Protein AF-A0A955DTK6-F1 (afdb_monomer_lite)

pLDDT: mean 77.58, std 17.65, range [26.98, 97.81]

Structure (mmCIF, N/CA/C/O backbone):
data_AF-A0A955DTK6-F1
#
_entry.id   AF-A0A955DTK6-F1
#
loop_
_atom_site.group_PDB
_atom_site.id
_atom_site.type_symbol
_atom_site.label_atom_id
_atom_site.label_alt_id
_atom_site.label_comp_id
_atom_site.label_asym_id
_atom_site.label_entity_id
_atom_site.label_seq_id
_atom_site.pdbx_PDB_ins_code
_atom_site.Cartn_x
_atom_site.Cartn_y
_atom_site.Cartn_z
_atom_site.occupancy
_atom_site.B_iso_or_equiv
_atom_site.auth_seq_id
_atom_site.auth_comp_id
_atom_site.auth_asym_id
_atom_site.auth_atom_id
_atom_site.pdbx_PDB_model_num
ATOM 1 N N . PRO A 1 1 ? -16.095 -6.459 10.327 1.00 49.22 1 PRO A N 1
ATOM 2 C CA . PRO A 1 1 ? -15.092 -6.787 9.285 1.00 49.22 1 PRO A CA 1
ATOM 3 C C . PRO A 1 1 ? -14.038 -7.745 9.847 1.00 49.22 1 PRO A C 1
ATOM 5 O O . PRO A 1 1 ? -13.495 -7.462 10.913 1.00 49.22 1 PRO A O 1
ATOM 8 N N . ALA A 1 2 ? -13.793 -8.874 9.179 1.00 52.75 2 ALA A N 1
ATOM 9 C CA . ALA A 1 2 ? -12.607 -9.673 9.468 1.00 52.75 2 ALA A CA 1
ATOM 10 C C . ALA A 1 2 ? -11.512 -9.259 8.483 1.00 52.75 2 ALA A C 1
ATOM 12 O O . ALA A 1 2 ? -11.763 -9.354 7.280 1.00 52.75 2 ALA A O 1
ATOM 13 N N . PRO A 1 3 ? -10.326 -8.801 8.914 1.00 47.84 3 PRO A N 1
ATOM 14 C CA . PRO A 1 3 ? -9.184 -8.734 8.015 1.00 47.84 3 PRO A CA 1
ATOM 15 C C . PRO A 1 3 ? -8.970 -10.112 7.368 1.00 47.84 3 PRO A C 1
ATOM 17 O O . PRO A 1 3 ? -8.904 -11.125 8.062 1.00 47.84 3 PRO A O 1
ATOM 20 N N . GLY A 1 4 ? -8.973 -10.155 6.032 1.00 48.75 4 GLY A N 1
ATOM 21 C CA . GLY A 1 4 ? -8.906 -11.401 5.256 1.00 48.75 4 GLY A CA 1
ATOM 22 C C . GLY A 1 4 ? -10.247 -12.109 4.995 1.00 48.75 4 GLY A C 1
ATOM 23 O O . GLY A 1 4 ? -10.260 -13.090 4.251 1.00 48.75 4 GLY A O 1
ATOM 24 N N . ALA A 1 5 ? -11.373 -11.616 5.536 1.00 53.62 5 ALA A N 1
ATOM 25 C CA . ALA A 1 5 ? -12.719 -12.070 5.173 1.00 53.62 5 ALA A CA 1
ATOM 26 C C . ALA A 1 5 ? -13.545 -10.950 4.540 1.00 53.62 5 ALA A C 1
ATOM 28 O O . ALA A 1 5 ? -14.068 -10.070 5.231 1.00 53.62 5 ALA A O 1
ATOM 29 N N . GLY A 1 6 ? -13.728 -11.026 3.228 1.00 58.38 6 GLY A N 1
ATOM 30 C CA . GLY A 1 6 ? -14.677 -10.190 2.512 1.00 58.38 6 GLY A CA 1
ATOM 31 C C . GLY A 1 6 ? -15.440 -11.009 1.488 1.00 58.38 6 GLY A C 1
ATOM 32 O O . GLY A 1 6 ? -14.881 -11.880 0.823 1.00 58.38 6 GLY A O 1
ATOM 33 N N . LEU A 1 7 ? -16.737 -10.731 1.399 1.00 58.59 7 LEU A N 1
ATOM 34 C CA . LEU A 1 7 ? -17.600 -11.203 0.331 1.00 58.59 7 LEU A CA 1
ATOM 35 C C . LEU A 1 7 ? -18.132 -9.983 -0.395 1.00 58.59 7 LEU A C 1
ATOM 37 O O . LEU A 1 7 ? -18.974 -9.250 0.123 1.00 58.59 7 LEU A O 1
ATOM 41 N N . SER A 1 8 ? -17.631 -9.779 -1.598 1.00 56.09 8 SER A N 1
ATOM 42 C CA . SER A 1 8 ? -18.225 -8.861 -2.549 1.00 56.09 8 SER A CA 1
ATOM 43 C C . SER A 1 8 ? -19.374 -9.591 -3.227 1.00 56.09 8 SER A C 1
ATOM 45 O O . SER A 1 8 ? -19.203 -10.699 -3.739 1.00 56.09 8 SER A O 1
ATOM 47 N N . VAL A 1 9 ? -20.556 -8.986 -3.215 1.00 61.03 9 VAL A N 1
ATOM 48 C CA . VAL A 1 9 ? -21.718 -9.475 -3.954 1.00 61.03 9 VAL A CA 1
ATOM 49 C C . VAL A 1 9 ? -21.894 -8.558 -5.153 1.00 61.03 9 VAL A C 1
ATOM 51 O O . VAL A 1 9 ? -22.211 -7.382 -5.005 1.00 61.03 9 VAL A O 1
ATOM 54 N N . HIS A 1 10 ? -21.665 -9.100 -6.342 1.00 53.91 10 HIS A N 1
ATOM 55 C CA . HIS A 1 10 ? -21.818 -8.381 -7.599 1.00 53.91 10 HIS A CA 1
ATOM 56 C C . HIS A 1 10 ? -23.292 -8.415 -7.989 1.00 53.91 10 HIS A C 1
ATOM 58 O O . HIS A 1 10 ? -23.860 -9.498 -8.168 1.00 53.91 10 HIS A O 1
ATOM 64 N N . LEU A 1 11 ? -23.917 -7.243 -8.096 1.00 67.06 11 LEU A N 1
ATOM 65 C CA . LEU A 1 11 ? -25.335 -7.095 -8.425 1.00 67.06 11 LEU A CA 1
ATOM 66 C C . LEU A 1 11 ? -25.515 -6.584 -9.861 1.00 67.06 11 LEU A C 1
ATOM 68 O O . LEU A 1 11 ? -24.785 -5.707 -10.313 1.00 67.06 11 LEU A O 1
ATOM 72 N N . ALA A 1 12 ? -26.529 -7.091 -10.560 1.00 54.00 12 ALA A N 1
ATOM 73 C CA . ALA A 1 12 ? -27.073 -6.494 -11.777 1.00 54.00 12 ALA A CA 1
ATOM 74 C C . ALA A 1 12 ? -28.563 -6.216 -11.545 1.00 54.00 12 ALA A C 1
ATOM 76 O O . ALA A 1 12 ? -29.390 -7.123 -11.649 1.00 54.00 12 ALA A O 1
ATOM 77 N N . GLY A 1 13 ? -28.891 -4.975 -11.175 1.00 76.56 13 GLY A N 1
ATOM 78 C CA . GLY A 1 13 ? -30.223 -4.628 -10.674 1.00 76.56 13 GLY A CA 1
ATOM 79 C C . GLY A 1 13 ? -30.478 -5.263 -9.305 1.00 76.56 13 GLY A C 1
ATOM 80 O O . GLY A 1 13 ? -29.689 -5.086 -8.381 1.00 76.56 13 GLY A O 1
ATOM 81 N N . ASP A 1 14 ? -31.563 -6.021 -9.188 1.00 81.88 14 ASP A N 1
ATOM 82 C CA . ASP A 1 14 ? -31.952 -6.776 -7.989 1.00 81.88 14 ASP A CA 1
ATOM 83 C C . ASP A 1 14 ? -31.364 -8.201 -7.944 1.00 81.88 14 ASP A C 1
ATOM 85 O O . ASP A 1 14 ? -31.614 -8.958 -7.004 1.00 81.88 14 ASP A O 1
ATOM 89 N N . ARG A 1 15 ? -30.560 -8.583 -8.945 1.00 59.06 15 ARG A N 1
ATOM 90 C CA . ARG A 1 15 ? -30.010 -9.934 -9.074 1.00 59.06 15 ARG A CA 1
ATOM 91 C C . ARG A 1 15 ? -28.544 -10.004 -8.665 1.00 59.06 15 ARG A C 1
ATOM 93 O O . ARG A 1 15 ? -27.710 -9.294 -9.217 1.00 59.06 15 ARG A O 1
ATOM 100 N N . VAL A 1 16 ? -28.205 -10.965 -7.806 1.00 69.25 16 VAL A N 1
ATOM 101 C CA . VAL A 1 16 ? -26.813 -11.385 -7.575 1.00 69.25 16 VAL A CA 1
ATOM 102 C C . VAL A 1 16 ? -26.292 -12.109 -8.817 1.00 69.25 16 VAL A C 1
ATOM 104 O O . VAL A 1 16 ? -26.807 -13.165 -9.185 1.00 69.25 16 VAL A O 1
ATOM 107 N N . VAL A 1 17 ? -25.285 -11.545 -9.479 1.00 61.44 17 VAL A N 1
ATOM 108 C CA . VAL A 1 17 ? -24.642 -12.131 -10.671 1.00 61.44 17 VAL A CA 1
ATOM 109 C C . VAL A 1 17 ? -23.301 -12.782 -10.370 1.00 61.44 17 VAL A C 1
ATOM 111 O O . VAL A 1 17 ? -22.798 -13.556 -11.179 1.00 61.44 17 VAL A O 1
ATOM 114 N N . GLY A 1 18 ? -22.744 -12.515 -9.195 1.00 53.75 18 GLY A N 1
ATOM 115 C CA . GLY A 1 18 ? -21.523 -13.147 -8.742 1.00 53.75 18 GLY A CA 1
ATOM 116 C C . GLY A 1 18 ? -21.263 -12.847 -7.281 1.00 53.75 18 GLY A C 1
ATOM 117 O O . GLY A 1 18 ? -21.789 -11.894 -6.710 1.00 53.75 18 GLY A O 1
ATOM 118 N N . THR A 1 19 ? -20.413 -13.662 -6.683 1.00 61.72 19 THR A N 1
ATOM 119 C CA . THR A 1 19 ? -19.810 -13.367 -5.392 1.00 61.72 19 THR A CA 1
ATOM 120 C C . THR A 1 19 ? -18.313 -13.543 -5.527 1.00 61.72 19 THR A C 1
ATOM 122 O O . THR A 1 19 ? -17.876 -14.509 -6.154 1.00 61.72 19 THR A O 1
ATOM 125 N N . SER A 1 20 ? -17.530 -12.647 -4.949 1.00 53.50 20 SER A N 1
ATOM 126 C CA . SER A 1 20 ? -16.078 -12.754 -4.953 1.00 53.50 20 SER A CA 1
ATOM 127 C C . SER A 1 20 ? -15.509 -12.485 -3.561 1.00 53.50 20 SER A C 1
ATOM 129 O O . SER A 1 20 ? -16.174 -11.904 -2.707 1.00 53.50 20 SER A O 1
ATOM 131 N N . GLY A 1 21 ? -14.305 -12.994 -3.312 1.00 56.28 21 GLY A N 1
ATOM 132 C CA . GLY A 1 21 ? -13.651 -12.949 -2.005 1.00 56.28 21 GLY A CA 1
ATOM 133 C C . GLY A 1 21 ? -13.629 -14.305 -1.297 1.00 56.28 21 GLY A C 1
ATOM 134 O O . GLY A 1 21 ? -13.953 -15.343 -1.881 1.00 56.28 21 GLY A O 1
ATOM 135 N N . ARG A 1 22 ? -13.159 -14.317 -0.050 1.00 62.97 22 ARG A N 1
ATOM 136 C CA . ARG A 1 22 ? -12.935 -15.537 0.735 1.00 62.97 22 ARG A CA 1
ATOM 137 C C . ARG A 1 22 ? -13.512 -15.335 2.126 1.00 62.97 22 ARG A C 1
ATOM 139 O O . ARG A 1 22 ? -13.243 -14.324 2.760 1.00 62.97 22 ARG A O 1
ATOM 146 N N . TYR A 1 23 ? -14.272 -16.313 2.610 1.00 63.97 23 TYR A N 1
ATOM 147 C CA . TYR A 1 23 ? -14.608 -16.403 4.026 1.00 63.97 23 TYR A CA 1
ATOM 148 C C . TYR A 1 23 ? -13.686 -17.414 4.714 1.00 63.97 23 TYR A C 1
ATOM 150 O O . TYR A 1 23 ? -13.409 -18.472 4.135 1.00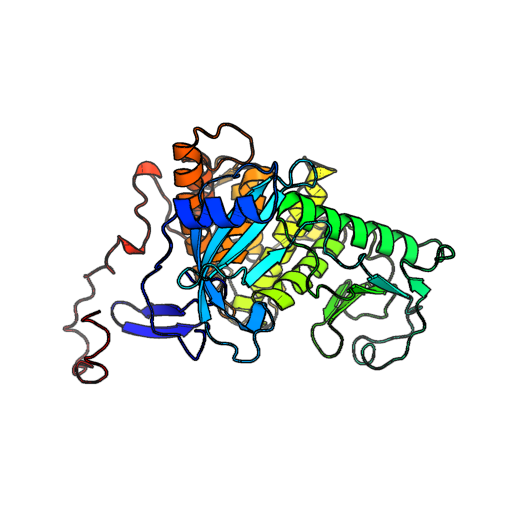 63.97 23 TYR A O 1
ATOM 158 N N . PRO A 1 24 ? -13.235 -17.133 5.946 1.00 62.69 24 PRO A N 1
ATOM 159 C CA . PRO A 1 24 ? -12.672 -18.140 6.817 1.00 62.69 24 PRO A CA 1
ATOM 160 C C . PRO A 1 24 ? -13.670 -19.284 6.962 1.00 62.69 24 PRO A C 1
ATOM 162 O O . PRO A 1 24 ? -14.872 -19.078 7.159 1.00 62.69 24 PRO A O 1
ATOM 165 N N . THR A 1 25 ? -13.174 -20.503 6.821 1.00 63.81 25 THR A N 1
ATOM 166 C CA . THR A 1 25 ? -13.931 -21.721 7.098 1.00 63.81 25 THR A CA 1
ATOM 167 C C . THR A 1 25 ? -13.709 -22.098 8.559 1.00 63.81 25 THR A C 1
ATOM 169 O O . THR A 1 25 ? -12.569 -22.065 9.001 1.00 63.81 25 THR A O 1
ATOM 172 N N . GLY A 1 26 ? -14.758 -22.487 9.291 1.00 66.38 26 GLY A N 1
ATOM 173 C CA . GLY A 1 26 ? -14.627 -22.893 10.701 1.00 66.38 26 GLY A CA 1
ATOM 174 C C . GLY A 1 26 ? -14.717 -21.717 11.674 1.00 66.38 26 GLY A C 1
ATOM 175 O O . GLY A 1 26 ? -13.730 -21.290 12.258 1.00 66.38 26 GLY A O 1
ATOM 176 N N . TRP A 1 27 ? -15.922 -21.172 11.835 1.00 68.25 27 TRP A N 1
ATOM 177 C CA . TRP A 1 27 ? -16.180 -20.106 12.799 1.00 68.25 27 TRP A CA 1
ATOM 178 C C . TRP A 1 27 ? -16.379 -20.727 14.177 1.00 68.25 27 TRP A C 1
ATOM 180 O O . TRP A 1 27 ? -17.294 -21.538 14.360 1.00 68.25 27 TRP A O 1
ATOM 190 N N . ARG A 1 28 ? -15.592 -20.314 15.177 1.00 66.56 28 ARG A N 1
ATOM 191 C CA . ARG A 1 28 ? -16.005 -20.544 16.565 1.00 66.56 28 ARG A CA 1
ATOM 192 C C . ARG A 1 28 ? -17.221 -19.663 16.837 1.00 66.56 28 ARG A C 1
ATOM 194 O O . ARG A 1 28 ? -17.094 -18.461 17.017 1.00 66.56 28 ARG A O 1
ATOM 201 N N . HIS A 1 29 ? -18.398 -20.288 16.856 1.00 57.72 29 HIS A N 1
ATOM 202 C CA . HIS A 1 29 ? -19.743 -19.693 16.958 1.00 57.72 29 HIS A CA 1
ATOM 203 C C . HIS A 1 29 ? -20.046 -18.843 18.210 1.00 57.72 29 HIS A C 1
ATOM 205 O O . HIS A 1 29 ? -21.212 -18.604 18.527 1.00 57.72 29 HIS A O 1
ATOM 211 N N . THR A 1 30 ? -19.054 -18.408 18.981 1.00 64.06 30 THR A N 1
ATOM 212 C CA . THR A 1 30 ? -19.306 -17.391 20.002 1.00 64.06 30 THR A CA 1
ATOM 213 C C . THR A 1 30 ? -19.186 -16.025 19.347 1.00 64.06 30 THR A C 1
ATOM 215 O O . THR A 1 30 ? -18.114 -15.430 19.335 1.00 64.06 30 THR A O 1
ATOM 218 N N . ASP A 1 31 ? -20.307 -15.546 18.811 1.00 67.62 31 ASP A N 1
ATOM 219 C CA . ASP A 1 31 ? -20.405 -14.256 18.115 1.00 67.62 31 ASP A CA 1
ATOM 220 C C . ASP A 1 31 ? -20.310 -13.048 19.073 1.00 67.62 31 ASP A C 1
ATOM 222 O O . ASP A 1 31 ? -20.284 -11.896 18.641 1.00 67.62 31 ASP A O 1
ATOM 226 N N . GLU A 1 32 ? -20.252 -13.294 20.386 1.00 86.50 32 GLU A N 1
ATOM 227 C CA . GLU A 1 32 ? -20.226 -12.260 21.417 1.00 86.50 32 GLU A CA 1
ATOM 228 C C . GLU A 1 32 ? -18.870 -12.201 22.127 1.00 86.50 32 GLU A C 1
ATOM 230 O O . GLU A 1 32 ? -18.413 -13.172 22.740 1.00 86.50 32 GLU A O 1
ATOM 235 N N . ALA A 1 33 ? -18.257 -11.017 22.101 1.00 91.81 33 ALA A N 1
ATOM 236 C CA . ALA A 1 33 ? -17.120 -10.696 22.951 1.00 91.81 33 ALA A CA 1
ATOM 237 C C . ALA A 1 33 ? -17.533 -10.798 24.428 1.00 91.81 33 ALA A C 1
ATOM 239 O O . ALA A 1 33 ? -18.502 -10.168 24.854 1.00 91.81 33 ALA A O 1
ATOM 240 N N . ARG A 1 34 ? -16.783 -11.565 25.225 1.00 95.19 34 ARG A N 1
ATOM 241 C CA . ARG A 1 34 ? -16.948 -11.595 26.689 1.00 95.19 34 ARG A CA 1
ATOM 242 C C . ARG A 1 34 ? -16.175 -10.479 27.368 1.00 95.19 34 ARG A C 1
ATOM 244 O O . ARG A 1 34 ? -16.591 -10.017 28.425 1.00 95.19 34 ARG A O 1
ATOM 251 N N . LEU A 1 35 ? -15.067 -10.063 26.762 1.00 96.00 35 LEU A N 1
ATOM 252 C CA . LEU A 1 35 ? -14.316 -8.899 27.191 1.00 96.00 35 LEU A CA 1
ATOM 253 C C . LEU A 1 35 ? -14.964 -7.622 26.674 1.00 96.00 35 LEU A C 1
ATOM 255 O O . LEU A 1 35 ? -15.242 -7.477 25.482 1.00 96.00 35 LEU A O 1
ATOM 259 N N . THR A 1 36 ? -15.122 -6.659 27.568 1.00 96.31 36 THR A N 1
ATOM 260 C CA . THR A 1 36 ? -15.411 -5.272 27.213 1.00 96.31 36 THR A CA 1
ATOM 261 C C . THR A 1 36 ? -14.177 -4.580 26.626 1.00 96.31 36 THR A C 1
ATOM 263 O O . THR A 1 36 ? -13.038 -4.986 26.863 1.00 96.31 36 THR A O 1
ATOM 266 N N . GLU A 1 37 ? -14.397 -3.463 25.923 1.00 95.38 37 GLU A N 1
ATOM 267 C CA . GLU A 1 37 ? -13.328 -2.603 25.386 1.00 95.38 37 GLU A CA 1
ATOM 268 C C . GLU A 1 37 ? -12.293 -2.228 26.473 1.00 95.38 37 GLU A C 1
ATOM 270 O O . GLU A 1 37 ? -11.085 -2.296 26.252 1.00 95.38 37 GLU A O 1
ATOM 275 N N . ASN A 1 38 ? -12.753 -1.886 27.683 1.00 96.69 38 ASN A N 1
ATOM 276 C CA . ASN A 1 38 ? -11.879 -1.477 28.789 1.00 96.69 38 ASN A CA 1
ATOM 277 C C . ASN A 1 38 ? -11.090 -2.643 29.398 1.00 96.69 38 ASN A C 1
ATOM 279 O O . ASN A 1 38 ? -9.951 -2.449 29.831 1.00 96.69 38 ASN A O 1
ATOM 283 N N . GLU A 1 39 ? -11.676 -3.841 29.452 1.00 97.81 39 GLU A N 1
ATOM 284 C CA . GLU A 1 39 ? -10.973 -5.042 29.912 1.00 97.81 39 GLU A CA 1
ATOM 285 C C . GLU A 1 39 ? -9.876 -5.428 28.924 1.00 97.81 39 GLU A C 1
ATOM 287 O O . GLU A 1 39 ? -8.746 -5.655 29.350 1.00 97.81 39 GLU A O 1
ATOM 292 N N . ALA A 1 40 ? -10.161 -5.389 27.619 1.00 96.94 40 ALA A N 1
ATOM 293 C CA . ALA A 1 40 ? -9.159 -5.633 26.586 1.00 96.94 40 ALA A CA 1
ATOM 294 C C . ALA A 1 40 ? -7.998 -4.628 26.659 1.00 96.94 40 ALA A C 1
ATOM 296 O O . ALA A 1 40 ? -6.837 -5.026 26.666 1.00 96.94 40 ALA A O 1
ATOM 297 N N . VAL A 1 41 ? -8.284 -3.329 26.812 1.00 96.12 41 VAL A N 1
ATOM 298 C CA . VAL A 1 41 ? -7.233 -2.310 27.015 1.00 96.12 41 VAL A CA 1
ATOM 299 C C . VAL A 1 41 ? -6.409 -2.603 28.261 1.00 96.12 41 VAL A C 1
ATOM 301 O O . VAL A 1 41 ? -5.184 -2.524 28.220 1.00 96.12 41 VAL A O 1
ATOM 304 N N . SER A 1 42 ? -7.063 -2.947 29.370 1.00 96.38 42 SER A N 1
ATOM 305 C CA . SER A 1 42 ? -6.367 -3.241 30.626 1.00 96.38 42 SER A CA 1
ATOM 306 C C . SER A 1 42 ? -5.456 -4.462 30.490 1.00 96.38 42 SER A C 1
ATOM 308 O O . SER A 1 42 ? -4.332 -4.437 30.988 1.00 96.38 42 SER A O 1
ATOM 310 N N . LEU A 1 43 ? -5.910 -5.503 29.786 1.00 96.75 43 LEU A N 1
ATOM 311 C CA . LEU A 1 43 ? -5.123 -6.702 29.501 1.00 96.75 43 LEU A CA 1
ATOM 312 C C . LEU A 1 43 ? -3.939 -6.399 28.578 1.00 96.75 43 LEU A C 1
ATOM 314 O O . LEU A 1 43 ? -2.828 -6.819 28.889 1.00 96.75 43 LEU A O 1
ATOM 318 N N . ALA A 1 44 ? -4.138 -5.623 27.510 1.00 94.56 44 ALA A N 1
ATOM 319 C CA . ALA A 1 44 ? -3.063 -5.221 26.602 1.00 94.56 44 ALA A CA 1
ATOM 320 C C . ALA A 1 44 ? -1.986 -4.394 27.325 1.00 94.56 44 ALA A C 1
ATOM 322 O O . ALA A 1 44 ? -0.796 -4.675 27.208 1.00 94.56 44 ALA A O 1
ATOM 323 N N . LEU A 1 45 ? -2.390 -3.417 28.145 1.00 94.25 45 LEU A N 1
ATOM 324 C CA . LEU A 1 45 ? -1.458 -2.605 28.936 1.00 94.25 45 LEU A CA 1
ATOM 325 C C . LEU A 1 45 ? -0.740 -3.422 30.020 1.00 94.25 45 LEU A C 1
ATOM 327 O O . LEU A 1 45 ? 0.399 -3.114 30.364 1.00 94.25 45 LEU A O 1
ATOM 331 N N . ALA A 1 46 ? -1.367 -4.479 30.545 1.00 94.25 46 ALA A N 1
ATOM 332 C CA . ALA A 1 46 ? -0.715 -5.384 31.488 1.00 94.25 46 ALA A CA 1
ATOM 333 C C . ALA A 1 46 ? 0.428 -6.194 30.843 1.00 94.25 46 ALA A C 1
ATOM 335 O O . ALA A 1 46 ? 1.370 -6.547 31.554 1.00 94.25 46 ALA A O 1
ATOM 336 N N . GLN A 1 47 ? 0.390 -6.433 29.523 1.00 90.25 47 GLN A N 1
ATOM 337 C CA . GLN A 1 47 ? 1.493 -7.070 28.782 1.00 90.25 47 GLN A CA 1
ATOM 338 C C . GLN A 1 47 ? 2.700 -6.141 28.592 1.00 90.25 47 GLN A C 1
ATOM 340 O O . GLN A 1 47 ? 3.818 -6.603 28.373 1.00 90.25 47 GLN A O 1
ATOM 345 N N . SER A 1 48 ? 2.500 -4.825 28.703 1.00 88.19 48 SER A N 1
ATOM 346 C CA . SER A 1 48 ? 3.547 -3.824 28.495 1.00 88.19 48 SER A CA 1
ATOM 347 C C . SER A 1 48 ? 3.486 -2.740 29.581 1.00 88.19 48 SER A C 1
ATOM 349 O O . SER A 1 48 ? 2.966 -1.645 29.360 1.00 88.19 48 SER A O 1
ATOM 351 N N . PRO A 1 49 ? 3.985 -3.019 30.801 1.00 89.94 49 PRO A N 1
ATOM 352 C CA . PRO A 1 49 ? 3.940 -2.056 31.896 1.00 89.94 49 PRO A CA 1
ATOM 353 C C . PRO A 1 49 ? 4.618 -0.726 31.542 1.00 89.94 49 PRO A C 1
ATOM 355 O O . PRO A 1 49 ? 5.771 -0.698 31.117 1.00 89.94 49 PRO A O 1
ATOM 358 N N . GLY A 1 50 ? 3.914 0.383 31.778 1.00 89.50 50 GLY A N 1
ATOM 359 C CA . GLY A 1 50 ? 4.380 1.734 31.439 1.00 89.50 50 GLY A CA 1
ATOM 360 C C . GLY A 1 50 ? 3.899 2.238 30.080 1.00 89.50 50 GLY A C 1
ATOM 361 O O . GLY A 1 50 ? 4.093 3.414 29.783 1.00 89.50 50 GLY A O 1
ATOM 362 N N . SER A 1 51 ? 3.245 1.379 29.301 1.00 92.06 51 SER A N 1
ATOM 363 C CA . SER A 1 51 ? 2.569 1.759 28.070 1.00 92.0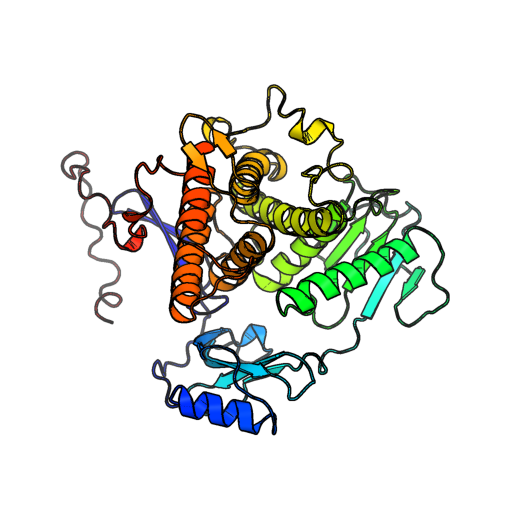6 51 SER A CA 1
ATOM 364 C C . SER A 1 51 ? 1.310 2.590 28.324 1.00 92.06 51 SER A C 1
ATOM 366 O O . SER A 1 51 ? 0.665 2.467 29.371 1.00 92.06 51 SER A O 1
ATOM 368 N N . ALA A 1 52 ? 0.907 3.383 27.337 1.00 91.88 52 ALA A N 1
ATOM 369 C CA . ALA A 1 52 ? -0.412 3.995 27.245 1.00 91.88 52 ALA A CA 1
ATOM 370 C C . ALA A 1 52 ? -1.140 3.547 25.975 1.00 91.88 52 ALA A C 1
ATOM 372 O O . ALA A 1 52 ? -0.539 3.150 24.983 1.00 91.88 52 ALA A O 1
ATOM 373 N N . ARG A 1 53 ? -2.472 3.598 25.999 1.00 91.69 53 ARG A N 1
ATOM 374 C CA . ARG A 1 53 ? -3.289 3.275 24.826 1.00 91.69 53 ARG A CA 1
ATOM 375 C C . ARG A 1 53 ? -3.130 4.354 23.755 1.00 91.69 53 ARG A C 1
ATOM 377 O O . ARG A 1 53 ? -3.265 5.540 24.057 1.00 91.69 53 ARG A O 1
ATOM 384 N N . VAL A 1 54 ? -2.985 3.927 22.506 1.00 84.19 54 VAL A N 1
ATOM 385 C CA . VAL A 1 54 ? -3.035 4.778 21.313 1.00 84.19 54 VAL A CA 1
ATOM 386 C C . VAL A 1 54 ? -4.360 4.510 20.596 1.00 84.19 54 VAL A C 1
ATOM 388 O O . VAL A 1 54 ? -4.702 3.373 20.310 1.00 84.19 54 VAL A O 1
ATOM 391 N N . GLY A 1 55 ? -5.163 5.541 20.339 1.00 82.25 55 GLY A N 1
ATOM 392 C CA . GLY A 1 55 ? -6.438 5.377 19.627 1.00 82.25 55 GLY A CA 1
ATOM 393 C C . GLY A 1 55 ? -7.512 4.566 20.375 1.00 82.25 55 GLY A C 1
ATOM 394 O O . GLY A 1 55 ? -7.485 4.418 21.603 1.00 82.25 55 GLY A O 1
ATOM 395 N N . ARG A 1 56 ? -8.520 4.104 19.624 1.00 87.81 56 ARG A N 1
ATOM 396 C CA . ARG A 1 56 ? -9.656 3.324 20.134 1.00 87.81 56 ARG A CA 1
ATOM 397 C C . ARG A 1 56 ? -9.474 1.839 19.788 1.00 87.81 56 ARG A C 1
ATOM 399 O O . ARG A 1 56 ? -9.199 1.550 18.625 1.00 87.81 56 ARG A O 1
ATOM 406 N N . PRO A 1 57 ? -9.673 0.906 20.737 1.00 91.69 57 PRO A N 1
ATOM 407 C CA . PRO A 1 57 ? -9.651 -0.522 20.444 1.00 91.69 57 PRO A CA 1
ATOM 408 C C . PRO A 1 57 ? -10.734 -0.911 19.445 1.00 91.69 57 PRO A C 1
ATOM 410 O O . PRO A 1 57 ? -11.830 -0.341 19.440 1.00 91.69 57 PRO A O 1
ATOM 413 N N . ARG A 1 58 ? -10.442 -1.919 18.629 1.00 91.06 58 ARG A N 1
ATOM 414 C CA . ARG A 1 58 ? -11.359 -2.425 17.606 1.00 91.06 58 ARG A CA 1
ATOM 415 C C . ARG A 1 58 ? -11.702 -3.873 17.903 1.00 91.06 58 ARG A C 1
ATOM 417 O O . ARG A 1 58 ? -10.821 -4.664 18.211 1.00 91.06 58 ARG A O 1
ATOM 424 N N . LEU A 1 59 ? -12.978 -4.216 17.774 1.00 91.25 59 LEU A N 1
ATOM 425 C CA . LEU A 1 59 ? -13.421 -5.602 17.785 1.00 91.25 59 LEU A CA 1
ATOM 426 C C . LEU A 1 59 ? -13.429 -6.108 16.341 1.00 91.25 59 LEU A C 1
ATOM 428 O O . LEU A 1 59 ? -14.163 -5.580 15.500 1.00 91.25 59 LEU A O 1
ATOM 432 N N . ILE A 1 60 ? -12.577 -7.083 16.045 1.00 87.06 60 ILE A N 1
ATOM 433 C CA . ILE A 1 60 ? -12.351 -7.610 14.698 1.00 87.06 60 ILE A CA 1
ATOM 434 C C . ILE A 1 60 ? -12.431 -9.131 14.708 1.00 87.06 60 ILE A C 1
ATOM 436 O O . ILE A 1 60 ? -12.130 -9.774 15.704 1.00 87.06 60 ILE A O 1
ATOM 440 N N . TRP A 1 61 ? -12.836 -9.716 13.591 1.00 85.19 61 TRP A N 1
ATOM 441 C CA . TRP A 1 61 ? -12.651 -11.148 13.366 1.00 85.19 61 TRP A CA 1
ATOM 442 C C . TRP A 1 61 ? -11.271 -11.357 12.761 1.00 85.19 61 TRP A C 1
ATOM 444 O O . TRP A 1 61 ? -10.895 -10.597 11.886 1.00 85.19 61 TRP A O 1
ATOM 454 N N . VAL A 1 62 ? -10.511 -12.348 13.189 1.00 79.81 62 VAL A N 1
ATOM 455 C CA . VAL A 1 62 ? -9.151 -12.586 12.701 1.00 79.81 62 VAL A CA 1
ATOM 456 C C . VAL A 1 62 ? -9.074 -14.011 12.185 1.00 79.81 62 VAL A C 1
ATOM 458 O O . VAL A 1 62 ? -9.543 -14.933 12.846 1.00 79.81 62 VAL A O 1
ATOM 461 N N . ASP A 1 63 ? -8.517 -14.185 10.989 1.00 76.12 63 ASP A N 1
ATOM 462 C CA . ASP A 1 63 ? -8.253 -15.500 10.410 1.00 76.12 63 ASP A CA 1
ATOM 463 C C . ASP A 1 63 ? -7.063 -16.149 11.132 1.00 76.12 63 ASP A C 1
ATOM 465 O O . ASP A 1 63 ? -5.939 -15.650 11.045 1.00 76.12 63 ASP A O 1
ATOM 469 N N . GLY A 1 64 ? -7.288 -17.262 11.837 1.00 74.25 64 GLY A N 1
ATOM 470 C CA . GLY A 1 64 ? -6.238 -17.938 12.601 1.00 74.25 64 GLY A CA 1
ATOM 471 C C . GLY A 1 64 ? -5.062 -18.425 11.755 1.00 74.25 64 GLY A C 1
ATOM 472 O O . GLY A 1 64 ? -3.958 -18.579 12.280 1.00 74.25 64 GLY A O 1
ATOM 473 N N . ARG A 1 65 ? -5.242 -18.585 10.437 1.00 68.56 65 ARG A N 1
ATOM 474 C CA . ARG A 1 65 ? -4.156 -18.968 9.519 1.00 68.56 65 ARG A CA 1
ATOM 475 C C . ARG A 1 65 ? -3.095 -17.884 9.374 1.00 68.56 65 ARG A C 1
ATOM 477 O O . ARG A 1 65 ? -1.937 -18.224 9.177 1.00 68.56 65 ARG A O 1
ATOM 484 N N . LEU A 1 66 ? -3.470 -16.609 9.512 1.00 63.97 66 LEU A N 1
ATOM 485 C CA . LEU A 1 66 ? -2.526 -15.481 9.482 1.00 63.97 66 LEU A CA 1
ATOM 486 C C . LEU A 1 66 ? -1.626 -15.431 10.727 1.00 63.97 66 LEU A C 1
ATOM 488 O O . LEU A 1 66 ? -0.675 -14.660 10.774 1.00 63.97 66 LEU A O 1
ATOM 492 N N . HIS A 1 67 ? -1.934 -16.232 11.747 1.00 66.94 67 HIS A N 1
ATOM 493 C CA . HIS A 1 67 ? -1.215 -16.264 13.018 1.00 66.94 67 HIS A CA 1
ATOM 494 C C . HIS A 1 67 ? -0.741 -17.675 13.386 1.00 66.94 67 HIS A C 1
ATOM 496 O O . HIS A 1 67 ? -0.522 -17.969 14.557 1.00 66.94 67 HIS A O 1
ATOM 502 N N . HIS A 1 68 ? -0.591 -18.556 12.390 1.00 63.88 68 HIS A N 1
ATOM 503 C CA . HIS A 1 68 ? -0.121 -19.936 12.562 1.00 63.88 68 HIS A CA 1
ATOM 504 C C . HIS A 1 68 ? -0.917 -20.764 13.588 1.00 63.88 68 HIS A C 1
ATOM 506 O O . HIS A 1 68 ? -0.385 -21.710 14.171 1.00 63.88 68 HIS A O 1
ATOM 512 N N . HIS A 1 69 ? -2.200 -20.458 13.803 1.00 65.94 69 HIS A N 1
ATOM 513 C CA . HIS A 1 69 ? -3.062 -21.349 14.573 1.00 65.94 69 HIS A CA 1
ATOM 514 C C . HIS A 1 69 ? -3.316 -22.624 13.761 1.00 65.94 69 HIS A C 1
ATOM 516 O O . HIS A 1 69 ? -3.799 -22.563 12.629 1.00 65.94 69 HIS A O 1
ATOM 522 N N . GLU A 1 70 ? -2.965 -23.778 14.338 1.00 65.25 70 GLU A N 1
ATOM 523 C CA . GLU A 1 70 ? -2.979 -25.089 13.666 1.00 65.25 70 GLU A CA 1
ATOM 524 C C . GLU A 1 70 ? -4.348 -25.469 13.076 1.00 65.25 70 GLU A C 1
ATOM 526 O O . GLU A 1 70 ? -4.428 -26.231 12.114 1.00 65.25 70 GLU A O 1
ATOM 531 N N . ASP A 1 71 ? -5.428 -24.945 13.650 1.00 68.25 71 ASP A N 1
ATOM 532 C CA . ASP A 1 71 ? -6.811 -25.204 13.260 1.00 68.25 71 ASP A CA 1
ATOM 533 C C . ASP A 1 71 ? -7.330 -24.246 12.173 1.00 68.25 71 ASP A C 1
ATOM 535 O O . ASP A 1 71 ? -8.310 -24.567 11.498 1.00 68.25 71 ASP A O 1
ATOM 539 N N . GLY A 1 72 ? -6.661 -23.109 11.944 1.00 70.69 72 GLY A N 1
ATOM 540 C CA . GLY A 1 72 ? -7.030 -22.128 10.918 1.00 70.69 72 GLY A CA 1
ATOM 541 C C . GLY A 1 72 ? -8.419 -21.503 11.099 1.00 70.69 72 GLY A C 1
ATOM 542 O O . GLY A 1 72 ? -8.957 -20.925 10.154 1.00 70.69 72 GLY A O 1
ATOM 543 N N . GLU A 1 73 ? -9.012 -21.646 12.287 1.00 81.56 73 GLU A N 1
ATOM 544 C CA . GLU A 1 73 ? -10.329 -21.106 12.618 1.00 81.56 73 GLU A CA 1
ATOM 545 C C . GLU A 1 73 ? -10.267 -19.581 12.755 1.00 81.56 73 GLU A C 1
ATOM 547 O O . GLU A 1 73 ? -9.276 -19.016 13.222 1.00 81.56 73 GLU A O 1
ATOM 552 N N . ALA A 1 74 ? -11.348 -18.901 12.368 1.00 82.06 74 ALA A N 1
ATOM 553 C CA . ALA A 1 74 ? -11.484 -17.481 12.662 1.00 82.06 74 ALA A CA 1
ATOM 554 C C . ALA A 1 74 ? -11.977 -17.271 14.095 1.00 82.06 74 ALA A C 1
ATOM 556 O O . ALA A 1 74 ? -12.888 -17.963 14.562 1.00 82.06 74 ALA A O 1
ATOM 557 N N . PHE A 1 75 ? -11.425 -16.265 14.765 1.00 84.69 75 PHE A N 1
ATOM 558 C CA . PHE A 1 75 ? -11.803 -15.884 16.124 1.00 84.69 75 PHE A CA 1
ATOM 559 C C . PHE A 1 75 ? -12.084 -14.389 16.226 1.00 84.69 75 PHE A C 1
ATOM 561 O O . PHE A 1 75 ? -11.554 -13.571 15.474 1.00 84.69 75 PHE A O 1
ATOM 568 N N . LEU A 1 76 ? -12.946 -14.028 17.170 1.00 90.38 76 LEU A N 1
ATOM 569 C CA . LEU A 1 76 ? -13.235 -12.644 17.500 1.00 90.38 76 LEU A CA 1
ATOM 570 C C . LEU A 1 76 ? -12.134 -12.130 18.434 1.00 90.38 76 LEU A C 1
ATOM 572 O O . LEU A 1 76 ? -11.895 -12.724 19.482 1.00 90.38 76 LEU A O 1
ATOM 576 N N . ALA A 1 77 ? -11.473 -11.035 18.073 1.00 91.75 77 ALA A N 1
ATOM 577 C CA . ALA A 1 77 ? -10.366 -10.457 18.820 1.00 91.75 77 ALA A CA 1
ATOM 578 C C . ALA A 1 77 ? -10.533 -8.949 19.032 1.00 91.75 77 ALA A C 1
ATOM 580 O O . ALA A 1 77 ? -11.047 -8.221 18.179 1.00 91.75 77 ALA A O 1
ATOM 581 N N . TRP A 1 78 ? -10.051 -8.471 20.173 1.00 94.75 78 TRP A N 1
ATOM 582 C CA . TRP A 1 78 ? -9.807 -7.056 20.409 1.00 94.75 78 TRP A CA 1
ATOM 583 C C . TRP A 1 78 ? -8.422 -6.687 19.906 1.00 94.75 78 TRP A C 1
ATOM 585 O O . TRP A 1 78 ? -7.433 -7.173 20.441 1.00 94.75 78 TRP A O 1
ATOM 595 N N . GLU A 1 79 ? -8.347 -5.791 18.931 1.00 92.25 79 GLU A N 1
ATOM 596 C CA . GLU A 1 79 ? -7.110 -5.140 18.519 1.00 92.25 79 GLU A CA 1
ATOM 597 C C . GLU A 1 79 ? -6.920 -3.851 19.324 1.00 92.25 79 GLU A C 1
ATOM 599 O O . GLU A 1 79 ? -7.751 -2.936 19.278 1.00 92.25 79 GLU A O 1
ATOM 604 N N . VAL A 1 80 ? -5.832 -3.791 20.088 1.00 93.25 80 VAL A N 1
ATOM 605 C CA . VAL A 1 80 ? -5.471 -2.668 20.950 1.00 93.25 80 VAL A CA 1
ATOM 606 C C . VAL A 1 80 ? -4.114 -2.132 20.519 1.00 93.25 80 VAL A C 1
ATOM 608 O O . VAL A 1 80 ? -3.105 -2.827 20.603 1.00 93.25 80 VAL A O 1
ATOM 611 N N . GLN A 1 81 ? -4.086 -0.869 20.106 1.00 88.88 81 GLN A N 1
ATOM 612 C CA . GLN A 1 81 ? -2.847 -0.140 19.863 1.00 88.88 81 GLN A CA 1
ATOM 613 C C . GLN A 1 81 ? -2.353 0.465 21.186 1.00 88.88 81 GLN A C 1
ATOM 615 O O . GLN A 1 81 ? -3.108 1.137 21.901 1.00 88.88 81 GLN A O 1
ATOM 620 N N . ILE A 1 82 ? -1.094 0.223 21.538 1.00 91.25 82 ILE A N 1
ATOM 621 C CA . ILE A 1 82 ? -0.444 0.762 22.740 1.00 91.25 82 ILE A CA 1
ATOM 622 C C . ILE A 1 82 ? 0.895 1.401 22.364 1.00 91.25 82 ILE A C 1
ATOM 624 O O . ILE A 1 82 ? 1.561 0.954 21.438 1.00 91.25 82 ILE A O 1
ATOM 628 N N . ASP A 1 83 ? 1.320 2.447 23.068 1.00 86.25 83 ASP A N 1
ATOM 629 C CA . ASP A 1 83 ? 2.702 2.910 22.989 1.00 86.25 83 ASP A CA 1
ATOM 630 C C . ASP A 1 83 ? 3.597 1.904 23.725 1.00 86.25 83 ASP A C 1
ATOM 632 O O . ASP A 1 83 ? 3.182 1.259 24.676 1.00 86.25 83 ASP A O 1
ATOM 636 N N . GLY A 1 84 ? 4.821 1.678 23.283 1.00 75.38 84 GLY A N 1
ATOM 637 C CA . GLY A 1 84 ? 5.707 0.656 23.842 1.00 75.38 84 GLY A CA 1
ATOM 638 C C . GLY A 1 84 ? 6.519 1.146 25.035 1.00 75.38 84 GLY A C 1
ATOM 639 O O . GLY A 1 84 ? 7.652 0.701 25.188 1.00 75.38 84 GLY A O 1
ATOM 640 N N . ALA A 1 85 ? 6.033 2.117 25.821 1.00 80.75 85 ALA A N 1
ATOM 641 C CA . ALA A 1 85 ? 6.803 2.734 26.912 1.00 80.75 85 ALA A CA 1
ATOM 642 C C . ALA A 1 85 ? 8.203 3.233 26.468 1.00 80.75 85 ALA A C 1
ATOM 644 O O . ALA A 1 85 ? 9.196 3.074 27.179 1.00 80.75 85 ALA A O 1
ATOM 645 N N . GLY A 1 86 ? 8.290 3.806 25.261 1.00 71.69 86 GLY A N 1
ATOM 646 C CA . GLY A 1 86 ? 9.548 4.230 24.628 1.00 71.69 86 GLY A CA 1
ATOM 647 C C . GLY A 1 86 ? 10.111 3.267 23.574 1.00 71.69 86 GLY A C 1
ATOM 648 O O . GLY A 1 86 ? 11.121 3.595 22.964 1.00 71.69 86 GLY A O 1
ATOM 649 N N . ARG A 1 87 ? 9.450 2.128 23.325 1.00 67.31 87 ARG A N 1
ATOM 650 C CA . ARG A 1 87 ? 9.826 1.112 22.317 1.00 67.31 87 ARG A CA 1
ATOM 651 C C . ARG A 1 87 ? 9.003 1.167 21.017 1.00 67.31 87 ARG A C 1
ATOM 653 O O . ARG A 1 87 ? 8.872 0.165 20.328 1.00 67.31 87 ARG A O 1
ATOM 660 N N . GLY A 1 88 ? 8.394 2.315 20.708 1.00 73.75 88 GLY A N 1
ATOM 661 C CA . GLY A 1 88 ? 7.502 2.469 19.545 1.00 73.75 88 GLY A CA 1
ATOM 662 C C . GLY A 1 88 ? 6.085 1.928 19.773 1.00 73.75 88 GLY A C 1
ATOM 663 O O . GLY A 1 88 ? 5.802 1.353 20.818 1.00 73.75 88 GLY A O 1
ATOM 664 N N . ALA A 1 89 ? 5.159 2.179 18.846 1.00 77.62 89 ALA A N 1
ATOM 665 C CA . ALA A 1 89 ? 3.787 1.670 18.945 1.00 77.62 89 ALA A CA 1
ATOM 666 C C . ALA A 1 89 ? 3.748 0.135 18.793 1.00 77.62 89 ALA A C 1
ATOM 668 O O . ALA A 1 89 ? 4.584 -0.450 18.111 1.00 77.62 89 ALA A O 1
ATOM 669 N N . ARG A 1 90 ? 2.785 -0.521 19.445 1.00 82.94 90 ARG A N 1
ATOM 670 C CA . ARG A 1 90 ? 2.575 -1.975 19.419 1.00 82.94 90 ARG A CA 1
ATOM 671 C C . ARG A 1 90 ? 1.100 -2.279 19.195 1.00 82.94 90 ARG A C 1
ATOM 673 O O . ARG A 1 90 ? 0.240 -1.632 19.794 1.00 82.94 90 ARG A O 1
ATOM 680 N N . THR A 1 91 ? 0.828 -3.314 18.407 1.00 86.81 91 THR A N 1
ATOM 681 C CA . THR A 1 91 ? -0.520 -3.869 18.245 1.00 86.81 91 THR A CA 1
ATOM 682 C C . THR A 1 91 ? -0.637 -5.147 19.062 1.00 86.81 91 THR A C 1
ATOM 684 O O . THR A 1 91 ? 0.080 -6.113 18.807 1.00 86.81 91 THR A O 1
ATOM 687 N N . VAL A 1 92 ? -1.574 -5.176 20.007 1.00 90.69 92 VAL A N 1
ATOM 688 C CA . VAL A 1 92 ? -1.921 -6.383 20.765 1.00 90.69 92 VAL A CA 1
ATOM 689 C C . VAL A 1 92 ? -3.306 -6.846 20.329 1.00 90.69 92 VAL A C 1
ATOM 691 O O . VAL A 1 92 ? -4.272 -6.092 20.459 1.00 90.69 92 VAL A O 1
ATOM 694 N N . ARG A 1 93 ? -3.427 -8.077 19.825 1.00 91.81 93 ARG A N 1
ATOM 695 C CA . ARG A 1 93 ? -4.715 -8.740 19.596 1.00 91.81 93 ARG A CA 1
ATOM 696 C C . ARG A 1 93 ? -4.975 -9.747 20.704 1.00 91.81 93 ARG A C 1
ATOM 698 O O . ARG A 1 93 ? -4.186 -10.662 20.936 1.00 91.81 93 ARG A O 1
ATOM 705 N N . LEU A 1 94 ? -6.094 -9.555 21.384 1.00 93.38 94 LEU A N 1
ATOM 706 C CA . LEU A 1 94 ? -6.557 -10.390 22.485 1.00 93.38 94 LEU A CA 1
ATOM 707 C C . LEU A 1 94 ? -7.792 -11.152 22.040 1.00 93.38 94 LEU A C 1
ATOM 709 O O . LEU A 1 94 ? -8.681 -10.551 21.439 1.00 93.38 94 LEU A O 1
ATOM 713 N N . ASP A 1 95 ? -7.890 -12.432 22.372 1.00 92.75 95 ASP A N 1
ATOM 714 C CA . ASP A 1 95 ? -9.105 -13.208 22.145 1.00 92.75 95 ASP A CA 1
ATOM 715 C C . ASP A 1 95 ? -10.250 -12.525 22.897 1.00 92.75 95 ASP A C 1
ATOM 717 O O . ASP A 1 95 ? -10.175 -12.289 24.106 1.00 92.75 95 ASP A O 1
ATOM 721 N N . ALA A 1 96 ? -11.312 -12.151 22.185 1.00 94.62 96 ALA A N 1
ATOM 722 C CA . ALA A 1 96 ? -12.396 -11.369 22.762 1.00 94.62 96 ALA A CA 1
ATOM 723 C C . ALA A 1 96 ? -13.239 -12.170 23.770 1.00 94.62 96 ALA A C 1
ATOM 725 O O . ALA A 1 96 ? -14.065 -11.589 24.479 1.00 94.62 96 ALA A O 1
ATOM 726 N N . VAL A 1 97 ? -13.052 -13.489 23.844 1.00 93.12 97 VAL A N 1
ATOM 727 C CA . VAL A 1 97 ? -13.761 -14.425 24.720 1.00 93.12 97 VAL A CA 1
ATOM 728 C C . VAL A 1 97 ? -12.906 -14.819 25.923 1.00 93.12 97 VAL A C 1
ATOM 730 O O . VAL A 1 97 ? -13.424 -14.823 27.044 1.00 93.12 97 VAL A O 1
ATOM 733 N N . THR A 1 98 ? -11.636 -15.177 25.719 1.00 93.12 98 THR A N 1
ATOM 734 C CA . THR A 1 98 ? -10.748 -15.678 26.786 1.00 93.12 98 THR A CA 1
ATOM 735 C C . THR A 1 98 ? -9.824 -14.608 27.355 1.00 93.12 98 THR A C 1
ATOM 737 O O . THR A 1 98 ? -9.428 -14.707 28.516 1.00 93.12 98 THR A O 1
ATOM 740 N N . GLY A 1 99 ? -9.517 -13.570 26.575 1.00 93.75 99 GLY A N 1
ATOM 741 C CA . GLY A 1 99 ? -8.488 -12.585 26.898 1.00 93.75 99 GLY A CA 1
ATOM 742 C C . GLY A 1 99 ? -7.062 -13.073 26.708 1.00 93.75 99 GLY A C 1
ATOM 743 O O . GLY A 1 99 ? -6.135 -12.369 27.112 1.00 93.75 99 GLY A O 1
ATOM 744 N N . ASP A 1 100 ? -6.882 -14.245 26.099 1.00 91.94 100 ASP A N 1
ATOM 745 C CA . ASP A 1 100 ? -5.563 -14.731 25.721 1.00 91.94 100 ASP A CA 1
ATOM 746 C C . ASP A 1 100 ? -4.945 -13.787 24.688 1.00 91.94 100 ASP A C 1
ATOM 748 O O . ASP A 1 100 ? -5.621 -13.262 23.803 1.00 91.94 100 ASP A O 1
ATOM 752 N N . VAL A 1 101 ? -3.642 -13.560 24.804 1.00 90.50 101 VAL A N 1
ATOM 753 C CA . VAL A 1 101 ? -2.885 -12.805 23.808 1.00 90.50 101 VAL A CA 1
ATOM 754 C C . VAL A 1 101 ? -2.694 -13.705 22.596 1.00 90.50 101 VAL A C 1
ATOM 756 O O . VAL A 1 101 ? -1.956 -14.684 22.654 1.00 90.50 101 VAL A O 1
ATOM 759 N N . LEU A 1 102 ? -3.380 -13.372 21.512 1.00 84.62 102 LEU A N 1
ATOM 760 C CA . LEU A 1 102 ? -3.302 -14.092 20.242 1.00 84.62 102 LEU A CA 1
ATOM 761 C C . LEU A 1 102 ? -2.147 -13.574 19.396 1.00 84.62 102 LEU A C 1
ATOM 763 O O . LEU A 1 102 ? -1.491 -14.311 18.672 1.00 84.62 102 LEU A O 1
ATOM 767 N N . TYR A 1 103 ? -1.915 -12.273 19.504 1.00 82.88 103 TYR A N 1
ATOM 768 C CA . TYR A 1 103 ? -0.881 -11.569 18.784 1.00 82.88 103 TYR A CA 1
ATOM 769 C C . TYR A 1 103 ? -0.384 -10.449 19.683 1.00 82.88 103 TYR A C 1
ATOM 771 O O . TYR A 1 103 ? -1.147 -9.573 20.078 1.00 82.88 103 TYR A O 1
ATOM 779 N N . ASP A 1 104 ? 0.891 -10.474 20.025 1.00 81.06 104 ASP A N 1
ATOM 780 C CA . ASP A 1 104 ? 1.561 -9.348 20.660 1.00 81.06 104 ASP A CA 1
ATOM 781 C C . ASP A 1 104 ? 2.881 -9.159 19.941 1.00 81.06 104 ASP A C 1
ATOM 783 O O . ASP A 1 104 ? 3.902 -9.744 20.302 1.00 81.06 104 ASP A O 1
ATOM 787 N N . ARG A 1 105 ? 2.821 -8.391 18.856 1.00 69.00 105 ARG A N 1
ATOM 788 C CA . ARG A 1 105 ? 3.999 -8.091 18.059 1.00 69.00 105 ARG A CA 1
ATOM 789 C C . ARG A 1 105 ? 4.535 -6.742 18.519 1.00 69.00 105 ARG A C 1
ATOM 791 O O . ARG A 1 105 ? 3.893 -5.703 18.343 1.00 69.00 105 AR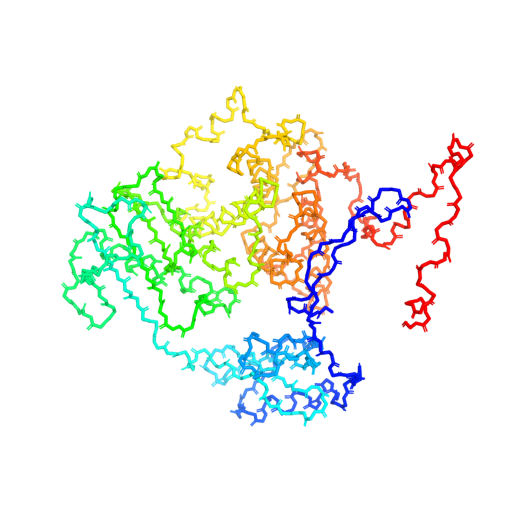G A O 1
ATOM 798 N N . SER A 1 106 ? 5.686 -6.763 19.189 1.00 63.56 106 SER A N 1
ATOM 799 C CA . SER A 1 106 ? 6.468 -5.546 19.391 1.00 63.56 106 SER A CA 1
ATOM 800 C C . SER A 1 106 ? 7.286 -5.274 18.132 1.00 63.56 106 SER A C 1
ATOM 802 O O . SER A 1 106 ? 7.767 -6.219 17.510 1.00 63.56 106 SER A O 1
ATOM 804 N N . ALA A 1 107 ? 7.526 -4.000 17.817 1.00 53.84 107 ALA A N 1
ATOM 805 C CA . ALA A 1 107 ? 8.497 -3.610 16.790 1.00 53.84 107 ALA A CA 1
ATOM 806 C C . ALA A 1 107 ? 9.918 -4.171 17.061 1.00 53.84 107 ALA A C 1
ATOM 808 O O . ALA A 1 107 ? 10.757 -4.208 16.177 1.00 53.84 107 ALA A O 1
ATOM 809 N N . GLU A 1 108 ? 10.203 -4.641 18.284 1.00 48.97 108 GLU A N 1
ATOM 810 C CA . GLU A 1 108 ? 11.482 -5.261 18.664 1.00 48.97 108 GLU A CA 1
ATOM 811 C C . GLU A 1 108 ? 11.497 -6.800 18.542 1.00 48.97 108 GLU A C 1
ATOM 813 O O . GLU A 1 108 ? 12.544 -7.408 18.742 1.00 48.97 108 GLU A O 1
ATOM 818 N N . SER A 1 109 ? 10.349 -7.451 18.305 1.00 49.88 109 SER A N 1
ATOM 819 C CA . SER A 1 109 ? 10.237 -8.925 18.255 1.00 49.88 109 SER A CA 1
ATOM 820 C C . SER A 1 109 ? 10.491 -9.521 16.878 1.00 49.88 109 SER A C 1
ATOM 822 O O . SER A 1 109 ? 10.480 -10.741 16.725 1.00 49.88 109 SER A O 1
ATOM 824 N N . HIS A 1 110 ? 10.723 -8.667 15.892 1.00 54.94 110 HIS A N 1
ATOM 825 C CA . HIS A 1 110 ? 11.111 -9.109 14.576 1.00 54.94 110 HIS A CA 1
ATOM 826 C C . HIS A 1 110 ? 12.488 -9.757 14.644 1.00 54.94 110 HIS A C 1
ATOM 828 O O . HIS A 1 110 ? 13.407 -9.223 15.278 1.00 54.94 110 HIS A O 1
ATOM 834 N N . ALA A 1 111 ? 12.628 -10.921 14.005 1.00 57.66 111 ALA A N 1
ATOM 835 C CA . ALA A 1 111 ? 13.957 -11.343 13.607 1.00 57.66 111 ALA A CA 1
ATOM 836 C C . ALA A 1 111 ? 14.589 -10.163 12.843 1.00 57.66 111 ALA A C 1
ATOM 838 O O . ALA A 1 111 ? 13.864 -9.442 12.150 1.00 57.66 111 ALA A O 1
ATOM 839 N N . PRO A 1 112 ? 15.892 -9.885 13.024 1.00 63.94 112 PRO A N 1
ATOM 840 C CA . PRO A 1 112 ? 16.553 -8.927 12.149 1.00 63.94 112 PRO A CA 1
ATOM 841 C C . PRO A 1 112 ? 16.222 -9.304 10.703 1.00 63.94 112 PRO A C 1
ATOM 843 O O . PRO A 1 112 ? 16.189 -10.493 10.383 1.00 63.94 112 PRO A O 1
ATOM 846 N N . LEU A 1 113 ? 15.897 -8.301 9.886 1.00 71.12 113 LEU A N 1
ATOM 847 C CA . LEU A 1 113 ? 15.624 -8.519 8.472 1.00 71.12 113 LEU A CA 1
ATOM 848 C C . LEU A 1 113 ? 16.800 -9.264 7.872 1.00 71.12 113 LEU A C 1
ATOM 850 O O . LEU A 1 113 ? 17.913 -8.749 7.901 1.00 71.12 113 LEU A O 1
ATOM 854 N N . ASN A 1 114 ? 16.522 -10.449 7.353 1.00 76.69 114 ASN A N 1
ATOM 855 C CA . ASN A 1 114 ? 17.481 -11.215 6.592 1.00 76.69 114 ASN A CA 1
ATOM 856 C C . ASN A 1 114 ? 17.250 -10.872 5.121 1.00 76.69 114 ASN A C 1
ATOM 858 O O . ASN A 1 114 ? 16.195 -11.192 4.563 1.00 76.69 114 ASN A O 1
ATOM 862 N N . PHE A 1 115 ? 18.192 -10.142 4.536 1.00 82.62 115 PHE A N 1
ATOM 863 C CA . PHE A 1 115 ? 18.144 -9.765 3.129 1.00 82.62 115 PHE A CA 1
ATOM 864 C C . PHE A 1 115 ? 19.187 -10.572 2.376 1.00 82.62 115 PHE A C 1
ATOM 866 O O . PHE A 1 115 ? 20.378 -10.472 2.662 1.00 82.62 115 PHE A O 1
ATOM 873 N N . GLU A 1 116 ? 18.740 -11.326 1.378 1.00 82.62 116 GLU A N 1
ATOM 874 C CA . GLU A 1 116 ? 19.616 -12.073 0.478 1.00 82.62 116 GLU A CA 1
ATOM 875 C C . GLU A 1 116 ? 19.593 -11.394 -0.889 1.00 82.62 116 GLU A C 1
ATOM 877 O O . GLU A 1 116 ? 18.531 -11.226 -1.490 1.00 82.62 116 GLU A O 1
ATOM 882 N N . ILE A 1 117 ? 20.762 -10.937 -1.347 1.00 82.94 117 ILE A N 1
ATOM 883 C CA . ILE A 1 117 ? 20.910 -10.299 -2.653 1.00 82.94 117 ILE A CA 1
ATOM 884 C C . ILE A 1 117 ? 21.800 -11.163 -3.530 1.00 82.94 117 ILE A C 1
ATOM 886 O O . ILE A 1 117 ? 23.008 -11.304 -3.300 1.00 82.94 117 ILE A O 1
ATOM 890 N N . ASP A 1 118 ? 21.200 -11.670 -4.594 1.00 82.81 118 ASP A N 1
ATOM 891 C CA . ASP A 1 118 ? 21.887 -12.372 -5.661 1.00 82.81 118 ASP A CA 1
ATOM 892 C C . ASP A 1 118 ? 22.180 -11.427 -6.822 1.00 82.81 118 ASP A C 1
ATOM 894 O O . ASP A 1 118 ? 21.305 -10.715 -7.312 1.00 82.81 118 ASP A O 1
ATOM 898 N N . ASP A 1 119 ? 23.416 -11.455 -7.310 1.00 81.25 119 ASP A N 1
ATOM 899 C CA . ASP A 1 119 ? 23.782 -10.846 -8.587 1.00 81.25 119 ASP A CA 1
ATOM 900 C C . ASP A 1 119 ? 23.757 -11.936 -9.659 1.00 81.25 119 ASP A C 1
ATOM 902 O O . ASP A 1 119 ? 24.531 -12.899 -9.614 1.00 81.25 119 ASP A O 1
ATOM 906 N N . ALA A 1 120 ? 22.835 -11.808 -10.612 1.00 79.06 120 ALA A N 1
ATOM 907 C CA . ALA A 1 120 ? 22.681 -12.785 -11.677 1.00 79.06 120 ALA A CA 1
ATOM 908 C C . ALA A 1 120 ? 23.743 -12.654 -12.785 1.00 79.06 120 ALA A C 1
ATOM 910 O O . ALA A 1 120 ? 23.796 -13.547 -13.635 1.00 79.06 120 ALA A O 1
ATOM 911 N N . ASP A 1 121 ? 24.553 -11.582 -12.819 1.00 76.69 121 ASP A N 1
ATOM 912 C CA . ASP A 1 121 ? 25.548 -11.262 -13.866 1.00 76.69 121 ASP A CA 1
ATOM 913 C C . ASP A 1 121 ? 24.996 -11.479 -15.293 1.00 76.69 121 ASP A C 1
ATOM 915 O O . ASP A 1 121 ? 25.653 -12.030 -16.182 1.00 76.69 121 ASP A O 1
ATOM 919 N N . ALA A 1 122 ? 23.719 -11.134 -15.496 1.00 69.19 122 ALA A N 1
ATOM 920 C CA . ALA A 1 122 ? 22.935 -11.365 -16.712 1.00 69.19 122 ALA A CA 1
ATOM 921 C C . ALA A 1 122 ? 22.912 -12.824 -17.221 1.00 69.19 122 ALA A C 1
ATOM 923 O O . ALA A 1 122 ? 22.629 -13.077 -18.393 1.00 69.19 122 ALA A O 1
ATOM 924 N N . PHE A 1 123 ? 23.218 -13.808 -16.374 1.00 69.94 123 PHE A N 1
ATOM 925 C CA . PHE A 1 123 ? 23.293 -15.218 -16.763 1.00 69.94 123 PHE A CA 1
ATOM 926 C C . PHE A 1 123 ? 21.959 -15.956 -16.615 1.00 69.94 123 PHE A C 1
ATOM 928 O O . PHE A 1 123 ? 21.777 -17.028 -17.199 1.00 69.94 123 PHE A O 1
ATOM 935 N N . ILE A 1 124 ? 21.032 -15.409 -15.829 1.00 68.94 124 ILE A N 1
ATOM 936 C CA . ILE A 1 124 ? 19.790 -16.094 -15.484 1.00 68.94 124 ILE A CA 1
ATOM 937 C C . ILE A 1 124 ? 18.607 -15.469 -16.211 1.00 68.94 124 ILE A C 1
ATOM 939 O O . ILE A 1 124 ? 18.327 -14.280 -16.065 1.00 68.94 124 ILE A O 1
ATOM 943 N N . ASP A 1 125 ? 17.905 -16.313 -16.970 1.00 72.19 125 ASP A N 1
ATOM 944 C CA . ASP A 1 125 ? 16.651 -15.957 -17.622 1.00 72.19 125 ASP A CA 1
ATOM 945 C C . ASP A 1 125 ? 15.458 -16.006 -16.650 1.00 72.19 125 ASP A C 1
ATOM 947 O O . ASP A 1 125 ? 15.478 -16.669 -15.606 1.00 72.19 125 ASP A O 1
ATOM 951 N N . ASP A 1 126 ? 14.364 -15.333 -17.017 1.00 70.69 126 ASP A N 1
ATOM 952 C CA . ASP A 1 126 ? 13.165 -15.235 -16.172 1.00 70.69 126 ASP A CA 1
ATOM 953 C C . ASP A 1 126 ? 12.545 -16.606 -15.812 1.00 70.69 126 ASP A C 1
ATOM 955 O O . ASP A 1 126 ? 11.833 -16.730 -14.813 1.00 70.69 126 ASP A O 1
ATOM 959 N N . SER A 1 127 ? 12.824 -17.650 -16.601 1.00 71.88 127 SER A N 1
ATOM 960 C CA . SER A 1 127 ? 12.173 -18.960 -16.495 1.00 71.88 127 SER A CA 1
ATOM 961 C C . SER A 1 127 ? 12.822 -19.921 -15.500 1.00 71.88 127 SER A C 1
ATOM 963 O O . SER A 1 127 ? 12.189 -20.898 -15.092 1.00 71.88 127 SER A O 1
ATOM 965 N N . SER A 1 128 ? 14.070 -19.670 -15.109 1.00 69.19 128 SER A N 1
ATOM 966 C CA . SER A 1 128 ? 14.896 -20.660 -14.411 1.00 69.19 128 SER A CA 1
ATOM 967 C C . SER A 1 128 ? 15.388 -20.228 -13.030 1.00 69.19 128 SER A C 1
ATOM 969 O O . SER A 1 128 ? 15.893 -21.053 -12.269 1.00 69.19 128 SER A O 1
ATOM 971 N N . ILE A 1 129 ? 15.172 -18.964 -12.676 1.00 67.62 129 ILE A N 1
ATOM 972 C CA . ILE A 1 129 ? 15.806 -18.323 -11.524 1.00 67.62 129 ILE A CA 1
ATOM 973 C C . ILE A 1 129 ? 15.507 -18.988 -10.179 1.00 67.62 129 ILE A C 1
ATOM 975 O O . ILE A 1 129 ? 16.419 -19.216 -9.400 1.00 67.62 129 ILE A O 1
ATOM 979 N N . CYS A 1 130 ? 14.267 -19.432 -9.959 1.00 71.25 130 CYS A N 1
ATOM 980 C CA . CYS A 1 130 ? 13.854 -19.999 -8.677 1.00 71.25 130 CYS A CA 1
ATOM 981 C C . CYS A 1 130 ? 14.468 -21.384 -8.392 1.00 71.25 130 CYS A C 1
ATOM 983 O O . CYS A 1 130 ? 14.177 -22.001 -7.370 1.00 71.25 130 CYS A O 1
ATOM 985 N N . PHE A 1 131 ? 15.218 -21.942 -9.343 1.00 67.12 131 PHE A N 1
ATOM 986 C CA . PHE A 1 131 ? 15.812 -23.272 -9.249 1.00 67.12 131 PHE A CA 1
ATOM 987 C C . PHE A 1 131 ? 17.334 -23.249 -9.354 1.00 67.12 131 PHE A C 1
ATOM 989 O O . PHE A 1 131 ? 17.959 -24.312 -9.268 1.00 67.12 131 PHE A O 1
ATOM 996 N N . TYR A 1 132 ? 17.930 -22.075 -9.557 1.00 66.38 132 TYR A N 1
ATOM 997 C CA . TYR A 1 132 ? 19.373 -21.946 -9.572 1.00 66.38 132 TYR A CA 1
ATOM 998 C C . TYR A 1 132 ? 19.864 -21.694 -8.149 1.00 66.38 132 TYR A C 1
ATOM 1000 O O . TYR A 1 132 ? 19.448 -20.720 -7.538 1.00 66.38 132 TYR A O 1
ATOM 1008 N N . PRO A 1 133 ? 20.739 -22.557 -7.599 1.00 58.78 133 PRO A N 1
ATOM 1009 C CA . PRO A 1 133 ? 21.451 -22.231 -6.377 1.00 58.78 133 PRO A CA 1
ATOM 1010 C C . PRO A 1 133 ? 22.463 -21.142 -6.726 1.00 58.78 133 PRO A C 1
ATOM 1012 O O . PRO A 1 133 ? 23.585 -21.438 -7.153 1.00 58.78 133 PRO A O 1
ATOM 1015 N N . ILE A 1 134 ? 22.032 -19.892 -6.630 1.00 64.94 134 ILE A N 1
ATOM 1016 C CA . ILE A 1 134 ? 22.927 -18.749 -6.693 1.00 64.94 134 ILE A CA 1
ATOM 1017 C C . ILE A 1 134 ? 23.593 -18.667 -5.321 1.00 64.94 134 ILE A C 1
ATOM 1019 O O . ILE A 1 134 ? 23.029 -19.051 -4.299 1.00 64.94 134 ILE A O 1
ATOM 1023 N N . THR A 1 135 ? 24.884 -18.355 -5.316 1.00 66.50 135 THR A N 1
ATOM 1024 C CA . THR A 1 135 ? 25.541 -17.992 -4.063 1.00 66.50 135 THR A CA 1
ATOM 1025 C C . THR A 1 135 ? 25.313 -16.500 -3.902 1.00 66.50 135 THR A C 1
ATOM 1027 O O . THR A 1 135 ? 25.734 -15.789 -4.821 1.00 66.50 135 THR A O 1
ATOM 1030 N N . PRO A 1 136 ? 24.739 -16.045 -2.776 1.00 66.19 136 PRO A N 1
ATOM 1031 C CA . PRO A 1 136 ? 24.501 -14.631 -2.533 1.00 66.19 136 PRO A CA 1
ATOM 1032 C C . PRO A 1 136 ? 25.728 -13.811 -2.844 1.00 66.19 136 PRO A C 1
ATOM 1034 O O . PRO A 1 136 ? 26.832 -14.102 -2.367 1.00 66.19 136 PRO A O 1
ATOM 1037 N N . ALA A 1 137 ? 25.529 -12.785 -3.662 1.00 66.62 137 ALA A N 1
ATOM 1038 C CA . ALA A 1 137 ? 26.548 -11.773 -3.862 1.00 66.62 137 ALA A CA 1
ATOM 1039 C C . ALA A 1 137 ? 26.726 -10.946 -2.580 1.00 66.62 137 ALA A C 1
ATOM 1041 O O . ALA A 1 137 ? 27.815 -10.428 -2.330 1.00 66.62 137 ALA A O 1
ATOM 1042 N N . CYS A 1 138 ? 25.667 -10.835 -1.774 1.00 69.31 138 CYS A N 1
ATOM 1043 C CA . CYS A 1 138 ? 25.628 -10.114 -0.511 1.00 69.31 138 CYS A CA 1
ATOM 1044 C C . CYS A 1 138 ? 24.485 -10.642 0.368 1.00 69.31 138 CYS A C 1
ATOM 1046 O O . CYS A 1 138 ? 23.415 -10.976 -0.138 1.00 69.31 138 CYS A O 1
ATOM 1048 N N . SER A 1 139 ? 24.705 -10.669 1.680 1.00 72.31 139 SER A N 1
ATOM 1049 C CA . SER A 1 139 ? 23.642 -10.786 2.680 1.00 72.31 139 SER A CA 1
ATOM 1050 C C . SER A 1 139 ? 23.856 -9.748 3.780 1.00 72.31 139 SER A C 1
ATOM 1052 O O . SER A 1 139 ? 24.956 -9.195 3.901 1.00 72.31 139 SER A O 1
ATOM 1054 N N . ASP A 1 140 ? 22.838 -9.464 4.591 1.00 60.47 140 ASP A N 1
ATOM 1055 C CA . ASP A 1 140 ? 22.950 -8.519 5.711 1.00 60.47 140 ASP A CA 1
ATOM 1056 C C . ASP A 1 140 ? 24.001 -8.943 6.754 1.00 60.47 140 ASP A C 1
ATOM 1058 O O . ASP A 1 140 ? 24.531 -8.099 7.487 1.00 60.47 140 ASP A O 1
ATOM 1062 N N . GLU A 1 141 ? 24.385 -10.222 6.783 1.00 57.75 141 GLU A N 1
ATOM 1063 C CA . GLU A 1 141 ? 25.455 -10.727 7.643 1.00 57.75 141 GLU A CA 1
ATOM 1064 C C . GLU A 1 141 ? 26.867 -10.635 7.036 1.00 57.75 141 GLU A C 1
ATOM 1066 O O . GLU A 1 141 ? 27.847 -10.863 7.761 1.00 57.75 141 GLU A O 1
ATOM 1071 N N . ASP A 1 142 ? 27.011 -10.274 5.754 1.00 70.12 142 ASP A N 1
ATOM 1072 C CA . ASP A 1 142 ? 28.309 -10.118 5.088 1.00 70.12 142 ASP A CA 1
ATOM 1073 C C . ASP A 1 142 ? 28.677 -8.635 4.863 1.00 70.12 142 ASP A C 1
ATOM 1075 O O . ASP A 1 142 ? 28.234 -8.001 3.910 1.00 70.12 142 ASP A O 1
ATOM 1079 N N . PRO A 1 143 ? 29.587 -8.046 5.661 1.00 62.03 143 PRO A N 1
ATOM 1080 C CA . PRO A 1 143 ? 30.013 -6.657 5.475 1.00 62.03 143 PRO A CA 1
ATOM 1081 C C . PRO A 1 143 ? 30.874 -6.429 4.217 1.00 62.03 143 PRO A C 1
ATOM 1083 O O . PRO A 1 143 ? 31.353 -5.311 4.007 1.00 62.03 143 PRO A O 1
ATOM 1086 N N . SER A 1 144 ? 31.157 -7.468 3.423 1.00 73.44 144 SER A N 1
ATOM 1087 C CA . SER A 1 144 ? 31.999 -7.406 2.225 1.00 73.44 144 SER A CA 1
ATOM 1088 C C . SER A 1 144 ? 31.229 -7.311 0.905 1.00 73.44 144 SER A C 1
ATOM 1090 O O . SER A 1 144 ? 31.832 -7.505 -0.153 1.00 73.44 144 SER A O 1
ATOM 1092 N N . CYS A 1 145 ? 29.945 -6.940 0.966 1.00 70.69 145 CYS A N 1
ATOM 1093 C CA . CYS A 1 145 ? 29.087 -6.767 -0.202 1.00 70.69 145 CYS A CA 1
ATOM 1094 C C . CYS A 1 145 ? 29.770 -5.972 -1.333 1.00 70.69 145 CYS A C 1
ATOM 1096 O O . CYS A 1 145 ? 30.365 -4.912 -1.086 1.00 70.69 145 CYS A O 1
ATOM 1098 N N . PRO A 1 146 ? 29.703 -6.464 -2.584 1.00 73.00 146 PRO A N 1
ATOM 1099 C CA . PRO A 1 146 ? 30.223 -5.756 -3.741 1.00 73.00 146 PRO A CA 1
ATOM 1100 C C . PRO A 1 146 ? 29.608 -4.358 -3.871 1.00 73.00 146 PRO A C 1
ATOM 1102 O O . PRO A 1 146 ? 28.408 -4.160 -3.679 1.00 73.00 146 PRO A O 1
ATOM 1105 N N . ALA A 1 147 ? 30.437 -3.380 -4.238 1.00 71.38 147 ALA A N 1
ATOM 1106 C CA . ALA A 1 147 ? 29.951 -2.062 -4.631 1.00 71.38 147 ALA A CA 1
ATOM 1107 C C . ALA A 1 147 ? 29.158 -2.154 -5.948 1.00 71.38 147 ALA A C 1
ATOM 1109 O O . ALA A 1 147 ? 29.494 -2.967 -6.805 1.00 71.38 147 ALA A O 1
ATOM 1110 N N . GLY A 1 148 ? 28.180 -1.268 -6.145 1.00 78.81 148 GLY A N 1
ATOM 1111 C CA . GLY A 1 148 ? 27.352 -1.225 -7.356 1.00 78.81 148 GLY A CA 1
ATOM 1112 C C . GLY A 1 148 ? 25.889 -1.553 -7.063 1.00 78.81 148 GLY A C 1
ATOM 1113 O O . GLY A 1 148 ? 25.393 -1.191 -5.996 1.00 78.81 148 GLY A O 1
ATOM 1114 N N . SER A 1 149 ? 25.231 -2.242 -8.000 1.00 75.81 149 SER A N 1
ATOM 1115 C CA . SER A 1 149 ? 23.810 -2.629 -7.952 1.00 75.81 149 SER A CA 1
ATOM 1116 C C . SER A 1 149 ? 23.437 -3.388 -6.679 1.00 75.81 149 SER A C 1
ATOM 1118 O O . SER A 1 149 ? 22.372 -3.159 -6.124 1.00 75.81 149 SER A O 1
ATOM 1120 N N . VAL A 1 150 ? 24.335 -4.229 -6.163 1.00 78.75 150 VAL A N 1
ATOM 1121 C CA . VAL A 1 150 ? 24.127 -4.987 -4.919 1.00 78.75 150 VAL A CA 1
ATOM 1122 C C . VAL A 1 150 ? 24.039 -4.080 -3.684 1.00 78.75 150 VAL A C 1
ATOM 1124 O O . VAL A 1 150 ? 23.153 -4.253 -2.853 1.00 78.75 150 VAL A O 1
ATOM 1127 N N . THR A 1 151 ? 24.921 -3.081 -3.560 1.00 82.25 151 THR A N 1
ATOM 1128 C CA . THR A 1 151 ? 24.842 -2.106 -2.452 1.00 82.25 151 THR A CA 1
ATOM 1129 C C . THR A 1 151 ? 23.581 -1.252 -2.572 1.00 82.25 151 THR A C 1
ATOM 1131 O O . THR A 1 151 ? 22.889 -1.029 -1.585 1.00 82.25 151 THR A O 1
ATOM 1134 N N . GLU A 1 152 ? 23.266 -0.804 -3.787 1.00 84.94 152 GLU A N 1
ATOM 1135 C CA . GLU A 1 152 ? 22.061 -0.018 -4.054 1.00 84.94 152 GLU A CA 1
ATOM 1136 C C . GLU A 1 152 ? 20.781 -0.809 -3.744 1.00 84.94 152 GLU A C 1
ATOM 1138 O O . GLU A 1 152 ? 19.859 -0.274 -3.134 1.00 84.94 152 GLU A O 1
ATOM 1143 N N . ALA A 1 153 ? 20.739 -2.098 -4.088 1.00 85.69 153 ALA A N 1
ATOM 1144 C CA . ALA A 1 153 ? 19.645 -2.992 -3.727 1.00 85.69 153 ALA A CA 1
ATOM 1145 C C . ALA A 1 153 ? 19.463 -3.078 -2.221 1.00 85.69 153 ALA A C 1
ATOM 1147 O O . ALA A 1 153 ? 18.344 -2.942 -1.734 1.00 85.69 153 ALA A O 1
ATOM 1148 N N . PHE A 1 154 ? 20.559 -3.248 -1.486 1.00 85.19 154 PHE A N 1
ATOM 1149 C CA . PHE A 1 154 ? 20.519 -3.319 -0.034 1.00 85.19 154 PHE A CA 1
ATOM 1150 C C . PHE A 1 154 ? 19.976 -2.024 0.583 1.00 85.19 154 PHE A C 1
ATOM 1152 O O . PHE A 1 154 ? 19.124 -2.066 1.474 1.00 85.19 154 PHE A O 1
ATOM 1159 N N . ASP A 1 155 ? 20.420 -0.867 0.086 1.00 87.44 155 ASP A N 1
ATOM 1160 C CA . ASP A 1 155 ? 19.918 0.436 0.526 1.00 87.44 155 ASP A CA 1
ATOM 1161 C C . ASP A 1 155 ? 18.413 0.578 0.240 1.00 87.44 155 ASP A C 1
ATOM 1163 O O . ASP A 1 155 ? 17.656 0.992 1.124 1.00 87.44 155 ASP A O 1
ATOM 1167 N N . TRP A 1 156 ? 17.947 0.165 -0.944 1.00 90.56 156 TRP A N 1
ATOM 1168 C CA . TRP A 1 156 ? 16.526 0.222 -1.293 1.00 90.56 156 TRP A CA 1
ATOM 1169 C C . TRP A 1 156 ? 15.655 -0.773 -0.522 1.00 90.56 156 TRP A C 1
ATOM 1171 O O . TRP A 1 156 ? 14.540 -0.415 -0.149 1.00 90.56 156 TRP A O 1
ATOM 1181 N N . MET A 1 157 ? 16.141 -1.981 -0.220 1.00 89.56 157 MET A N 1
ATOM 1182 C CA . MET A 1 157 ? 15.421 -2.943 0.629 1.00 89.56 157 MET A CA 1
ATOM 1183 C C . MET A 1 157 ? 15.207 -2.379 2.034 1.00 89.56 157 MET A C 1
ATOM 1185 O O . MET A 1 157 ? 14.092 -2.420 2.558 1.00 89.56 157 MET A O 1
ATOM 1189 N N . ASN A 1 158 ? 16.256 -1.796 2.624 1.00 87.06 158 ASN A N 1
ATOM 1190 C CA . ASN A 1 158 ? 16.159 -1.141 3.928 1.00 87.06 158 ASN A CA 1
ATOM 1191 C C . ASN A 1 158 ? 15.204 0.052 3.894 1.00 87.06 158 ASN A C 1
ATOM 1193 O O . ASN A 1 158 ? 14.401 0.219 4.808 1.00 87.06 158 ASN A O 1
ATOM 1197 N N . ASP A 1 159 ? 15.274 0.879 2.853 1.00 91.88 159 ASP A N 1
ATOM 1198 C CA . ASP A 1 159 ? 14.400 2.040 2.705 1.00 91.88 159 ASP A CA 1
ATOM 1199 C C . ASP A 1 159 ? 12.930 1.637 2.508 1.00 91.88 159 ASP A C 1
ATOM 1201 O O . ASP A 1 159 ? 12.043 2.198 3.151 1.00 91.88 159 ASP A O 1
ATOM 1205 N N . ALA A 1 160 ? 12.653 0.624 1.682 1.00 92.06 160 ALA A N 1
ATOM 1206 C CA . ALA A 1 160 ? 11.305 0.100 1.486 1.00 92.06 160 ALA A CA 1
ATOM 1207 C C . ALA A 1 160 ? 10.736 -0.497 2.768 1.00 92.06 160 ALA A C 1
ATOM 1209 O O . ALA A 1 160 ? 9.615 -0.157 3.161 1.00 92.06 160 ALA A O 1
ATOM 1210 N N . HIS A 1 161 ? 11.518 -1.318 3.467 1.00 89.62 161 HIS A N 1
ATOM 1211 C CA . HIS A 1 161 ? 11.118 -1.834 4.769 1.00 89.62 161 HIS A CA 1
ATOM 1212 C C . HIS A 1 161 ? 10.837 -0.703 5.761 1.00 89.62 161 HIS A C 1
ATOM 1214 O O . HIS A 1 161 ? 9.728 -0.631 6.292 1.00 89.62 161 HIS A O 1
ATOM 1220 N N . ALA A 1 162 ? 11.779 0.224 5.948 1.00 87.69 162 ALA A N 1
ATOM 1221 C CA . ALA A 1 162 ? 11.635 1.328 6.891 1.00 87.69 162 ALA A CA 1
ATOM 1222 C C . ALA A 1 162 ? 10.423 2.207 6.561 1.00 87.69 162 ALA A C 1
ATOM 1224 O O . ALA A 1 162 ? 9.721 2.662 7.470 1.00 87.69 162 ALA A O 1
ATOM 1225 N N . TYR A 1 163 ? 10.153 2.426 5.273 1.00 92.19 163 TYR A N 1
ATOM 1226 C CA . TYR A 1 163 ? 8.975 3.138 4.801 1.00 92.19 163 TYR A CA 1
ATOM 1227 C C . TYR A 1 163 ? 7.685 2.437 5.237 1.00 92.19 163 TYR A C 1
ATOM 1229 O O . TYR A 1 163 ? 6.854 3.067 5.894 1.00 92.19 163 TYR A O 1
ATOM 1237 N N . PHE A 1 164 ? 7.506 1.150 4.924 1.00 91.12 164 PHE A N 1
ATOM 1238 C CA . PHE A 1 164 ? 6.283 0.423 5.281 1.00 91.12 164 PHE A CA 1
ATOM 1239 C C . PHE A 1 164 ? 6.163 0.199 6.796 1.00 91.12 164 PHE A C 1
ATOM 1241 O O . PHE A 1 164 ? 5.080 0.363 7.361 1.00 91.12 164 PHE A O 1
ATOM 1248 N N . GLU A 1 165 ? 7.262 -0.065 7.495 1.00 85.62 165 GLU A N 1
ATOM 1249 C CA . GLU A 1 165 ? 7.247 -0.265 8.942 1.00 85.62 165 GLU A CA 1
ATOM 1250 C C . GLU A 1 165 ? 6.901 1.033 9.675 1.00 85.62 165 GLU A C 1
ATOM 1252 O O . GLU A 1 165 ? 5.940 1.085 10.445 1.00 85.62 165 GLU A O 1
ATOM 1257 N N . THR A 1 166 ? 7.633 2.115 9.401 1.00 83.25 166 THR A N 1
ATOM 1258 C CA . THR A 1 166 ? 7.446 3.393 10.105 1.00 83.25 166 THR A CA 1
ATOM 1259 C C . THR A 1 166 ? 6.077 3.993 9.817 1.00 83.25 166 THR A C 1
ATOM 1261 O O . THR A 1 166 ? 5.453 4.595 10.694 1.00 83.25 166 THR A O 1
ATOM 1264 N N . ARG A 1 167 ? 5.612 3.870 8.573 1.00 87.38 167 ARG A N 1
ATOM 1265 C CA . ARG A 1 167 ? 4.415 4.567 8.106 1.00 87.38 167 ARG A CA 1
ATOM 1266 C C . ARG A 1 167 ? 3.139 3.773 8.298 1.00 87.38 167 ARG A C 1
ATOM 1268 O O . ARG A 1 167 ? 2.088 4.350 8.573 1.00 87.38 167 ARG A O 1
ATOM 1275 N N . HIS A 1 168 ? 3.236 2.468 8.115 1.00 85.75 168 HIS A N 1
ATOM 1276 C CA . HIS A 1 168 ? 2.088 1.589 8.006 1.00 85.75 168 HIS A CA 1
ATOM 1277 C C . HIS A 1 168 ? 2.078 0.498 9.082 1.00 85.75 168 HIS A C 1
ATOM 1279 O O . HIS A 1 168 ? 1.095 -0.231 9.198 1.00 85.75 168 HIS A O 1
ATOM 1285 N N . GLY A 1 169 ? 3.131 0.411 9.904 1.00 80.62 169 GLY A N 1
ATOM 1286 C CA . GLY A 1 169 ? 3.279 -0.641 10.908 1.00 80.62 169 GLY A CA 1
ATOM 1287 C C . GLY A 1 169 ? 3.431 -2.027 10.283 1.00 80.62 169 GLY A C 1
ATOM 1288 O O . GLY A 1 169 ? 3.154 -3.022 10.951 1.00 80.62 169 GLY A O 1
ATOM 1289 N N . PHE A 1 170 ? 3.809 -2.089 9.003 1.00 83.38 170 PHE A N 1
ATOM 1290 C CA . PHE A 1 170 ? 3.951 -3.328 8.255 1.00 83.38 170 PHE A CA 1
ATOM 1291 C C . PHE A 1 170 ? 5.415 -3.736 8.213 1.00 83.38 170 PHE A C 1
ATOM 1293 O O . PHE A 1 170 ? 6.250 -3.020 7.665 1.00 83.38 170 PHE A O 1
ATOM 1300 N N . HIS A 1 171 ? 5.720 -4.885 8.797 1.00 76.38 171 HIS A N 1
ATOM 1301 C CA . HIS A 1 171 ? 7.081 -5.372 8.908 1.00 76.38 171 HIS A CA 1
ATOM 1302 C C . HIS A 1 171 ? 7.290 -6.559 7.976 1.00 76.38 171 HIS A C 1
ATOM 1304 O O . HIS A 1 171 ? 6.938 -7.670 8.357 1.00 76.38 171 HIS A O 1
ATOM 1310 N N . ALA A 1 172 ? 7.871 -6.291 6.800 1.00 76.00 172 ALA A N 1
ATOM 1311 C CA . ALA A 1 172 ? 8.146 -7.262 5.731 1.00 76.00 172 ALA A CA 1
ATOM 1312 C C . ALA A 1 172 ? 6.941 -8.156 5.354 1.00 76.00 172 ALA A C 1
ATOM 1314 O O . ALA A 1 172 ? 5.896 -8.151 5.999 1.00 76.00 172 ALA A O 1
ATOM 1315 N N . TRP A 1 173 ? 7.022 -8.877 4.238 1.00 74.75 173 TRP A N 1
ATOM 1316 C CA . TRP A 1 173 ? 5.887 -9.687 3.779 1.00 74.75 173 TRP A CA 1
ATOM 1317 C C . TRP A 1 173 ? 5.957 -11.158 4.209 1.00 74.75 173 TRP A C 1
ATOM 1319 O O . TRP A 1 173 ? 4.923 -11.820 4.194 1.00 74.75 173 TRP A O 1
ATOM 1329 N N . ASP A 1 174 ? 7.107 -11.664 4.660 1.00 67.44 174 ASP A N 1
ATOM 1330 C CA . ASP A 1 174 ? 7.276 -13.073 5.054 1.00 67.44 174 ASP A CA 1
ATOM 1331 C C . ASP A 1 174 ? 7.860 -13.302 6.459 1.00 67.44 174 ASP A C 1
ATOM 1333 O O . ASP A 1 174 ? 8.030 -14.453 6.844 1.00 67.44 174 ASP A O 1
ATOM 1337 N N . ASP A 1 175 ? 8.103 -12.246 7.252 1.00 61.56 175 ASP A N 1
ATOM 1338 C CA . ASP A 1 175 ? 8.655 -12.300 8.624 1.00 61.56 175 ASP A CA 1
ATOM 1339 C C . ASP A 1 175 ? 9.982 -13.100 8.783 1.00 61.56 175 ASP A C 1
ATOM 1341 O O . ASP A 1 175 ? 10.460 -13.258 9.911 1.00 61.56 175 ASP A O 1
ATOM 1345 N N . GLU A 1 176 ? 10.595 -13.592 7.697 1.00 63.84 176 GLU A N 1
ATOM 1346 C CA . GLU A 1 176 ? 11.685 -14.576 7.747 1.00 63.84 176 GLU A CA 1
ATOM 1347 C C . GLU A 1 176 ? 12.877 -14.202 6.852 1.00 63.84 176 GLU A C 1
ATOM 1349 O O . GLU A 1 176 ? 14.007 -14.256 7.347 1.00 63.84 176 GLU A O 1
ATOM 1354 N N . GLN A 1 177 ? 12.671 -13.809 5.585 1.00 71.75 177 GLN A N 1
ATOM 1355 C CA . GLN A 1 177 ? 13.765 -13.497 4.653 1.00 71.75 177 GLN A CA 1
ATOM 1356 C C . GLN A 1 177 ? 13.255 -12.892 3.338 1.00 71.75 177 GLN A C 1
ATOM 1358 O O . GLN A 1 177 ? 12.583 -13.578 2.578 1.00 71.75 177 GLN A O 1
ATOM 1363 N N . VAL A 1 178 ? 13.677 -11.668 3.005 1.00 79.31 178 VAL A N 1
ATOM 1364 C CA . VAL A 1 178 ? 13.394 -11.088 1.682 1.00 79.31 178 VAL A CA 1
ATOM 1365 C C . VAL A 1 178 ? 14.569 -11.354 0.746 1.00 79.31 178 VAL A C 1
ATOM 1367 O O . VAL A 1 178 ? 15.687 -10.909 1.009 1.00 79.31 178 VAL A O 1
ATOM 1370 N N . GLU A 1 179 ? 14.307 -12.030 -0.370 1.00 82.19 179 GLU A N 1
ATOM 1371 C CA . GLU A 1 179 ? 15.304 -12.328 -1.400 1.00 82.19 179 GLU A CA 1
ATOM 1372 C C . GLU A 1 179 ? 15.117 -11.434 -2.636 1.00 82.19 179 GLU A C 1
ATOM 1374 O O . GLU A 1 179 ? 14.005 -11.224 -3.145 1.00 82.19 179 GLU A O 1
ATOM 1379 N N . LEU A 1 180 ? 16.225 -10.890 -3.131 1.00 83.44 180 LEU A N 1
ATOM 1380 C CA . LEU A 1 180 ? 16.257 -9.985 -4.267 1.00 83.44 180 LEU A CA 1
ATOM 1381 C C . LEU A 1 180 ? 17.357 -10.375 -5.248 1.00 83.44 180 LEU A C 1
ATOM 1383 O O . LEU A 1 180 ? 18.486 -10.657 -4.866 1.00 83.44 180 LEU A O 1
ATOM 1387 N N . ILE A 1 181 ? 17.038 -10.309 -6.539 1.00 80.06 181 ILE A N 1
ATOM 1388 C CA . ILE A 1 181 ? 17.980 -10.619 -7.611 1.00 80.06 181 ILE A CA 1
ATOM 1389 C C . ILE A 1 181 ? 18.217 -9.387 -8.478 1.00 80.06 181 ILE A C 1
ATOM 1391 O O . ILE A 1 181 ? 17.290 -8.847 -9.091 1.00 80.06 181 ILE A O 1
ATOM 1395 N N . VAL A 1 182 ? 19.470 -8.946 -8.552 1.00 81.81 182 VAL A N 1
ATOM 1396 C CA . VAL A 1 182 ? 19.912 -7.846 -9.416 1.00 81.81 182 VAL A CA 1
ATOM 1397 C C . VAL A 1 182 ? 20.555 -8.359 -10.701 1.00 81.81 182 VAL A C 1
ATOM 1399 O O . VAL A 1 182 ? 20.979 -9.510 -10.792 1.00 81.81 182 VAL A O 1
ATOM 1402 N N . ASP A 1 183 ? 20.611 -7.480 -11.704 1.00 77.62 183 ASP A N 1
ATOM 1403 C CA . ASP A 1 183 ? 21.285 -7.707 -12.987 1.00 77.62 183 ASP A CA 1
ATOM 1404 C C . ASP A 1 183 ? 20.835 -8.987 -13.720 1.00 77.62 183 ASP A C 1
ATOM 1406 O O . ASP A 1 183 ? 21.607 -9.634 -14.424 1.00 77.62 183 ASP A O 1
ATOM 1410 N N . ALA A 1 184 ? 19.557 -9.350 -13.600 1.00 68.38 184 ALA A N 1
ATOM 1411 C CA . ALA A 1 184 ? 18.975 -10.505 -14.283 1.00 68.38 184 ALA A CA 1
ATOM 1412 C C . ALA A 1 184 ? 18.681 -10.221 -15.773 1.00 68.38 184 ALA A C 1
ATOM 1414 O O . ALA A 1 184 ? 18.278 -9.115 -16.141 1.00 68.38 184 ALA A O 1
ATOM 1415 N N . ASP A 1 185 ? 18.824 -11.223 -16.652 1.00 76.38 185 ASP A N 1
ATOM 1416 C CA . ASP A 1 185 ? 18.459 -11.096 -18.076 1.00 76.38 185 ASP A CA 1
ATOM 1417 C C . ASP A 1 185 ? 16.943 -11.280 -18.244 1.00 76.38 185 ASP A C 1
ATOM 1419 O O . ASP A 1 185 ? 16.422 -12.357 -18.556 1.00 76.38 185 ASP A O 1
ATOM 1423 N N . LEU A 1 186 ? 16.209 -10.213 -17.930 1.00 72.62 186 LEU A N 1
ATOM 1424 C CA . LEU A 1 186 ? 14.753 -10.204 -17.901 1.00 72.62 186 LEU A CA 1
ATOM 1425 C C . LEU A 1 186 ? 14.160 -9.648 -19.199 1.00 72.62 186 LEU A C 1
ATOM 1427 O O . LEU A 1 186 ? 14.626 -8.660 -19.765 1.00 72.62 186 LEU A O 1
ATOM 1431 N N . SER A 1 187 ? 13.024 -10.213 -19.618 1.00 71.81 187 SER A N 1
ATOM 1432 C CA . SER A 1 187 ? 12.193 -9.629 -20.681 1.00 71.81 187 SER A CA 1
ATOM 1433 C C . SER A 1 187 ? 11.434 -8.366 -20.239 1.00 71.81 187 SER A C 1
ATOM 1435 O O . SER A 1 187 ? 10.895 -7.659 -21.086 1.00 71.81 187 SER A O 1
ATOM 1437 N N . SER A 1 188 ? 11.370 -8.107 -18.928 1.00 72.75 188 SER A N 1
ATOM 1438 C CA . SER A 1 188 ? 10.784 -6.926 -18.275 1.00 72.75 188 SER A CA 1
ATOM 1439 C C . SER A 1 188 ? 11.876 -6.189 -17.490 1.00 72.75 188 SER A C 1
ATOM 1441 O O . SER A 1 188 ? 12.760 -6.855 -16.964 1.00 72.75 188 SER A O 1
ATOM 1443 N N . PRO A 1 189 ? 11.854 -4.849 -17.360 1.00 78.38 189 PRO A N 1
ATOM 1444 C CA . PRO A 1 189 ? 12.856 -4.120 -16.574 1.00 78.38 189 PRO A CA 1
ATOM 1445 C C . PRO A 1 189 ? 12.938 -4.567 -15.106 1.00 78.38 189 PRO A C 1
ATOM 1447 O O . PRO A 1 189 ? 14.023 -4.586 -14.531 1.00 78.38 189 PRO A O 1
ATOM 1450 N N . ALA A 1 190 ? 11.805 -4.924 -14.514 1.00 84.88 190 ALA A N 1
ATOM 1451 C CA . ALA A 1 190 ? 11.713 -5.468 -13.172 1.00 84.88 190 ALA A CA 1
ATOM 1452 C C . ALA A 1 190 ? 10.510 -6.414 -13.095 1.00 84.88 190 ALA A C 1
ATOM 1454 O O . ALA A 1 190 ? 9.634 -6.382 -13.970 1.00 84.88 190 ALA A O 1
ATOM 1455 N N . ALA A 1 191 ? 10.520 -7.317 -12.120 1.00 86.19 191 ALA A N 1
ATOM 1456 C CA . ALA A 1 191 ? 9.385 -8.185 -11.849 1.00 86.19 191 ALA A CA 1
ATOM 1457 C C . ALA A 1 191 ? 9.458 -8.786 -10.448 1.00 86.19 191 ALA A C 1
ATOM 1459 O O . ALA A 1 191 ? 10.455 -9.408 -10.078 1.00 86.19 191 ALA A O 1
ATOM 1460 N N . TYR A 1 192 ? 8.342 -8.739 -9.740 1.00 87.12 192 TYR A N 1
ATOM 1461 C CA . TYR A 1 192 ? 8.060 -9.622 -8.623 1.00 87.12 192 TYR A CA 1
ATOM 1462 C C . TYR A 1 192 ? 7.535 -10.984 -9.113 1.00 87.12 192 TYR A C 1
ATOM 1464 O O . TYR A 1 192 ? 6.621 -11.074 -9.944 1.00 87.12 192 TYR A O 1
ATOM 1472 N N . LYS A 1 193 ? 8.090 -12.082 -8.589 1.00 83.50 193 LYS A N 1
ATOM 1473 C CA . LYS A 1 193 ? 7.656 -13.453 -8.900 1.00 83.50 193 LYS A CA 1
ATOM 1474 C C . LYS A 1 193 ? 7.310 -14.222 -7.633 1.00 83.50 193 LYS A C 1
ATOM 1476 O O . LYS A 1 193 ? 8.179 -14.768 -6.968 1.00 83.50 193 LYS A O 1
ATOM 1481 N N . LYS A 1 194 ? 6.007 -14.406 -7.412 1.00 79.56 194 LYS A N 1
ATOM 1482 C CA . LYS A 1 194 ? 5.462 -15.234 -6.325 1.00 79.56 194 LYS A CA 1
ATOM 1483 C C . LYS A 1 194 ? 5.998 -16.667 -6.308 1.00 79.56 194 LYS A C 1
ATOM 1485 O O . LYS A 1 194 ? 6.381 -17.177 -5.268 1.00 79.56 194 LYS A O 1
ATOM 1490 N N . TRP A 1 195 ? 5.885 -17.383 -7.429 1.00 71.12 195 TRP A N 1
ATOM 1491 C CA . TRP A 1 195 ? 6.106 -18.830 -7.454 1.00 71.12 195 TRP A CA 1
ATOM 1492 C C . TRP A 1 195 ? 7.172 -19.204 -8.481 1.00 71.12 195 TRP A C 1
ATOM 1494 O O . TRP A 1 195 ? 7.075 -18.737 -9.621 1.00 71.12 195 TRP A O 1
ATOM 1504 N N . PRO A 1 196 ? 8.105 -20.113 -8.145 1.00 71.88 196 PRO A N 1
ATOM 1505 C CA . PRO A 1 196 ? 8.240 -20.808 -6.852 1.00 71.88 196 PRO A CA 1
ATOM 1506 C C . PRO A 1 196 ? 9.003 -20.105 -5.717 1.00 71.88 196 PRO A C 1
ATOM 1508 O O . PRO A 1 196 ? 9.095 -20.717 -4.659 1.00 71.88 196 PRO A O 1
ATOM 1511 N N . CYS A 1 197 ? 9.537 -18.897 -5.903 1.00 74.00 197 CYS A N 1
ATOM 1512 C CA . CYS A 1 197 ? 10.586 -18.388 -5.013 1.00 74.00 197 CYS A CA 1
ATOM 1513 C C . CYS A 1 197 ? 10.306 -17.081 -4.254 1.00 74.00 197 CYS A C 1
ATOM 1515 O O . CYS A 1 197 ? 11.119 -16.742 -3.415 1.00 74.00 197 CYS A O 1
ATOM 1517 N N . ASP A 1 198 ? 9.187 -16.385 -4.483 1.00 85.12 198 ASP A N 1
ATOM 1518 C CA . ASP A 1 198 ? 8.867 -15.126 -3.781 1.00 85.12 198 ASP A CA 1
ATOM 1519 C C . ASP A 1 198 ? 9.995 -14.069 -3.842 1.00 85.12 198 ASP A C 1
ATOM 1521 O O . ASP A 1 198 ? 10.493 -13.585 -2.834 1.00 85.12 198 ASP A O 1
ATOM 1525 N N . GLN A 1 199 ? 10.430 -13.738 -5.062 1.00 87.25 199 GLN A N 1
ATOM 1526 C CA . GLN A 1 199 ? 11.603 -12.886 -5.299 1.00 87.25 199 GLN A CA 1
ATOM 1527 C C . GLN A 1 199 ? 11.252 -11.622 -6.077 1.00 87.25 199 GLN A C 1
ATOM 1529 O O . GLN A 1 199 ? 10.439 -11.654 -7.013 1.00 87.25 199 GLN A O 1
ATOM 1534 N N . ILE A 1 200 ? 11.950 -10.530 -5.763 1.00 89.44 200 ILE A N 1
ATOM 1535 C CA . ILE A 1 200 ? 12.006 -9.342 -6.621 1.00 89.44 200 ILE A CA 1
ATOM 1536 C C . ILE A 1 200 ? 13.214 -9.450 -7.549 1.00 89.44 200 ILE A C 1
ATOM 1538 O O . ILE A 1 200 ? 14.312 -9.784 -7.112 1.00 89.44 200 ILE A O 1
ATOM 1542 N N . LYS A 1 201 ? 13.029 -9.124 -8.830 1.00 88.38 201 LYS A N 1
ATOM 1543 C CA . LYS A 1 201 ? 14.098 -9.135 -9.829 1.00 88.38 201 LYS A CA 1
ATOM 1544 C C . LYS A 1 201 ? 14.221 -7.802 -10.538 1.00 88.38 201 LYS A C 1
ATOM 1546 O O . LYS A 1 201 ? 13.208 -7.207 -10.910 1.00 88.38 201 LYS A O 1
ATOM 1551 N N . PHE A 1 202 ? 15.451 -7.423 -10.852 1.00 88.75 202 PHE A N 1
ATOM 1552 C CA . PHE A 1 202 ? 15.745 -6.254 -11.671 1.00 88.75 202 PHE A CA 1
ATOM 1553 C C . PHE A 1 202 ? 16.700 -6.595 -12.804 1.00 88.75 202 PHE A C 1
ATOM 1555 O O . PHE A 1 202 ? 17.700 -7.285 -12.611 1.00 88.75 202 PHE A O 1
ATOM 1562 N N . GLY A 1 203 ? 16.400 -6.069 -13.989 1.00 85.38 203 GLY A N 1
ATOM 1563 C CA . GLY A 1 203 ? 17.342 -6.057 -15.096 1.00 85.38 203 GLY A CA 1
ATOM 1564 C C . GLY A 1 203 ? 18.434 -4.994 -14.914 1.00 85.38 203 GLY A C 1
ATOM 1565 O O . GLY A 1 203 ? 18.299 -4.097 -14.072 1.00 85.38 203 GLY A O 1
ATOM 1566 N N . PRO A 1 204 ? 19.498 -5.037 -15.734 1.00 81.38 204 PRO A N 1
ATOM 1567 C CA . PRO A 1 204 ? 20.611 -4.101 -15.625 1.00 81.38 204 PRO A CA 1
ATOM 1568 C C . PRO A 1 204 ? 20.180 -2.628 -15.683 1.00 81.38 204 PRO A C 1
ATOM 1570 O O . PRO A 1 204 ? 19.470 -2.205 -16.601 1.00 81.38 204 PRO A O 1
ATOM 1573 N N . GLY A 1 205 ? 20.631 -1.839 -14.701 1.00 79.12 205 GLY A N 1
ATOM 1574 C CA . GLY A 1 205 ? 20.369 -0.395 -14.601 1.00 79.12 205 GLY A CA 1
ATOM 1575 C C . GLY A 1 205 ? 18.939 -0.013 -14.199 1.00 79.12 205 GLY A C 1
ATOM 1576 O O . GLY A 1 205 ? 18.545 1.138 -14.371 1.00 79.12 205 GLY A O 1
ATOM 1577 N N . LYS A 1 206 ? 18.126 -0.959 -13.710 1.00 81.62 206 LYS A N 1
ATOM 1578 C CA . LYS A 1 206 ? 16.724 -0.699 -13.326 1.00 81.62 206 LYS A CA 1
ATOM 1579 C C . LYS A 1 206 ? 16.513 -0.391 -11.850 1.00 81.62 206 LYS A C 1
ATOM 1581 O O . LYS A 1 206 ? 15.461 0.142 -11.509 1.00 81.62 206 LYS A O 1
ATOM 1586 N N . LEU A 1 207 ? 17.522 -0.629 -11.013 1.00 81.31 207 LEU A N 1
ATOM 1587 C CA . LEU A 1 207 ? 17.515 -0.198 -9.615 1.00 81.31 207 LEU A CA 1
ATOM 1588 C C . LEU A 1 207 ? 17.602 1.320 -9.426 1.00 81.31 207 LEU A C 1
ATOM 1590 O O . LEU A 1 207 ? 17.151 1.813 -8.398 1.00 81.31 207 LEU A O 1
ATOM 1594 N N . GLU A 1 208 ? 18.094 2.059 -10.426 1.00 77.50 208 GLU A N 1
ATOM 1595 C CA . GLU A 1 208 ? 18.347 3.506 -10.323 1.00 77.50 208 GLU A CA 1
ATOM 1596 C C . GLU A 1 208 ? 17.074 4.346 -10.091 1.00 77.50 208 GLU A C 1
ATOM 1598 O O . GLU A 1 208 ? 17.146 5.541 -9.794 1.00 77.50 208 GLU A O 1
ATOM 1603 N N . ALA A 1 209 ? 15.888 3.746 -10.240 1.00 83.00 209 ALA A N 1
ATOM 1604 C CA . ALA A 1 209 ? 14.610 4.408 -10.042 1.00 83.00 209 ALA A CA 1
ATOM 1605 C C . ALA A 1 209 ? 13.872 3.846 -8.810 1.00 83.00 209 ALA A C 1
ATOM 1607 O O . ALA A 1 209 ? 13.205 2.812 -8.920 1.00 83.00 209 ALA A O 1
ATOM 1608 N N . PRO A 1 210 ? 13.879 4.556 -7.661 1.00 85.69 210 PRO A N 1
ATOM 1609 C CA . PRO A 1 210 ? 13.266 4.070 -6.419 1.00 85.69 210 PRO A CA 1
ATOM 1610 C C . PRO A 1 210 ? 11.771 3.759 -6.555 1.00 85.69 210 PRO A C 1
ATOM 1612 O O . PRO A 1 210 ? 11.260 2.853 -5.904 1.00 85.69 210 PRO A O 1
ATOM 1615 N N . GLY A 1 211 ? 11.058 4.453 -7.448 1.00 86.88 211 GLY A N 1
ATOM 1616 C CA . GLY A 1 211 ? 9.655 4.153 -7.740 1.00 86.88 211 GLY A CA 1
ATOM 1617 C C . GLY A 1 211 ? 9.432 2.731 -8.273 1.00 86.88 211 GLY A C 1
ATOM 1618 O O . GLY A 1 211 ? 8.451 2.105 -7.884 1.00 86.88 211 GLY A O 1
ATOM 1619 N N . VAL A 1 212 ? 10.353 2.203 -9.099 1.00 87.81 212 VAL A N 1
ATOM 1620 C CA . VAL A 1 212 ? 10.318 0.805 -9.585 1.00 87.81 212 VAL A CA 1
ATOM 1621 C C . VAL A 1 212 ? 10.475 -0.142 -8.405 1.00 87.81 212 VAL A C 1
ATOM 1623 O O . VAL A 1 212 ? 9.724 -1.101 -8.270 1.00 87.81 212 VAL A O 1
ATOM 1626 N N . PHE A 1 213 ? 11.433 0.143 -7.525 1.00 90.75 213 PHE A N 1
ATOM 1627 C CA . PHE A 1 213 ? 11.723 -0.735 -6.405 1.00 90.75 213 PHE A CA 1
ATOM 1628 C C . PHE A 1 213 ? 10.518 -0.890 -5.478 1.00 90.75 213 PHE A C 1
ATOM 1630 O O . PHE A 1 213 ? 10.088 -1.998 -5.169 1.00 90.75 213 PHE A O 1
ATOM 1637 N N . PHE A 1 214 ? 9.919 0.233 -5.092 1.00 92.81 214 PHE A N 1
ATOM 1638 C CA . PHE A 1 214 ? 8.738 0.251 -4.235 1.00 92.81 214 PHE A CA 1
ATOM 1639 C C . PHE A 1 214 ? 7.494 -0.319 -4.927 1.00 92.81 214 PHE A C 1
ATOM 1641 O O . PHE A 1 214 ? 6.630 -0.883 -4.252 1.00 92.81 214 PHE A O 1
ATOM 1648 N N . HIS A 1 215 ? 7.404 -0.206 -6.256 1.00 93.75 215 HIS A N 1
ATOM 1649 C CA . HIS A 1 215 ? 6.380 -0.880 -7.049 1.00 93.75 215 HIS A CA 1
ATOM 1650 C C . HIS A 1 215 ? 6.500 -2.405 -6.897 1.00 93.75 215 HIS A C 1
ATOM 1652 O O . HIS A 1 215 ? 5.552 -3.049 -6.448 1.00 93.75 215 HIS A O 1
ATOM 1658 N N . GLU A 1 216 ? 7.675 -2.983 -7.163 1.00 92.44 216 GLU A N 1
ATOM 1659 C CA . GLU A 1 216 ? 7.869 -4.434 -7.035 1.00 92.44 216 GLU A CA 1
ATOM 1660 C C . GLU A 1 216 ? 7.752 -4.924 -5.586 1.00 92.44 216 GLU A C 1
ATOM 1662 O O . GLU A 1 216 ? 7.150 -5.965 -5.326 1.00 92.44 216 GLU A O 1
ATOM 1667 N N . TRP A 1 217 ? 8.240 -4.141 -4.620 1.00 93.62 217 TRP A N 1
ATOM 1668 C CA . TRP A 1 217 ? 8.066 -4.426 -3.193 1.00 93.62 217 TRP A CA 1
ATOM 1669 C C . TRP A 1 217 ? 6.588 -4.509 -2.804 1.00 93.62 217 TRP A C 1
ATOM 1671 O O . TRP A 1 217 ? 6.172 -5.396 -2.058 1.00 93.62 217 TRP A O 1
ATOM 1681 N N . THR A 1 218 ? 5.760 -3.614 -3.346 1.00 94.75 218 THR A N 1
ATOM 1682 C CA . THR A 1 218 ? 4.315 -3.628 -3.093 1.00 94.75 218 THR A CA 1
ATOM 1683 C C . THR A 1 218 ? 3.654 -4.890 -3.641 1.00 94.75 218 THR A C 1
ATOM 1685 O O . THR A 1 218 ? 2.719 -5.391 -3.017 1.00 94.75 218 THR A O 1
ATOM 1688 N N . HIS A 1 219 ? 4.130 -5.449 -4.759 1.00 94.06 219 HIS A N 1
ATOM 1689 C CA . HIS A 1 219 ? 3.623 -6.736 -5.250 1.00 94.06 219 HIS A CA 1
ATOM 1690 C C . HIS A 1 219 ? 3.888 -7.879 -4.262 1.00 94.06 219 HIS A C 1
ATOM 1692 O O . HIS A 1 219 ? 3.011 -8.731 -4.101 1.00 94.06 219 HIS A O 1
ATOM 1698 N N . GLY A 1 220 ? 5.029 -7.864 -3.563 1.00 91.81 220 GLY A N 1
ATOM 1699 C CA . GLY A 1 220 ? 5.328 -8.782 -2.455 1.00 91.81 220 GLY A CA 1
ATOM 1700 C C . GLY A 1 220 ? 4.364 -8.619 -1.281 1.00 91.81 220 GLY A C 1
ATOM 1701 O O . GLY A 1 220 ? 3.748 -9.588 -0.830 1.00 91.81 220 GLY A O 1
ATOM 1702 N N . ILE A 1 221 ? 4.115 -7.374 -0.861 1.00 91.75 221 ILE A N 1
ATOM 1703 C CA . ILE A 1 221 ? 3.126 -7.062 0.187 1.00 91.75 221 ILE A CA 1
ATOM 1704 C C . ILE A 1 221 ? 1.725 -7.541 -0.207 1.00 91.75 221 ILE A C 1
ATOM 1706 O O . ILE A 1 221 ? 1.058 -8.210 0.587 1.00 91.75 221 ILE A O 1
ATOM 1710 N N . ASP A 1 222 ? 1.261 -7.220 -1.419 1.00 92.81 222 ASP A N 1
ATOM 1711 C CA . ASP A 1 222 ? -0.005 -7.730 -1.955 1.00 92.81 222 ASP A CA 1
ATOM 1712 C C . ASP A 1 222 ? -0.036 -9.248 -1.861 1.00 92.81 222 ASP A C 1
ATOM 1714 O O . ASP A 1 222 ? -0.973 -9.816 -1.301 1.00 92.81 222 ASP A O 1
ATOM 1718 N N . GLN A 1 223 ? 1.008 -9.912 -2.339 1.00 89.25 223 GLN A N 1
ATOM 1719 C CA . GLN A 1 223 ? 1.035 -11.356 -2.391 1.00 89.25 223 GLN A CA 1
ATOM 1720 C C . GLN A 1 223 ? 0.945 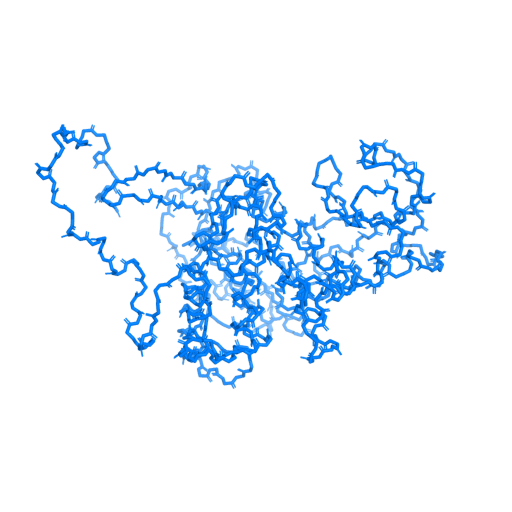-12.013 -1.006 1.00 89.25 223 GLN A C 1
ATOM 1722 O O . GLN A 1 223 ? 0.201 -12.988 -0.851 1.00 89.25 223 GLN A O 1
ATOM 1727 N N . ALA A 1 224 ? 1.632 -11.490 0.001 1.00 83.88 224 ALA A N 1
ATOM 1728 C CA . ALA A 1 224 ? 1.543 -12.031 1.354 1.00 83.88 224 ALA A CA 1
ATOM 1729 C C . ALA A 1 224 ? 0.197 -11.754 2.038 1.00 83.88 224 ALA A C 1
ATOM 1731 O O . ALA A 1 224 ? -0.234 -12.525 2.897 1.00 83.88 224 ALA A O 1
ATOM 1732 N N . THR A 1 225 ? -0.490 -10.671 1.663 1.00 82.88 225 THR A N 1
ATOM 1733 C CA . THR A 1 225 ? -1.646 -10.175 2.425 1.00 82.88 225 THR A CA 1
ATOM 1734 C C . THR A 1 225 ? -2.989 -10.376 1.721 1.00 82.88 225 THR A C 1
ATOM 1736 O O . THR A 1 225 ? -3.891 -10.993 2.295 1.00 82.88 225 THR A O 1
ATOM 1739 N N . LYS A 1 226 ? -3.173 -9.852 0.501 1.00 85.38 226 LYS A N 1
ATOM 1740 C CA . LYS A 1 226 ? -4.461 -9.864 -0.228 1.00 85.38 226 LYS A CA 1
ATOM 1741 C C . LYS A 1 226 ? -4.469 -10.833 -1.396 1.00 85.38 226 LYS A C 1
ATOM 1743 O O . LYS A 1 226 ? -5.531 -11.364 -1.712 1.00 85.38 226 LYS A O 1
ATOM 1748 N N . ALA A 1 227 ? -3.310 -11.089 -1.992 1.00 87.94 227 ALA A N 1
ATOM 1749 C CA . ALA A 1 227 ? -3.119 -11.912 -3.174 1.00 87.94 227 ALA A CA 1
ATOM 1750 C C . ALA A 1 227 ? -4.121 -11.549 -4.279 1.00 87.94 227 ALA A C 1
ATOM 1752 O O . ALA A 1 227 ? -4.889 -12.409 -4.723 1.00 87.94 227 ALA A O 1
ATOM 1753 N N . LEU A 1 228 ? -4.132 -10.272 -4.682 1.00 89.88 228 LEU A N 1
ATOM 1754 C CA . LEU A 1 228 ? -4.943 -9.798 -5.800 1.00 89.88 228 LEU A CA 1
ATOM 1755 C C . LEU A 1 228 ? -4.685 -10.652 -7.054 1.00 89.88 228 LEU A C 1
ATOM 1757 O O . LEU A 1 228 ? -3.544 -10.950 -7.415 1.00 89.88 228 LEU A O 1
ATOM 1761 N N . ASP A 1 229 ? -5.773 -11.073 -7.695 1.00 89.12 229 ASP A N 1
ATOM 1762 C CA . ASP A 1 229 ? -5.775 -11.917 -8.885 1.00 89.12 229 ASP A CA 1
ATOM 1763 C C . ASP A 1 229 ? -5.085 -11.203 -10.056 1.00 89.12 229 ASP A C 1
ATOM 1765 O O . ASP A 1 229 ? -5.207 -9.993 -10.246 1.00 89.12 229 ASP A O 1
ATOM 1769 N N . THR A 1 230 ? -4.369 -11.976 -10.864 1.00 87.25 230 THR A N 1
ATOM 1770 C CA . THR A 1 230 ? -3.625 -11.495 -12.030 1.00 87.25 230 THR A CA 1
ATOM 1771 C C . THR A 1 230 ? -4.481 -11.445 -13.292 1.00 87.25 230 THR A C 1
ATOM 1773 O O . THR A 1 230 ? -3.954 -11.168 -14.367 1.00 87.25 230 THR A O 1
ATOM 1776 N N . ASN A 1 231 ? -5.788 -11.731 -13.210 1.00 91.31 231 ASN A N 1
ATOM 1777 C CA . ASN A 1 231 ? -6.704 -11.442 -14.316 1.00 91.31 231 ASN A CA 1
ATOM 1778 C C . ASN A 1 231 ? -6.597 -9.952 -14.710 1.00 91.31 231 ASN A C 1
ATOM 1780 O O . ASN A 1 231 ? -6.340 -9.130 -13.836 1.00 91.31 231 ASN A O 1
ATOM 1784 N N . PRO A 1 232 ? -6.832 -9.551 -15.968 1.00 89.69 232 PRO A N 1
ATOM 1785 C CA . PRO A 1 232 ? -6.524 -8.182 -16.390 1.00 89.69 232 PRO A CA 1
ATOM 1786 C C . PRO A 1 232 ? -7.214 -7.061 -15.598 1.00 89.69 232 PRO A C 1
ATOM 1788 O O . PRO A 1 232 ? -6.653 -5.980 -15.423 1.00 89.69 232 PRO A O 1
ATOM 1791 N N . LYS A 1 233 ? -8.422 -7.305 -15.073 1.00 89.44 233 LYS A N 1
ATOM 1792 C CA . LYS A 1 233 ? -9.214 -6.297 -14.350 1.00 89.44 233 LYS A CA 1
ATOM 1793 C C . LYS A 1 233 ? -8.719 -6.101 -12.921 1.00 89.44 233 LYS A C 1
ATOM 1795 O O . LYS A 1 233 ? -8.595 -4.964 -12.475 1.00 89.44 233 LYS A O 1
ATOM 1800 N N . THR A 1 234 ? -8.466 -7.194 -12.208 1.00 93.19 234 THR A N 1
ATOM 1801 C CA . THR A 1 234 ? -7.907 -7.165 -10.850 1.00 93.19 234 THR A CA 1
ATOM 1802 C C . THR A 1 234 ? -6.409 -6.862 -10.882 1.00 93.19 234 THR A C 1
ATOM 1804 O O . THR A 1 234 ? -5.920 -6.088 -10.065 1.00 93.19 234 THR A O 1
ATOM 1807 N N . GLY A 1 235 ? -5.705 -7.355 -11.897 1.00 93.00 235 GLY A N 1
ATOM 1808 C CA . GLY A 1 235 ? -4.309 -7.056 -12.181 1.00 93.00 235 GLY A CA 1
ATOM 1809 C C . GLY A 1 235 ? -4.080 -5.563 -12.392 1.00 93.00 235 GLY A C 1
ATOM 1810 O O . GLY A 1 235 ? -3.158 -5.016 -11.808 1.00 93.00 235 GLY A O 1
ATOM 1811 N N . ALA A 1 236 ? -4.959 -4.854 -13.110 1.00 92.94 236 ALA A N 1
ATOM 1812 C CA . ALA A 1 236 ? -4.852 -3.397 -13.228 1.00 92.94 236 ALA A CA 1
ATOM 1813 C C . ALA A 1 236 ? -4.943 -2.679 -11.866 1.00 92.94 236 ALA A C 1
ATOM 1815 O O . ALA A 1 236 ? -4.249 -1.689 -11.651 1.00 92.94 236 ALA A O 1
ATOM 1816 N N . VAL A 1 237 ? -5.759 -3.183 -10.928 1.00 95.31 237 VAL A N 1
ATOM 1817 C CA . VAL A 1 237 ? -5.822 -2.664 -9.548 1.00 95.31 237 VAL A CA 1
ATOM 1818 C C . VAL A 1 237 ? -4.538 -2.977 -8.782 1.00 95.31 237 VAL A C 1
ATOM 1820 O O . VAL A 1 237 ? -4.033 -2.112 -8.070 1.00 95.31 237 VAL A O 1
ATOM 1823 N N . LYS A 1 238 ? -4.009 -4.194 -8.931 1.00 94.88 238 LYS A N 1
ATOM 1824 C CA . LYS A 1 238 ? -2.742 -4.621 -8.328 1.00 94.88 238 LYS A CA 1
ATOM 1825 C C . LYS A 1 238 ? -1.580 -3.732 -8.785 1.00 94.88 238 LYS A C 1
ATOM 1827 O O . LYS A 1 238 ? -0.872 -3.170 -7.958 1.00 94.88 238 LYS A O 1
ATOM 1832 N N . GLU A 1 239 ? -1.454 -3.528 -10.092 1.00 93.62 239 GLU A N 1
ATOM 1833 C CA . GLU A 1 239 ? -0.462 -2.637 -10.697 1.00 93.62 239 GLU A CA 1
ATOM 1834 C C . GLU A 1 239 ? -0.628 -1.179 -10.249 1.00 93.62 239 GLU A C 1
ATOM 1836 O O . GLU A 1 239 ? 0.342 -0.495 -9.928 1.00 93.62 239 GLU A O 1
ATOM 1841 N N . HIS A 1 240 ? -1.872 -0.700 -10.194 1.00 94.25 240 HIS A N 1
ATOM 1842 C CA . HIS A 1 240 ? -2.191 0.632 -9.693 1.00 94.25 240 HIS A CA 1
ATOM 1843 C C . HIS A 1 240 ? -1.766 0.820 -8.228 1.00 94.25 240 HIS A C 1
ATOM 1845 O O . HIS A 1 240 ? -1.184 1.843 -7.871 1.00 94.25 240 HIS A O 1
ATOM 1851 N N . LEU A 1 241 ? -2.020 -0.170 -7.368 1.00 95.56 241 LEU A N 1
ATOM 1852 C CA . LEU A 1 241 ? -1.612 -0.130 -5.965 1.00 95.56 241 LEU A CA 1
ATOM 1853 C C . LEU A 1 241 ? -0.085 -0.038 -5.826 1.00 95.56 241 LEU A C 1
ATOM 1855 O O . LEU A 1 241 ? 0.412 0.774 -5.044 1.00 95.56 241 LEU A O 1
ATOM 1859 N N . ALA A 1 242 ? 0.648 -0.824 -6.616 1.00 94.81 242 ALA A N 1
ATOM 1860 C CA . ALA A 1 242 ? 2.105 -0.778 -6.676 1.00 94.81 242 ALA A CA 1
ATOM 1861 C C . ALA A 1 242 ? 2.624 0.599 -7.125 1.00 94.81 242 ALA A C 1
ATOM 1863 O O . ALA A 1 242 ? 3.502 1.177 -6.476 1.00 94.81 242 ALA A O 1
ATOM 1864 N N . ASN A 1 243 ? 2.007 1.197 -8.150 1.00 92.44 243 ASN A N 1
ATOM 1865 C CA . ASN A 1 243 ? 2.307 2.570 -8.567 1.00 92.44 243 ASN A CA 1
ATOM 1866 C C . ASN A 1 243 ? 2.029 3.591 -7.456 1.00 92.44 243 ASN A C 1
ATOM 1868 O O . ASN A 1 243 ? 2.812 4.522 -7.273 1.00 92.44 243 ASN A O 1
ATOM 1872 N N . MET A 1 244 ? 0.954 3.423 -6.681 1.00 93.50 244 MET A N 1
ATOM 1873 C CA . MET A 1 244 ? 0.588 4.346 -5.601 1.00 93.50 244 MET A CA 1
ATOM 1874 C C . MET A 1 244 ? 1.645 4.460 -4.508 1.00 93.50 244 MET A C 1
ATOM 1876 O O . MET A 1 244 ? 1.995 5.579 -4.116 1.00 93.50 244 MET A O 1
ATOM 1880 N N . PHE A 1 245 ? 2.190 3.342 -4.035 1.00 94.25 245 PHE A N 1
ATOM 1881 C CA . PHE A 1 245 ? 3.236 3.388 -3.014 1.00 94.25 245 PHE A CA 1
ATOM 1882 C C . PHE A 1 245 ? 4.599 3.772 -3.594 1.00 94.25 245 PHE A C 1
ATOM 1884 O O . PHE A 1 245 ? 5.301 4.576 -2.974 1.00 94.25 245 PHE A O 1
ATOM 1891 N N . GLY A 1 246 ? 4.925 3.318 -4.811 1.00 92.00 246 GLY A N 1
ATOM 1892 C CA . GLY A 1 246 ? 6.122 3.764 -5.529 1.00 92.00 246 GLY A CA 1
ATOM 1893 C C . GLY A 1 246 ? 6.160 5.279 -5.733 1.00 92.00 246 GLY A C 1
ATOM 1894 O O . GLY A 1 246 ? 7.149 5.933 -5.394 1.00 92.00 246 GLY A O 1
ATOM 1895 N N . MET A 1 247 ? 5.050 5.873 -6.183 1.00 87.81 247 MET A N 1
ATOM 1896 C CA . MET A 1 247 ? 4.900 7.329 -6.283 1.00 87.81 247 MET A CA 1
ATOM 1897 C C . MET A 1 247 ? 5.127 8.022 -4.953 1.00 87.81 247 MET A C 1
ATOM 1899 O O . MET A 1 247 ? 5.795 9.053 -4.897 1.00 87.81 247 MET A O 1
ATOM 1903 N N . HIS A 1 248 ? 4.512 7.500 -3.893 1.00 91.81 248 HIS A N 1
ATOM 1904 C CA . HIS A 1 248 ? 4.495 8.192 -2.613 1.00 91.81 248 HIS A CA 1
ATOM 1905 C C . HIS A 1 248 ? 5.901 8.324 -2.071 1.00 91.81 248 HIS A C 1
ATOM 1907 O O . HIS A 1 248 ? 6.295 9.414 -1.657 1.00 91.81 248 HIS A O 1
ATOM 1913 N N . ARG A 1 249 ? 6.682 7.250 -2.174 1.00 91.00 249 ARG A N 1
ATOM 1914 C CA . ARG A 1 249 ? 8.082 7.284 -1.788 1.00 91.00 249 ARG A CA 1
ATOM 1915 C C . ARG A 1 249 ? 8.889 8.290 -2.608 1.00 91.00 249 ARG A C 1
ATOM 1917 O O . ARG A 1 249 ? 9.586 9.105 -2.011 1.00 91.00 249 ARG A O 1
ATOM 1924 N N . VAL A 1 250 ? 8.792 8.274 -3.941 1.00 87.69 250 VAL A N 1
ATOM 1925 C CA . VAL A 1 250 ? 9.557 9.196 -4.813 1.00 87.69 250 VAL A CA 1
ATOM 1926 C C . VAL A 1 250 ? 9.256 10.659 -4.477 1.00 87.69 250 VAL A C 1
ATOM 1928 O O . VAL A 1 250 ? 10.154 11.500 -4.414 1.00 87.69 250 VAL A O 1
ATOM 1931 N N . ARG A 1 251 ? 7.988 10.968 -4.199 1.00 87.00 251 ARG A N 1
ATOM 1932 C CA . ARG A 1 251 ? 7.538 12.324 -3.866 1.00 87.00 251 ARG A CA 1
ATOM 1933 C C . ARG A 1 251 ? 8.071 12.846 -2.537 1.00 87.00 251 ARG A C 1
ATOM 1935 O O . ARG A 1 251 ? 8.141 14.059 -2.365 1.00 87.00 251 ARG A O 1
ATOM 1942 N N . GLN A 1 252 ? 8.465 11.974 -1.612 1.00 86.50 252 GLN A N 1
ATOM 1943 C CA . GLN A 1 252 ? 9.098 12.415 -0.367 1.00 86.50 252 GLN A CA 1
ATOM 1944 C C . GLN A 1 252 ? 10.466 13.061 -0.622 1.00 86.50 252 GLN A C 1
ATOM 1946 O O . GLN A 1 252 ? 10.815 14.019 0.068 1.00 86.50 252 GLN A O 1
ATOM 1951 N N . ASP A 1 253 ? 11.188 12.608 -1.650 1.00 85.38 253 ASP A N 1
ATOM 1952 C CA . ASP A 1 253 ? 12.479 13.188 -2.038 1.00 85.38 253 ASP A CA 1
ATOM 1953 C C . ASP A 1 253 ? 12.313 14.335 -3.034 1.00 85.38 253 ASP A C 1
ATOM 1955 O O . ASP A 1 253 ? 13.066 15.314 -3.005 1.00 85.38 253 ASP A O 1
ATOM 1959 N N . VAL A 1 254 ? 11.307 14.236 -3.908 1.00 82.75 254 VAL A N 1
ATOM 1960 C CA . VAL A 1 254 ? 11.051 15.231 -4.950 1.00 82.75 254 VAL A CA 1
ATOM 1961 C C . VAL A 1 254 ? 9.560 15.621 -4.979 1.00 82.75 254 VAL A C 1
ATOM 1963 O O . VAL A 1 254 ? 8.797 15.154 -5.824 1.00 82.75 254 VAL A O 1
ATOM 1966 N N . PRO A 1 255 ? 9.113 16.525 -4.082 1.00 79.62 255 PRO A N 1
ATOM 1967 C CA . PRO A 1 255 ? 7.688 16.825 -3.871 1.00 79.62 255 PRO A CA 1
ATOM 1968 C C . PRO A 1 255 ? 6.931 17.368 -5.085 1.00 79.62 255 PRO A C 1
ATOM 1970 O O . PRO A 1 255 ? 5.704 17.268 -5.145 1.00 79.62 255 PRO A O 1
ATOM 1973 N N . ASP A 1 256 ? 7.641 17.931 -6.061 1.00 72.88 256 ASP A N 1
ATOM 1974 C CA . ASP A 1 256 ? 7.044 18.504 -7.269 1.00 72.88 256 ASP A CA 1
ATOM 19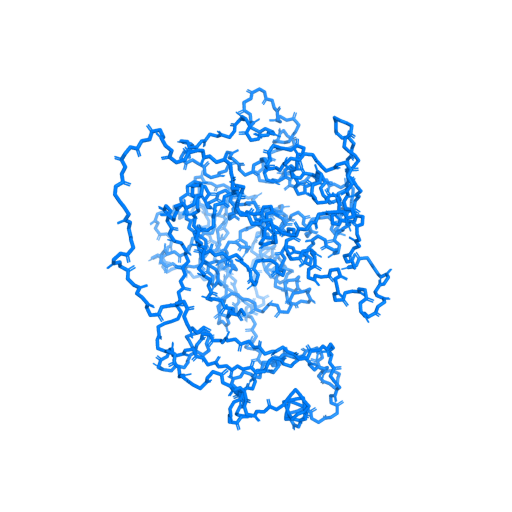75 C C . ASP A 1 256 ? 7.043 17.533 -8.458 1.00 72.88 256 ASP A C 1
ATOM 1977 O O . ASP A 1 256 ? 6.424 17.828 -9.485 1.00 72.88 256 ASP A O 1
ATOM 1981 N N . THR A 1 257 ? 7.682 16.363 -8.347 1.00 66.94 257 THR A N 1
ATOM 1982 C CA . THR A 1 257 ? 7.643 15.378 -9.428 1.00 66.94 257 THR A CA 1
ATOM 1983 C C . THR A 1 257 ? 6.442 14.456 -9.258 1.00 66.94 257 THR A C 1
ATOM 1985 O O . THR A 1 257 ? 6.194 13.836 -8.227 1.00 66.94 257 THR A O 1
ATOM 1988 N N . PHE A 1 258 ? 5.654 14.382 -10.327 1.00 63.53 258 PHE A N 1
ATOM 1989 C CA . PHE A 1 258 ? 4.865 13.192 -10.656 1.00 63.53 258 PHE A CA 1
ATOM 1990 C C . PHE A 1 258 ? 5.577 12.367 -11.712 1.00 63.53 258 PHE A C 1
ATOM 1992 O O . PHE A 1 258 ? 4.949 11.580 -12.417 1.00 63.53 258 PHE A O 1
ATOM 1999 N N . ASP A 1 259 ? 6.888 12.570 -11.815 1.00 61.25 259 ASP A N 1
ATOM 2000 C CA . ASP A 1 259 ? 7.775 11.781 -12.642 1.00 61.25 259 ASP A CA 1
ATOM 2001 C C . ASP A 1 259 ? 8.032 10.446 -11.938 1.00 61.25 259 ASP A C 1
ATOM 2003 O O . ASP A 1 259 ? 9.114 10.088 -11.492 1.00 61.25 259 ASP A O 1
ATOM 2007 N N . MET A 1 260 ? 6.915 9.753 -11.769 1.00 50.56 260 MET A N 1
ATOM 2008 C CA . MET A 1 260 ? 6.724 8.415 -11.246 1.00 50.56 260 MET A CA 1
ATOM 2009 C C . MET A 1 260 ? 7.472 7.384 -12.097 1.00 50.56 260 MET A C 1
ATOM 2011 O O . MET A 1 260 ? 7.625 6.235 -11.699 1.00 50.56 260 MET A O 1
ATOM 2015 N N . PHE A 1 261 ? 7.921 7.797 -13.281 1.00 54.47 261 PHE A N 1
ATOM 2016 C CA . PHE A 1 261 ? 8.127 6.894 -14.383 1.00 54.47 261 PHE A CA 1
ATOM 2017 C C . PHE A 1 261 ? 9.534 6.910 -14.959 1.00 54.47 261 PHE A C 1
ATOM 2019 O O . PHE A 1 261 ? 9.862 5.894 -15.551 1.00 54.47 261 PHE A O 1
ATOM 2026 N N . ALA A 1 262 ? 10.408 7.887 -14.680 1.00 46.06 262 ALA A N 1
ATOM 2027 C CA . ALA A 1 262 ? 11.774 7.957 -15.229 1.00 46.06 262 ALA A CA 1
ATOM 2028 C C . ALA A 1 262 ? 12.598 6.632 -15.251 1.00 46.06 262 ALA A C 1
ATOM 2030 O O . ALA A 1 262 ? 13.529 6.538 -16.049 1.00 46.06 262 ALA A O 1
ATOM 2031 N N . GLY A 1 263 ? 12.242 5.588 -14.477 1.00 42.38 263 GLY A N 1
ATOM 2032 C CA . GLY A 1 263 ? 12.721 4.203 -14.671 1.00 42.38 263 GLY A CA 1
ATOM 2033 C C . GLY A 1 263 ? 11.725 3.089 -15.080 1.00 42.38 263 GLY A C 1
ATOM 2034 O O . GLY A 1 263 ? 12.195 2.086 -15.621 1.00 42.38 263 GLY A O 1
ATOM 2035 N N . ILE A 1 264 ? 10.399 3.215 -14.882 1.00 46.44 264 ILE A N 1
ATOM 2036 C CA . ILE A 1 264 ? 9.393 2.184 -15.272 1.00 46.44 264 ILE A CA 1
ATOM 2037 C C . ILE A 1 264 ? 8.892 2.408 -16.716 1.00 46.44 264 ILE A C 1
ATOM 2039 O O . ILE A 1 264 ? 8.699 1.452 -17.464 1.00 46.44 264 ILE A O 1
ATOM 2043 N N . THR A 1 265 ? 8.753 3.663 -17.149 1.00 42.00 265 THR A N 1
ATOM 2044 C CA . THR A 1 265 ? 8.492 4.089 -18.540 1.00 42.00 265 THR A CA 1
ATOM 2045 C C . THR A 1 265 ? 9.153 5.455 -18.703 1.00 42.00 265 THR A C 1
ATOM 2047 O O . THR A 1 265 ? 8.905 6.288 -17.858 1.00 42.00 265 THR A O 1
ATOM 2050 N N . SER A 1 266 ? 9.977 5.744 -19.714 1.00 37.41 266 SER A N 1
ATOM 2051 C CA . SER A 1 266 ? 10.615 7.076 -19.882 1.00 37.41 266 SER A CA 1
ATOM 2052 C C . SER A 1 266 ? 9.649 8.251 -19.608 1.00 37.41 266 SER A C 1
ATOM 2054 O O . SER A 1 266 ? 8.444 8.062 -19.689 1.00 37.41 266 SER A O 1
ATOM 2056 N N . GLU A 1 267 ? 10.120 9.478 -19.334 1.00 36.09 267 GLU A N 1
ATOM 2057 C CA . GLU A 1 267 ? 9.292 10.715 -19.215 1.00 36.09 267 GLU A CA 1
ATOM 2058 C C . GLU A 1 267 ? 8.179 10.861 -20.298 1.00 36.09 267 GLU A C 1
ATOM 2060 O O . GLU A 1 267 ? 7.214 11.618 -20.152 1.00 36.09 267 GLU A O 1
ATOM 2065 N N . GLU A 1 268 ? 8.283 10.099 -21.383 1.00 41.28 268 GLU A N 1
ATOM 2066 C CA . GLU A 1 268 ? 7.271 9.794 -22.388 1.00 41.28 268 GLU A CA 1
ATOM 2067 C C . GLU A 1 268 ? 6.028 9.013 -21.878 1.00 41.28 268 GLU A C 1
ATOM 2069 O O . GLU A 1 268 ? 4.977 9.197 -22.439 1.00 41.28 268 GLU A O 1
ATOM 2074 N N . GLY A 1 269 ? 5.987 8.237 -20.795 1.00 42.84 269 GLY A N 1
ATOM 2075 C CA . GLY A 1 269 ? 4.807 7.410 -20.443 1.00 42.84 269 GLY A CA 1
ATOM 2076 C C . GLY A 1 269 ? 3.536 8.177 -20.032 1.00 42.84 269 GLY A C 1
ATOM 2077 O O . GLY A 1 269 ? 2.421 7.727 -20.288 1.00 42.84 269 GLY A O 1
ATOM 2078 N N . ILE A 1 270 ? 3.678 9.365 -19.429 1.00 43.97 270 ILE A N 1
ATOM 2079 C CA . ILE A 1 270 ? 2.539 10.247 -19.090 1.00 43.97 270 ILE A CA 1
ATOM 2080 C C . ILE A 1 270 ? 2.441 11.439 -20.055 1.00 43.97 270 ILE A C 1
ATOM 2082 O O . ILE A 1 270 ? 1.336 11.909 -20.342 1.00 43.97 270 ILE A O 1
ATOM 2086 N N . SER A 1 271 ? 3.569 11.931 -20.587 1.00 37.19 271 SER A N 1
ATOM 2087 C CA . SER A 1 271 ? 3.566 12.974 -21.629 1.00 37.19 271 SER A CA 1
ATOM 2088 C C . SER A 1 271 ? 3.197 12.424 -23.024 1.00 37.19 271 SER A C 1
ATOM 2090 O O . SER A 1 271 ? 2.613 13.148 -23.830 1.00 37.19 271 SER A O 1
ATOM 2092 N N . GLU A 1 272 ? 3.396 11.122 -23.242 1.00 38.62 272 GLU A N 1
ATOM 2093 C CA . GLU A 1 272 ? 2.759 10.220 -24.213 1.00 38.62 272 GLU A CA 1
ATOM 2094 C C . GLU A 1 272 ? 1.660 9.358 -23.552 1.00 38.62 272 GLU A C 1
ATOM 2096 O O . GLU A 1 272 ? 1.441 8.203 -23.917 1.00 38.62 272 GLU A O 1
ATOM 2101 N N . LEU A 1 273 ? 0.745 9.996 -22.816 1.00 44.69 273 LEU A N 1
ATOM 2102 C CA . LEU A 1 273 ? -0.683 9.726 -23.071 1.00 44.69 273 LEU A CA 1
ATOM 2103 C C . LEU A 1 273 ? -1.055 10.169 -24.511 1.00 44.69 273 LEU A C 1
ATOM 2105 O O . LEU A 1 273 ? -2.030 10.884 -24.751 1.00 44.69 273 LEU A O 1
ATOM 2109 N N . GLY A 1 274 ? -0.215 9.808 -25.484 1.00 41.69 274 GLY A N 1
ATOM 2110 C CA . GLY A 1 274 ? -0.433 9.934 -26.904 1.00 41.69 274 GLY A CA 1
ATOM 2111 C C . GLY A 1 274 ? -1.567 9.007 -27.313 1.00 41.69 274 GLY A C 1
ATOM 2112 O O . GLY A 1 274 ? -2.049 8.184 -26.536 1.00 41.69 274 GLY A O 1
ATOM 2113 N N . SER A 1 275 ? -2.036 9.180 -28.545 1.00 47.25 275 SER A N 1
ATOM 2114 C CA . SER A 1 275 ? -3.224 8.527 -29.097 1.00 47.25 275 SER A CA 1
ATOM 2115 C C . SER A 1 275 ? -3.212 7.000 -28.913 1.00 47.25 275 SER A C 1
ATOM 2117 O O . SER A 1 275 ? -2.679 6.292 -29.764 1.00 47.25 275 SER A O 1
ATOM 2119 N N . GLY A 1 276 ? -3.793 6.486 -27.828 1.00 62.34 276 GLY A N 1
ATOM 2120 C CA . GLY A 1 276 ? -3.908 5.045 -27.594 1.00 62.34 276 GLY A CA 1
ATOM 2121 C C . GLY A 1 276 ? -4.012 4.618 -26.132 1.00 62.34 276 GLY A C 1
ATOM 2122 O O . GLY A 1 276 ? -4.635 3.594 -25.878 1.00 62.34 276 GLY A O 1
ATOM 2123 N N . VAL A 1 277 ? -3.465 5.381 -25.178 1.00 70.62 277 VAL A N 1
ATOM 2124 C CA . VAL A 1 277 ? -3.580 5.025 -23.753 1.00 70.62 277 VAL A CA 1
ATOM 2125 C C . VAL A 1 277 ? -4.919 5.516 -23.190 1.00 70.62 277 VAL A C 1
ATOM 2127 O O . VAL A 1 277 ? -5.244 6.698 -23.349 1.00 70.62 277 VAL A O 1
ATOM 2130 N N . PRO A 1 278 ? -5.704 4.655 -22.521 1.00 74.12 278 PRO A N 1
ATOM 2131 C CA . PRO A 1 278 ? -6.949 5.065 -21.886 1.00 74.12 278 PRO A CA 1
ATOM 2132 C C . PRO A 1 278 ? -6.694 6.098 -20.782 1.00 74.12 278 PRO A C 1
ATOM 2134 O O . PRO A 1 278 ? -5.947 5.850 -19.838 1.00 74.12 278 PRO A O 1
ATOM 2137 N N . VAL A 1 279 ? -7.329 7.267 -20.891 1.00 81.44 279 VAL A N 1
ATOM 2138 C CA . VAL A 1 279 ? -7.303 8.338 -19.868 1.00 81.44 279 VAL A CA 1
ATOM 2139 C C . VAL A 1 279 ? -8.637 8.489 -19.139 1.00 81.44 279 VAL A C 1
ATOM 2141 O O . VAL A 1 279 ? -8.801 9.352 -18.277 1.00 81.44 279 VAL A O 1
ATOM 2144 N N . ASP A 1 280 ? -9.605 7.663 -19.509 1.00 86.69 280 ASP A N 1
ATOM 2145 C CA . ASP A 1 280 ? -10.903 7.520 -18.877 1.00 86.69 280 ASP A CA 1
ATOM 2146 C C . ASP A 1 280 ? -11.436 6.105 -19.145 1.00 86.69 280 ASP A C 1
ATOM 2148 O O . ASP A 1 280 ? -10.882 5.342 -19.943 1.00 86.69 280 ASP A O 1
ATOM 2152 N N . LEU A 1 281 ? -12.532 5.763 -18.476 1.00 88.00 281 LEU A N 1
ATOM 2153 C CA . LEU A 1 281 ? -13.190 4.468 -18.581 1.00 88.00 281 LEU A CA 1
ATOM 2154 C C . LEU A 1 281 ? -13.711 4.173 -19.999 1.00 88.00 281 LEU A C 1
ATOM 2156 O O . LEU A 1 281 ? -13.926 3.015 -20.329 1.00 88.00 281 LEU A O 1
ATOM 2160 N N . SER A 1 282 ? -13.899 5.179 -20.863 1.00 86.75 282 SER A N 1
ATOM 2161 C CA . SER A 1 282 ? -14.342 4.944 -22.246 1.00 86.75 282 SER A CA 1
ATOM 2162 C C . SER A 1 282 ? -13.244 4.354 -23.130 1.00 86.75 282 SER A C 1
ATOM 2164 O O . SER A 1 282 ? -13.550 3.708 -24.131 1.00 86.75 282 SER A O 1
ATOM 2166 N N . GLY A 1 283 ? -11.979 4.555 -22.750 1.00 85.75 283 GLY A N 1
ATOM 2167 C CA . GLY A 1 283 ? -10.839 3.877 -23.356 1.00 85.75 283 GLY A CA 1
ATOM 2168 C C . GLY A 1 283 ? -10.522 2.522 -22.725 1.00 85.75 283 GLY A C 1
ATOM 2169 O O . GLY A 1 283 ? -9.659 1.832 -23.251 1.00 85.75 283 GLY A O 1
ATOM 2170 N N . TRP A 1 284 ? -11.165 2.148 -21.612 1.00 86.94 284 TRP A N 1
ATOM 2171 C CA . TRP A 1 284 ? -10.870 0.902 -20.906 1.00 86.94 284 TRP A CA 1
ATOM 2172 C C . TRP A 1 284 ? -11.096 -0.306 -21.818 1.00 86.94 284 TRP A C 1
ATOM 2174 O O . TRP A 1 284 ? -12.203 -0.518 -22.320 1.00 86.94 284 TRP A O 1
ATOM 2184 N N . ASP A 1 285 ? -10.051 -1.105 -22.013 1.00 87.62 285 ASP A N 1
ATOM 2185 C CA . ASP A 1 285 ? -10.108 -2.304 -22.839 1.00 87.62 285 ASP A CA 1
ATOM 2186 C C . ASP A 1 285 ? -10.324 -3.526 -21.945 1.00 87.62 285 ASP A C 1
ATOM 2188 O O . ASP A 1 285 ? -9.401 -4.044 -21.321 1.00 87.62 285 ASP A O 1
ATOM 2192 N N . ASP A 1 286 ? -11.575 -3.973 -21.857 1.00 83.75 286 ASP A N 1
ATOM 2193 C CA . ASP A 1 286 ? -11.956 -5.148 -21.070 1.00 83.75 286 ASP A CA 1
ATOM 2194 C C . ASP A 1 286 ? -11.324 -6.456 -21.579 1.00 83.75 286 ASP A C 1
ATOM 2196 O O . ASP A 1 286 ? -11.260 -7.423 -20.813 1.00 83.75 286 ASP A O 1
ATOM 2200 N N . ASP A 1 287 ? -10.858 -6.464 -22.832 1.00 82.25 287 ASP A N 1
ATOM 2201 C CA . ASP A 1 287 ? -10.197 -7.589 -23.490 1.00 82.25 287 ASP A CA 1
ATOM 2202 C C . ASP A 1 287 ? -8.663 -7.452 -23.479 1.00 82.25 287 ASP A C 1
ATOM 2204 O O . ASP A 1 287 ? -7.967 -8.341 -23.979 1.00 82.25 287 ASP A O 1
ATOM 2208 N N . ALA A 1 288 ? -8.111 -6.375 -22.899 1.00 81.75 288 ALA A N 1
ATOM 2209 C CA . ALA A 1 288 ? -6.669 -6.231 -22.760 1.00 81.75 288 ALA A CA 1
ATOM 2210 C C . ALA A 1 288 ? -6.126 -7.381 -21.911 1.00 81.75 288 ALA A C 1
ATOM 2212 O O . ALA A 1 288 ? -6.465 -7.519 -20.741 1.00 81.75 288 ALA A O 1
ATOM 2213 N N . GLU A 1 289 ? -5.255 -8.203 -22.492 1.00 85.56 289 GLU A N 1
ATOM 2214 C CA . GLU A 1 289 ? -4.573 -9.276 -21.759 1.00 85.56 289 GLU A CA 1
ATOM 2215 C C . GLU A 1 289 ? -3.541 -8.718 -20.764 1.00 85.56 289 GLU A C 1
ATOM 2217 O O . GLU A 1 289 ? -3.164 -9.399 -19.811 1.00 85.56 289 GLU A O 1
ATOM 2222 N N . ASP A 1 290 ? -3.103 -7.474 -20.978 1.00 85.81 290 ASP A N 1
ATOM 2223 C CA . ASP A 1 290 ? -2.077 -6.808 -20.190 1.00 85.81 290 ASP A CA 1
ATOM 2224 C C . ASP A 1 290 ? -2.686 -5.887 -19.106 1.00 85.81 290 ASP A C 1
ATOM 2226 O O . ASP A 1 290 ? -3.255 -4.838 -19.440 1.00 85.81 290 ASP A O 1
ATOM 2230 N N . PRO A 1 291 ? -2.535 -6.205 -17.803 1.00 86.25 291 PRO A N 1
ATOM 2231 C CA . PRO A 1 291 ? -3.009 -5.340 -16.720 1.00 86.25 291 PRO A CA 1
ATOM 2232 C C . PRO A 1 291 ? -2.346 -3.949 -16.709 1.00 86.25 291 PRO A C 1
ATOM 2234 O O . PRO A 1 291 ? -2.920 -3.001 -16.163 1.00 86.25 291 PRO A O 1
ATOM 2237 N N . HIS A 1 292 ? -1.181 -3.787 -17.349 1.00 85.19 292 HIS A N 1
ATOM 2238 C CA . HIS A 1 292 ? -0.454 -2.518 -17.418 1.00 85.19 292 HIS A CA 1
ATOM 2239 C C . HIS A 1 292 ? -1.147 -1.481 -18.313 1.00 85.19 292 HIS A C 1
ATOM 2241 O O . HIS A 1 292 ? -0.932 -0.281 -18.137 1.00 85.19 292 HIS A O 1
ATOM 2247 N N . ALA A 1 293 ? -1.995 -1.904 -19.256 1.00 83.25 293 ALA A N 1
ATOM 2248 C CA . ALA A 1 293 ? -2.662 -0.987 -20.179 1.00 83.25 293 ALA A CA 1
ATOM 2249 C C . ALA A 1 293 ? -3.740 -0.147 -19.473 1.00 83.25 293 ALA A C 1
ATOM 2251 O O . ALA A 1 293 ? -3.780 1.081 -19.604 1.00 83.25 293 ALA A O 1
ATOM 2252 N N . ASN A 1 294 ? -4.587 -0.809 -18.681 1.00 87.06 294 ASN A N 1
ATOM 2253 C CA . ASN A 1 294 ? -5.762 -0.194 -18.064 1.00 87.06 294 ASN A CA 1
ATOM 2254 C C . ASN A 1 294 ? -5.467 0.523 -16.736 1.00 87.06 294 ASN A C 1
ATOM 2256 O O . ASN A 1 294 ? -6.225 1.414 -16.342 1.00 87.06 294 ASN A O 1
ATOM 2260 N N . ARG A 1 295 ? -4.355 0.199 -16.054 1.00 90.06 295 ARG A N 1
ATOM 2261 C CA . ARG A 1 295 ? -3.986 0.846 -14.776 1.00 90.06 295 ARG A CA 1
ATOM 2262 C C . ARG A 1 295 ? -3.865 2.370 -14.882 1.00 90.06 295 ARG A C 1
ATOM 2264 O O . ARG A 1 295 ? -4.159 3.068 -13.918 1.00 90.06 295 ARG A O 1
ATOM 2271 N N . ASN A 1 296 ? -3.522 2.894 -16.063 1.00 85.19 296 ASN A N 1
ATOM 2272 C CA . ASN A 1 296 ? -3.310 4.326 -16.294 1.00 85.19 296 ASN A CA 1
ATOM 2273 C C . ASN A 1 296 ? -4.548 5.179 -15.971 1.00 85.19 296 ASN A C 1
ATOM 2275 O O . ASN A 1 296 ? -4.418 6.308 -15.493 1.00 85.19 296 ASN A O 1
ATOM 2279 N N . VAL A 1 297 ? -5.756 4.639 -16.177 1.00 90.38 297 VAL A N 1
ATOM 2280 C CA . VAL A 1 297 ? -7.003 5.328 -15.810 1.00 90.38 297 VAL A CA 1
ATOM 2281 C C . VAL A 1 297 ? -7.107 5.484 -14.288 1.00 90.38 297 VAL A C 1
ATOM 2283 O O . VAL A 1 297 ? -7.500 6.544 -13.793 1.00 90.38 297 VAL A O 1
ATOM 2286 N N . LEU A 1 298 ? -6.716 4.442 -13.546 1.00 93.94 298 LEU A N 1
ATOM 2287 C CA . LEU A 1 298 ? -6.709 4.420 -12.082 1.00 93.94 298 LEU A CA 1
ATOM 2288 C C . LEU A 1 298 ? -5.631 5.368 -11.534 1.00 93.94 298 LEU A C 1
ATOM 2290 O O . LEU A 1 298 ? -5.916 6.211 -10.681 1.00 93.94 298 LEU A O 1
ATOM 2294 N N . ASP A 1 299 ? -4.420 5.309 -12.095 1.00 91.94 299 ASP A N 1
ATOM 2295 C CA . ASP A 1 299 ? -3.295 6.180 -11.729 1.00 91.94 299 ASP A CA 1
ATOM 2296 C C . ASP A 1 299 ? -3.630 7.658 -11.945 1.00 91.94 299 ASP A C 1
ATOM 2298 O O . ASP A 1 299 ? -3.325 8.510 -11.105 1.00 91.94 299 ASP A O 1
ATOM 2302 N N . LEU A 1 300 ? -4.319 7.985 -13.042 1.00 90.19 300 LEU A N 1
ATOM 2303 C CA . LEU A 1 300 ? -4.755 9.349 -13.319 1.00 90.19 300 LEU A CA 1
ATOM 2304 C C . LEU A 1 300 ? -5.776 9.850 -12.289 1.00 90.19 300 LEU A C 1
ATOM 2306 O O . LEU A 1 300 ? -5.677 11.000 -11.846 1.00 90.19 300 LEU A O 1
ATOM 2310 N N . ALA A 1 301 ? -6.736 9.012 -11.885 1.00 93.44 301 ALA A N 1
ATOM 2311 C CA . ALA A 1 301 ? -7.695 9.348 -10.833 1.00 93.44 301 ALA A CA 1
ATOM 2312 C C . ALA A 1 301 ? -6.988 9.588 -9.494 1.00 93.44 301 ALA A C 1
ATOM 2314 O O . ALA A 1 301 ? -7.234 10.588 -8.811 1.00 93.44 301 ALA A O 1
ATOM 2315 N N . ALA A 1 302 ? -6.052 8.717 -9.131 1.00 93.25 302 ALA A N 1
ATOM 2316 C CA . ALA A 1 302 ? -5.318 8.857 -7.887 1.00 93.25 302 ALA A CA 1
ATOM 2317 C C . ALA A 1 302 ? -4.406 10.085 -7.889 1.00 93.25 302 ALA A C 1
ATOM 2319 O O . ALA A 1 302 ? -4.456 10.870 -6.945 1.00 93.25 302 ALA A O 1
ATOM 2320 N N . ARG A 1 303 ? -3.680 10.349 -8.984 1.00 91.38 303 ARG A N 1
ATOM 2321 C CA . ARG A 1 303 ? -2.897 11.582 -9.162 1.00 91.38 303 ARG A CA 1
ATOM 2322 C C . ARG A 1 303 ? -3.762 12.823 -8.982 1.00 91.38 303 ARG A C 1
ATOM 2324 O O . ARG A 1 303 ? -3.378 13.738 -8.261 1.00 91.38 303 ARG A O 1
ATOM 2331 N N . ARG A 1 304 ? -4.935 12.872 -9.620 1.00 92.31 304 ARG A N 1
ATOM 2332 C CA . ARG A 1 304 ? -5.863 14.006 -9.471 1.00 92.31 304 ARG A CA 1
ATOM 2333 C C . ARG A 1 304 ? -6.336 14.155 -8.025 1.00 92.31 304 ARG A C 1
ATOM 2335 O O . ARG A 1 304 ? -6.363 15.276 -7.534 1.00 92.31 304 ARG A O 1
ATOM 2342 N N . SER A 1 305 ? -6.635 13.054 -7.338 1.00 94.19 305 SER A N 1
ATOM 2343 C CA . SER A 1 305 ? -6.978 13.066 -5.904 1.00 94.19 305 SER A CA 1
ATOM 2344 C C . SER A 1 305 ? -5.828 13.606 -5.049 1.00 94.19 305 SER A C 1
ATOM 2346 O O . SER A 1 305 ? -6.039 14.315 -4.070 1.00 94.19 305 SER A O 1
ATOM 2348 N N . TRP A 1 306 ? -4.598 13.287 -5.441 1.00 92.06 306 TRP A N 1
ATOM 2349 C CA . TRP A 1 306 ? -3.387 13.610 -4.708 1.00 92.06 306 TRP A CA 1
ATOM 2350 C C . TRP A 1 306 ? -3.065 15.104 -4.713 1.00 92.06 306 TRP A C 1
ATOM 2352 O O . TRP A 1 306 ? -3.036 15.732 -3.653 1.00 92.06 306 TRP A O 1
ATOM 2362 N N . ILE A 1 307 ? -2.833 15.678 -5.898 1.00 89.50 307 ILE A N 1
ATOM 2363 C CA . ILE A 1 307 ? -2.413 17.086 -6.064 1.00 89.50 307 ILE A CA 1
ATOM 2364 C C . ILE A 1 307 ? -3.544 18.042 -6.377 1.00 89.50 307 ILE A C 1
ATOM 2366 O O . ILE A 1 307 ? -3.332 19.250 -6.493 1.00 89.50 307 ILE A O 1
ATOM 2370 N N . GLY A 1 308 ? -4.747 17.511 -6.509 1.00 91.25 308 GLY A N 1
ATOM 2371 C CA . GLY A 1 308 ? -5.862 18.271 -7.006 1.00 91.25 308 GLY A CA 1
ATOM 2372 C C . GLY A 1 308 ? -5.780 18.506 -8.511 1.00 91.25 308 GLY A C 1
ATOM 2373 O O . GLY A 1 308 ? -4.765 18.314 -9.183 1.00 91.25 308 GLY A O 1
ATOM 2374 N N . ALA A 1 309 ? -6.901 18.926 -9.068 1.00 90.44 309 ALA A N 1
ATOM 2375 C CA . ALA A 1 309 ? -7.026 19.286 -10.466 1.00 90.44 309 ALA A CA 1
ATOM 2376 C C . ALA A 1 309 ? -8.267 20.155 -10.670 1.00 90.44 309 ALA A C 1
ATOM 2378 O O . ALA A 1 309 ? -9.122 20.306 -9.795 1.00 90.44 309 ALA A O 1
ATOM 2379 N N . ASN A 1 310 ? -8.374 20.724 -11.864 1.00 86.50 310 ASN A N 1
ATOM 2380 C CA . ASN A 1 310 ? -9.612 21.320 -12.333 1.00 86.50 310 ASN A CA 1
ATOM 2381 C C . ASN A 1 310 ? -9.881 20.792 -13.740 1.00 86.50 310 ASN A C 1
ATOM 2383 O O . ASN A 1 310 ? -9.340 21.299 -14.724 1.00 86.50 310 ASN A O 1
ATOM 2387 N N . THR A 1 311 ? -10.658 19.716 -13.821 1.00 79.88 311 THR A N 1
ATOM 2388 C CA . THR A 1 311 ? -10.992 19.040 -15.078 1.00 79.88 311 THR A CA 1
ATOM 2389 C C . THR A 1 311 ? -12.474 19.195 -15.340 1.00 79.88 311 THR A C 1
ATOM 2391 O O . THR A 1 311 ? -13.268 18.932 -14.445 1.00 79.88 311 THR A O 1
ATOM 2394 N N . THR A 1 312 ? -12.845 19.635 -16.547 1.00 73.50 312 THR A N 1
ATOM 2395 C CA . THR A 1 312 ? -14.245 19.642 -17.022 1.00 73.50 312 THR A CA 1
ATOM 2396 C C . THR A 1 312 ? -15.267 20.287 -16.067 1.00 73.50 312 THR A C 1
ATOM 2398 O O . THR A 1 312 ? -16.439 19.931 -16.084 1.00 73.50 312 THR A O 1
ATOM 2401 N N . GLY A 1 313 ? -14.850 21.276 -15.265 1.00 85.06 313 GLY A N 1
ATOM 2402 C CA . GLY A 1 313 ? -15.726 21.965 -14.308 1.00 85.06 313 GLY A CA 1
ATOM 2403 C C . GLY A 1 313 ? -15.885 21.263 -12.956 1.00 85.06 313 GLY A C 1
ATOM 2404 O O . GLY A 1 313 ? -16.650 21.744 -12.127 1.00 85.06 313 GLY A O 1
ATOM 2405 N N . LEU A 1 314 ? -15.148 20.176 -12.718 1.00 88.25 314 LEU A N 1
ATOM 2406 C CA . LEU A 1 314 ? -15.071 19.485 -11.436 1.00 88.25 314 LEU A CA 1
ATOM 2407 C C . LEU A 1 314 ? -13.859 19.983 -10.640 1.00 88.25 314 LEU A C 1
ATOM 2409 O O . LEU A 1 314 ? -12.719 19.682 -11.016 1.00 88.25 314 LEU A O 1
ATOM 2413 N N . PRO A 1 315 ? -14.065 20.741 -9.546 1.00 92.12 315 PRO A N 1
ATOM 2414 C CA . PRO A 1 315 ? -12.982 21.054 -8.633 1.00 92.12 315 PRO A CA 1
ATOM 2415 C C . PRO A 1 315 ? -12.567 19.776 -7.905 1.00 92.12 315 PRO A C 1
ATOM 2417 O O . PRO A 1 315 ? -13.391 19.093 -7.294 1.00 92.12 315 PRO A O 1
ATOM 2420 N N . ILE A 1 316 ? -11.277 19.466 -7.962 1.00 94.00 316 ILE A N 1
ATOM 2421 C CA . ILE A 1 316 ? -10.674 18.346 -7.249 1.00 94.00 316 ILE A CA 1
ATOM 2422 C C . ILE A 1 316 ? -9.668 18.960 -6.271 1.00 94.00 316 ILE A C 1
ATOM 2424 O O . ILE A 1 316 ? -8.564 19.311 -6.690 1.00 94.00 316 ILE A O 1
ATOM 2428 N N . PRO A 1 317 ? -10.044 19.198 -5.001 1.00 93.62 317 PRO A N 1
ATOM 2429 C CA . PRO A 1 317 ? -9.095 19.631 -3.981 1.00 93.62 317 PRO A CA 1
ATOM 2430 C C . PRO A 1 317 ? -7.986 18.586 -3.774 1.00 93.62 317 PRO A C 1
ATOM 2432 O O . PRO A 1 317 ? -8.278 17.390 -3.840 1.00 93.62 317 PRO A O 1
ATOM 2435 N N . PRO A 1 318 ? -6.734 19.004 -3.513 1.00 93.38 318 PRO A N 1
ATOM 2436 C CA . PRO A 1 318 ? -5.670 18.075 -3.153 1.00 93.38 318 PRO A CA 1
ATOM 2437 C C . PRO A 1 318 ? -5.962 17.402 -1.812 1.00 93.38 318 PRO A C 1
ATOM 2439 O O . PRO A 1 318 ? -6.327 18.068 -0.842 1.00 93.38 318 PRO A O 1
ATOM 2442 N N . MET A 1 319 ? -5.728 16.095 -1.746 1.00 94.19 319 MET A N 1
ATOM 2443 C CA . MET A 1 319 ? -5.725 15.333 -0.498 1.00 94.19 319 MET A CA 1
ATOM 2444 C C . MET A 1 319 ? -4.394 15.473 0.258 1.00 94.19 319 MET A C 1
ATOM 2446 O O . MET A 1 319 ? -4.390 15.485 1.485 1.00 94.19 319 MET A O 1
ATOM 2450 N N . GLY A 1 320 ? -3.279 15.631 -0.467 1.00 91.94 320 GLY A N 1
ATOM 2451 C CA . GLY A 1 320 ? -1.923 15.643 0.096 1.00 91.94 320 GLY A CA 1
ATOM 2452 C C . GLY A 1 320 ? -1.320 14.242 0.262 1.00 91.94 320 GLY A C 1
ATOM 2453 O O . GLY A 1 320 ? -2.046 13.248 0.305 1.00 91.94 320 GLY A O 1
ATOM 2454 N N . ASP A 1 321 ? 0.016 14.170 0.342 1.00 91.06 321 ASP A N 1
ATOM 2455 C CA . ASP A 1 321 ? 0.777 12.905 0.363 1.00 91.06 321 ASP A CA 1
ATOM 2456 C C . ASP A 1 321 ? 0.383 12.023 1.558 1.00 91.06 321 ASP A C 1
ATOM 2458 O O . ASP A 1 321 ? 0.117 10.827 1.427 1.00 91.06 321 ASP A O 1
ATOM 2462 N N . GLU A 1 322 ? 0.249 12.645 2.729 1.00 92.69 322 GLU A N 1
ATOM 2463 C CA . GLU A 1 322 ? 0.028 11.913 3.967 1.00 92.69 322 GLU A CA 1
ATOM 2464 C C . GLU A 1 322 ? -1.343 11.226 4.019 1.00 92.69 322 GLU A C 1
ATOM 2466 O O . GLU A 1 322 ? -1.443 10.031 4.315 1.00 92.69 322 GLU A O 1
ATOM 2471 N N . ALA A 1 323 ? -2.400 11.968 3.685 1.00 93.62 323 ALA A N 1
ATOM 2472 C CA . ALA A 1 323 ? -3.762 11.455 3.703 1.00 93.62 323 ALA A CA 1
ATOM 2473 C C . ALA A 1 323 ? -4.021 10.427 2.588 1.00 93.62 323 ALA A C 1
ATOM 2475 O O . ALA A 1 323 ? -4.720 9.445 2.844 1.00 93.62 323 ALA A O 1
ATOM 2476 N N . ILE A 1 324 ? -3.444 10.590 1.386 1.00 94.81 324 ILE A N 1
ATOM 2477 C CA . ILE A 1 324 ? -3.652 9.621 0.297 1.00 94.81 324 ILE A CA 1
ATOM 2478 C C . ILE A 1 324 ? -2.933 8.298 0.565 1.00 94.81 324 ILE A C 1
ATOM 2480 O O . ILE A 1 324 ? -3.530 7.240 0.390 1.00 94.81 324 ILE A O 1
ATOM 2484 N N . SER A 1 325 ? -1.700 8.332 1.076 1.00 94.50 325 SER A N 1
ATOM 2485 C CA . SER A 1 325 ? -0.976 7.112 1.453 1.00 94.50 325 SER A CA 1
ATOM 2486 C C . SER A 1 325 ? -1.694 6.354 2.573 1.00 94.50 325 SER A C 1
ATOM 2488 O O . SER A 1 325 ? -1.895 5.145 2.454 1.00 94.50 325 SER A O 1
ATOM 2490 N N . ARG A 1 326 ? -2.173 7.057 3.613 1.00 94.12 326 ARG A N 1
ATOM 2491 C CA . ARG A 1 326 ? -3.007 6.452 4.666 1.00 94.12 326 ARG A CA 1
ATOM 2492 C C . ARG A 1 326 ? -4.289 5.854 4.090 1.00 94.12 326 ARG A C 1
ATOM 2494 O O . ARG A 1 326 ? -4.634 4.733 4.438 1.00 94.12 326 ARG A O 1
ATOM 2501 N N . LEU A 1 327 ? -4.982 6.570 3.202 1.00 96.00 327 LEU A N 1
ATOM 2502 C CA . LEU A 1 327 ? -6.216 6.086 2.582 1.00 96.00 327 LEU A CA 1
ATOM 2503 C C . LEU A 1 327 ? -6.007 4.767 1.831 1.00 96.00 327 LEU A C 1
ATOM 2505 O O . LEU A 1 327 ? -6.768 3.824 2.046 1.00 96.00 327 LEU A O 1
ATOM 2509 N N . TYR A 1 328 ? -5.004 4.710 0.954 1.00 96.81 328 TYR A N 1
ATOM 2510 C CA . TYR A 1 328 ? -4.728 3.513 0.160 1.00 96.81 328 TYR A CA 1
ATOM 2511 C C . TYR A 1 328 ? -4.294 2.346 1.038 1.00 96.81 328 TYR A C 1
ATOM 2513 O O . TYR A 1 328 ? -4.797 1.243 0.848 1.00 96.81 328 TYR A O 1
ATOM 2521 N N . TRP A 1 329 ? -3.437 2.594 2.031 1.00 95.31 329 TRP A N 1
ATOM 2522 C CA . TRP A 1 329 ? -3.025 1.562 2.978 1.00 95.31 329 TRP A CA 1
ATOM 2523 C C . TRP A 1 329 ? -4.205 0.984 3.762 1.00 95.31 329 TRP A C 1
ATOM 2525 O O . TRP A 1 329 ? -4.404 -0.225 3.793 1.00 95.31 329 TRP A O 1
ATOM 2535 N N . GLU A 1 330 ? -5.042 1.840 4.344 1.00 90.94 330 GLU A N 1
ATOM 2536 C CA . GLU A 1 330 ? -6.194 1.407 5.139 1.00 90.94 330 GLU A CA 1
ATOM 2537 C C . GLU A 1 330 ? -7.231 0.674 4.275 1.00 90.94 330 GLU A C 1
ATOM 2539 O O . GLU A 1 330 ? -7.800 -0.336 4.696 1.00 90.94 330 GLU A O 1
ATOM 2544 N N . ALA A 1 331 ? -7.469 1.143 3.044 1.00 93.31 331 ALA A N 1
ATOM 2545 C CA . ALA A 1 331 ? -8.371 0.480 2.104 1.00 93.31 331 ALA A CA 1
ATOM 2546 C C . ALA A 1 331 ? -7.827 -0.888 1.671 1.00 93.31 331 ALA A C 1
ATOM 2548 O O . ALA A 1 331 ? -8.576 -1.869 1.669 1.00 93.31 331 ALA A O 1
ATOM 2549 N N . PHE A 1 332 ? -6.533 -0.970 1.370 1.00 93.44 332 PHE A N 1
ATOM 2550 C CA . PHE A 1 332 ? -5.847 -2.220 1.078 1.00 93.44 332 PHE A CA 1
ATOM 2551 C C . PHE A 1 332 ? -5.976 -3.198 2.246 1.00 93.44 332 PHE A C 1
ATOM 2553 O O . PHE A 1 332 ? -6.481 -4.308 2.074 1.00 93.44 332 PHE A O 1
ATOM 2560 N N . GLU A 1 333 ? -5.632 -2.768 3.458 1.00 84.81 333 GLU A N 1
ATOM 2561 C CA . GLU A 1 333 ? -5.650 -3.628 4.636 1.00 84.81 333 GLU A CA 1
ATOM 2562 C C . GLU A 1 333 ? -7.047 -4.143 4.993 1.00 84.81 333 GLU A C 1
ATOM 2564 O O . GLU A 1 333 ? -7.225 -5.300 5.391 1.00 84.81 333 GLU A O 1
ATOM 2569 N N . HIS A 1 334 ? -8.068 -3.306 4.837 1.00 82.12 334 HIS A N 1
ATOM 2570 C CA . HIS A 1 334 ? -9.379 -3.592 5.412 1.00 82.12 334 HIS A CA 1
ATOM 2571 C C . HIS A 1 334 ? -10.482 -3.901 4.410 1.00 82.12 334 HIS A C 1
ATOM 2573 O O . HIS A 1 334 ? -11.515 -4.433 4.822 1.00 82.12 334 HIS A O 1
ATOM 2579 N N . GLN A 1 335 ? -10.313 -3.555 3.136 1.00 85.06 335 GLN A N 1
ATOM 2580 C CA . GLN A 1 335 ? -11.396 -3.636 2.157 1.00 85.06 335 GLN A CA 1
ATOM 2581 C C . GLN A 1 335 ? -11.026 -4.415 0.903 1.00 85.06 335 GLN A C 1
ATOM 2583 O O . GLN A 1 335 ? -11.889 -5.126 0.387 1.00 85.06 335 GLN A O 1
ATOM 2588 N N . PHE A 1 336 ? -9.778 -4.334 0.437 1.00 89.12 336 PHE A N 1
ATOM 2589 C CA . PHE A 1 336 ? -9.380 -4.994 -0.805 1.00 89.12 336 PHE A CA 1
ATOM 2590 C C . PHE A 1 336 ? -9.546 -6.510 -0.696 1.00 89.12 336 PHE A C 1
ATOM 2592 O O . PHE A 1 336 ? -9.302 -7.119 0.348 1.00 89.12 336 PHE A O 1
ATOM 2599 N N . GLN A 1 337 ? -10.007 -7.106 -1.792 1.00 85.25 337 GLN A N 1
ATOM 2600 C CA . GLN A 1 337 ? -10.310 -8.530 -1.892 1.00 85.25 337 GLN A CA 1
ATOM 2601 C C . GLN A 1 337 ? -9.544 -9.138 -3.062 1.00 85.25 337 GLN A C 1
ATOM 2603 O O . GLN A 1 337 ? -9.419 -8.457 -4.080 1.00 85.25 337 GLN A O 1
ATOM 2608 N N . PRO A 1 338 ? -9.154 -10.429 -2.991 1.00 86.50 338 PRO A N 1
ATOM 2609 C CA . PRO A 1 338 ? -8.381 -11.093 -4.042 1.00 86.50 338 PRO A CA 1
ATOM 2610 C C . PRO A 1 338 ? -8.959 -10.947 -5.456 1.00 86.50 338 PRO A C 1
ATOM 2612 O O . PRO A 1 338 ? -8.228 -11.011 -6.424 1.00 86.50 338 PRO A O 1
ATOM 2615 N N . TYR A 1 339 ? -10.271 -10.749 -5.590 1.00 86.62 339 TYR A N 1
ATOM 2616 C CA . TYR A 1 339 ? -10.974 -10.668 -6.873 1.00 86.62 339 TYR A CA 1
ATOM 2617 C C . TYR A 1 339 ? -11.735 -9.348 -7.028 1.00 86.62 339 TYR A C 1
ATOM 2619 O O . TYR A 1 339 ? -12.827 -9.324 -7.605 1.00 86.62 339 TYR A O 1
ATOM 2627 N N . MET A 1 340 ? -11.240 -8.268 -6.421 1.00 89.56 340 MET A N 1
ATOM 2628 C CA . MET A 1 340 ? -11.849 -6.958 -6.625 1.00 89.56 340 MET A CA 1
ATOM 2629 C C . MET A 1 340 ? -11.666 -6.518 -8.074 1.00 89.56 340 MET A C 1
ATOM 2631 O O . MET A 1 340 ? -10.609 -6.724 -8.677 1.00 89.56 340 MET A O 1
ATOM 2635 N N . LEU A 1 341 ? -12.702 -5.921 -8.644 1.00 90.75 341 LEU A N 1
ATOM 2636 C CA . LEU A 1 341 ? -12.642 -5.363 -9.983 1.00 90.75 341 LEU A CA 1
ATOM 2637 C C . LEU A 1 341 ? -12.247 -3.888 -9.901 1.00 90.75 341 LEU A C 1
ATOM 2639 O O . LEU A 1 341 ? -12.472 -3.214 -8.896 1.00 90.75 341 LEU A O 1
ATOM 2643 N N . HIS A 1 342 ? -11.703 -3.362 -10.996 1.00 90.88 342 HIS A N 1
ATOM 2644 C CA . HIS A 1 342 ? -11.383 -1.940 -11.136 1.00 90.88 342 HIS A CA 1
ATOM 2645 C C . HIS A 1 342 ? -12.572 -1.023 -10.811 1.00 90.88 342 HIS A C 1
ATOM 2647 O O . HIS A 1 342 ? -12.381 0.045 -10.239 1.00 90.88 342 HIS A O 1
ATOM 2653 N N . ILE A 1 343 ? -13.803 -1.450 -11.120 1.00 92.38 343 ILE A N 1
ATOM 2654 C CA . ILE A 1 343 ? -15.016 -0.683 -10.814 1.00 92.38 343 ILE A CA 1
ATOM 2655 C C . ILE A 1 343 ? -15.329 -0.610 -9.313 1.00 92.38 343 ILE A C 1
ATOM 2657 O O . ILE A 1 343 ? -15.970 0.343 -8.885 1.00 92.38 343 ILE A O 1
ATOM 2661 N N . ASP A 1 344 ? -14.844 -1.558 -8.505 1.00 90.75 344 ASP A N 1
ATOM 2662 C CA . ASP A 1 344 ? -15.072 -1.583 -7.054 1.00 90.75 344 ASP A CA 1
ATOM 2663 C C . ASP A 1 344 ? -14.124 -0.631 -6.306 1.00 90.75 344 ASP A C 1
ATOM 2665 O O . ASP A 1 344 ? -14.474 -0.075 -5.263 1.00 90.75 344 ASP A O 1
ATOM 2669 N N . LEU A 1 345 ? -12.919 -0.423 -6.850 1.00 94.31 345 LEU A N 1
ATOM 2670 C CA . LEU A 1 345 ? -11.859 0.397 -6.261 1.00 94.31 345 LEU A CA 1
ATOM 2671 C C . LEU A 1 345 ? -12.322 1.796 -5.797 1.00 94.31 345 LEU A C 1
ATOM 2673 O O . LEU A 1 345 ? -12.111 2.110 -4.622 1.00 94.31 345 LEU A O 1
ATOM 2677 N N . PRO A 1 346 ? -12.976 2.637 -6.628 1.00 95.06 346 PRO A N 1
ATOM 2678 C CA . PRO A 1 346 ? -13.455 3.951 -6.190 1.00 95.06 346 PRO A CA 1
ATOM 2679 C C . PRO A 1 346 ? -14.417 3.874 -4.998 1.00 95.06 346 PRO A C 1
ATOM 2681 O O . PRO A 1 346 ? -14.376 4.734 -4.117 1.00 95.06 346 PRO A O 1
ATOM 2684 N N . TYR A 1 347 ? -15.267 2.846 -4.935 1.00 92.56 347 TYR A N 1
ATOM 2685 C CA . TYR A 1 347 ? -16.228 2.679 -3.845 1.00 92.56 347 TYR A CA 1
ATOM 2686 C C . TYR A 1 347 ? -15.549 2.258 -2.545 1.00 92.56 347 TYR A C 1
ATOM 2688 O O . TYR A 1 347 ? -15.898 2.789 -1.487 1.00 92.56 347 TYR A O 1
ATOM 2696 N N . TYR A 1 348 ? -14.553 1.369 -2.607 1.00 91.75 348 TYR A N 1
ATOM 2697 C CA . TYR A 1 348 ? -13.742 1.034 -1.435 1.00 91.75 348 TYR A CA 1
ATOM 2698 C C . TYR A 1 348 ? -12.970 2.257 -0.932 1.00 91.75 348 TYR A C 1
ATOM 2700 O O . TYR A 1 348 ? -13.075 2.630 0.235 1.00 91.75 348 TYR A O 1
ATOM 2708 N N . LEU A 1 349 ? -12.291 2.986 -1.819 1.00 95.62 349 LEU A N 1
ATOM 2709 C CA . LEU A 1 349 ? -11.572 4.197 -1.420 1.00 95.62 349 LEU A CA 1
ATOM 2710 C C . LEU A 1 349 ? -12.513 5.251 -0.813 1.00 95.62 349 LEU A C 1
ATOM 2712 O O . LEU A 1 349 ? -12.207 5.811 0.236 1.00 95.62 349 LEU A O 1
ATOM 2716 N N . LEU A 1 350 ? -13.693 5.493 -1.388 1.00 94.50 350 LEU A N 1
ATOM 2717 C CA . LEU A 1 350 ? -14.663 6.433 -0.808 1.00 94.50 350 LEU A CA 1
ATOM 2718 C C . LEU A 1 350 ? -15.225 5.957 0.534 1.00 94.50 350 LEU A C 1
ATOM 2720 O O . LEU A 1 350 ? -15.387 6.762 1.456 1.00 94.50 350 LEU A O 1
ATOM 2724 N N . SER A 1 351 ? -15.504 4.659 0.664 1.00 90.38 351 SER A N 1
ATOM 2725 C CA . SER A 1 351 ? -15.931 4.066 1.929 1.00 90.38 351 SER A CA 1
ATOM 2726 C C . SER A 1 351 ? -14.866 4.238 3.004 1.00 90.38 351 SER A C 1
ATOM 2728 O O . SER A 1 351 ? -15.209 4.595 4.132 1.00 90.38 351 SER A O 1
ATOM 2730 N N . MET A 1 352 ? -13.600 3.973 2.683 1.00 93.81 352 MET A N 1
ATOM 2731 C CA . MET A 1 352 ? -12.505 4.127 3.631 1.00 93.81 352 MET A CA 1
ATOM 2732 C C . MET A 1 352 ? -12.276 5.599 3.974 1.00 93.81 352 MET A C 1
ATOM 2734 O O . MET A 1 352 ? -12.160 5.937 5.148 1.00 93.81 352 MET A O 1
ATOM 2738 N N . ALA A 1 353 ? -12.325 6.503 2.994 1.00 94.69 353 ALA A N 1
ATOM 2739 C CA . ALA A 1 353 ? -12.214 7.940 3.234 1.00 94.69 353 ALA A CA 1
ATOM 2740 C C . ALA A 1 353 ? -13.304 8.452 4.192 1.00 94.69 353 ALA A C 1
ATOM 2742 O O . ALA A 1 353 ? -13.015 9.246 5.083 1.00 94.69 353 ALA A O 1
ATOM 2743 N N . LEU A 1 354 ? -14.546 7.968 4.077 1.00 92.38 354 LEU A N 1
ATOM 2744 C CA . LEU A 1 354 ? -15.608 8.299 5.033 1.00 92.38 354 LEU A CA 1
ATOM 2745 C C . LEU A 1 354 ? -15.285 7.807 6.453 1.00 92.38 354 LEU A C 1
ATOM 2747 O O . LEU A 1 354 ? -15.489 8.552 7.412 1.00 92.38 354 LEU A O 1
ATOM 2751 N N . ILE A 1 355 ? -14.783 6.576 6.592 1.00 88.31 355 ILE A N 1
ATOM 2752 C CA . ILE A 1 355 ? -14.390 6.007 7.891 1.00 88.31 355 ILE A CA 1
ATOM 2753 C C . ILE A 1 355 ? -13.266 6.841 8.515 1.00 88.31 355 ILE A C 1
ATOM 2755 O O . ILE A 1 355 ? -13.379 7.240 9.674 1.00 88.31 355 ILE A O 1
ATOM 2759 N N . LEU A 1 356 ? -12.216 7.141 7.747 1.00 90.69 356 LEU A N 1
ATOM 2760 C CA . LEU A 1 356 ? -11.081 7.944 8.206 1.00 90.69 356 LEU A CA 1
ATOM 2761 C C . LEU A 1 356 ? -11.518 9.356 8.593 1.00 90.69 356 LEU A C 1
ATOM 2763 O O . LEU A 1 356 ? -11.151 9.825 9.664 1.00 90.69 356 LEU A O 1
ATOM 2767 N N . GLN A 1 357 ? -12.378 9.994 7.794 1.00 93.06 357 GLN A N 1
ATOM 2768 C CA . GLN A 1 357 ? -12.920 11.313 8.116 1.00 93.06 357 GLN A CA 1
ATOM 2769 C C . GLN A 1 357 ? -13.670 11.300 9.454 1.00 93.06 357 GLN A C 1
ATOM 2771 O O . GLN A 1 357 ? -13.434 12.151 10.303 1.00 93.06 357 GLN A O 1
ATOM 2776 N N . GLN A 1 358 ? -14.553 10.323 9.679 1.00 90.00 358 GLN A N 1
ATOM 2777 C CA . GLN A 1 358 ? -15.305 10.226 10.934 1.00 90.00 358 GLN A CA 1
ATOM 2778 C C . GLN A 1 358 ? -14.392 10.003 12.147 1.00 90.00 358 GLN A C 1
ATOM 2780 O O . GLN A 1 358 ? -14.654 10.543 13.224 1.00 90.00 358 GLN A O 1
ATOM 2785 N N . GLN A 1 359 ? -13.331 9.207 11.986 1.00 84.88 359 GLN A N 1
ATOM 2786 C CA . GLN A 1 359 ? -12.320 9.005 13.027 1.00 84.88 359 GLN A CA 1
ATOM 2787 C C . GLN A 1 359 ? -11.559 10.300 13.322 1.00 84.88 359 GLN A C 1
ATOM 2789 O O . GLN A 1 359 ? -11.384 10.656 14.488 1.00 84.88 359 GLN A O 1
ATOM 2794 N N . ASP A 1 360 ? -11.153 11.011 12.274 1.00 90.94 360 ASP A N 1
ATOM 2795 C CA . ASP A 1 360 ? -10.372 12.239 12.350 1.00 90.94 360 ASP A CA 1
ATOM 2796 C C . ASP A 1 360 ? -11.191 13.399 12.947 1.00 90.94 360 ASP A C 1
ATOM 2798 O O . ASP A 1 360 ? -10.701 14.103 13.834 1.00 90.94 360 ASP A O 1
ATOM 2802 N N . ASP A 1 361 ? -12.465 13.537 12.567 1.00 87.06 361 ASP A N 1
ATOM 2803 C CA . ASP A 1 361 ? -13.417 14.495 13.147 1.00 87.06 361 ASP A CA 1
ATOM 2804 C C . ASP A 1 361 ? -13.633 14.230 14.646 1.00 87.06 361 ASP A C 1
ATOM 2806 O O . ASP A 1 361 ? -13.662 15.160 15.456 1.00 87.06 361 ASP A O 1
ATOM 2810 N N . ALA A 1 362 ? -13.736 12.956 15.046 1.00 80.75 362 ALA A N 1
ATOM 2811 C CA . ALA A 1 362 ? -13.941 12.572 16.443 1.00 80.75 362 ALA A CA 1
ATOM 2812 C C . ALA A 1 362 ? -12.756 12.937 17.353 1.00 80.75 362 ALA A C 1
ATOM 2814 O O . ALA A 1 362 ? -12.957 13.173 18.548 1.00 80.75 362 ALA A O 1
ATOM 2815 N N . ILE A 1 363 ? -11.537 12.997 16.805 1.00 77.94 363 ILE A N 1
ATOM 2816 C CA . ILE A 1 363 ? -10.321 13.377 17.542 1.00 77.94 363 ILE A CA 1
ATOM 2817 C C . ILE A 1 363 ? -9.878 14.824 17.279 1.00 77.94 363 ILE A C 1
ATOM 2819 O O . ILE A 1 363 ? -8.888 15.265 17.861 1.00 77.94 363 ILE A O 1
ATOM 2823 N N . GLY A 1 364 ? -10.594 15.569 16.430 1.00 85.38 364 GLY A N 1
ATOM 2824 C CA . GLY A 1 364 ? -10.225 16.932 16.039 1.00 85.38 364 GLY A CA 1
ATOM 2825 C C . GLY A 1 364 ? -8.889 16.999 15.292 1.00 85.38 364 GLY A C 1
ATOM 2826 O O . GLY A 1 364 ? -8.077 17.884 15.562 1.00 85.38 364 GLY A O 1
ATOM 2827 N N . CYS A 1 365 ? -8.634 16.044 14.398 1.00 84.88 365 CYS A N 1
ATOM 2828 C CA . CYS A 1 365 ? -7.413 15.957 13.602 1.00 84.88 365 CYS A CA 1
ATOM 2829 C C . CYS A 1 365 ? -7.283 17.178 12.668 1.00 84.88 365 CYS A C 1
ATOM 2831 O O . CYS A 1 365 ? -8.193 17.476 11.899 1.00 84.88 365 CYS A O 1
ATOM 2833 N N . THR A 1 366 ? -6.144 17.880 12.701 1.00 88.38 366 THR A N 1
ATOM 2834 C CA . THR A 1 366 ? -5.866 19.034 11.811 1.00 88.38 366 THR A CA 1
ATOM 2835 C C . THR A 1 366 ? -4.531 18.939 11.062 1.00 88.38 366 THR A C 1
ATOM 2837 O O . THR A 1 366 ? -4.073 19.922 10.483 1.00 88.38 366 THR A O 1
ATOM 2840 N N . GLY A 1 367 ? -3.848 17.798 11.148 1.00 88.38 367 GLY A N 1
ATOM 2841 C CA . GLY A 1 367 ? -2.585 17.528 10.465 1.00 88.38 367 GLY A CA 1
ATOM 2842 C C . GLY A 1 367 ? -2.736 17.144 8.984 1.00 88.38 367 GLY A C 1
ATOM 2843 O O . GLY A 1 367 ? -3.845 16.949 8.492 1.00 88.38 367 GLY A O 1
ATOM 2844 N N . PRO A 1 368 ? -1.609 16.989 8.268 1.00 84.12 368 PRO A N 1
ATOM 2845 C CA . PRO A 1 368 ? -1.597 16.651 6.840 1.00 84.12 368 PRO A CA 1
ATOM 2846 C C . PRO A 1 368 ? -2.122 15.239 6.527 1.00 84.12 368 PRO A C 1
ATOM 2848 O O . PRO A 1 368 ? -2.505 14.972 5.395 1.00 84.12 368 PRO A O 1
ATOM 2851 N N . ALA A 1 369 ? -2.161 14.341 7.516 1.00 86.12 369 ALA A N 1
ATOM 2852 C CA . ALA A 1 369 ? -2.685 12.980 7.377 1.00 86.12 369 ALA A CA 1
ATOM 2853 C C . ALA A 1 369 ? -4.208 12.873 7.592 1.00 86.12 369 ALA A C 1
ATOM 2855 O O . ALA A 1 369 ? -4.756 11.768 7.534 1.00 86.12 369 ALA A O 1
ATOM 2856 N N . CYS A 1 370 ? -4.880 13.985 7.912 1.00 89.38 370 CYS A N 1
ATOM 2857 C CA . CYS A 1 370 ? -6.296 13.964 8.248 1.00 89.38 370 CYS A CA 1
ATOM 2858 C C . CYS A 1 370 ? -7.160 13.958 6.986 1.00 89.38 370 CYS A C 1
ATOM 2860 O O . CYS A 1 370 ? -6.983 14.780 6.085 1.00 89.38 370 CYS A O 1
ATOM 2862 N N . MET A 1 371 ? -8.143 13.069 6.953 1.00 94.38 371 MET A N 1
ATOM 2863 C CA . MET A 1 371 ? -9.132 13.004 5.893 1.00 94.38 371 MET A CA 1
ATOM 2864 C C . MET A 1 371 ? -10.233 14.032 6.155 1.00 94.38 371 MET A C 1
ATOM 2866 O O . MET A 1 371 ? -11.016 13.895 7.090 1.00 94.38 371 MET A O 1
ATOM 2870 N N . THR A 1 372 ? -10.309 15.071 5.325 1.00 93.38 372 THR A N 1
ATOM 2871 C CA . THR A 1 372 ? -11.350 16.106 5.418 1.00 93.38 372 THR A CA 1
ATOM 2872 C C . THR A 1 372 ? -12.516 15.815 4.473 1.00 93.38 372 THR A C 1
ATOM 2874 O O . THR A 1 372 ? -12.399 15.029 3.528 1.00 93.38 372 THR A O 1
ATOM 2877 N N . SER A 1 373 ? -13.647 16.498 4.674 1.00 91.25 373 SER A N 1
ATOM 2878 C CA . SER A 1 373 ? -14.761 16.473 3.715 1.00 91.25 373 SER A CA 1
ATOM 2879 C C . SER A 1 373 ? -14.333 16.904 2.309 1.00 91.25 373 SER A C 1
ATOM 2881 O O . SER A 1 373 ? -14.787 16.322 1.325 1.00 91.25 373 SER A O 1
ATOM 2883 N N . ASP A 1 374 ? -13.442 17.894 2.217 1.00 91.69 374 ASP A N 1
ATOM 2884 C CA . ASP A 1 374 ? -12.944 18.428 0.947 1.00 91.69 374 ASP A CA 1
ATOM 2885 C C . ASP A 1 374 ? -12.012 17.430 0.257 1.00 91.69 374 ASP A C 1
ATOM 2887 O O . ASP A 1 374 ? -12.121 17.230 -0.951 1.00 91.69 374 ASP A O 1
ATOM 2891 N N . ALA A 1 375 ? -11.152 16.741 1.016 1.00 92.69 375 ALA A N 1
ATOM 2892 C CA . ALA A 1 375 ? -10.298 15.677 0.491 1.00 92.69 375 ALA A CA 1
ATOM 2893 C C . ALA A 1 375 ? -11.130 14.498 -0.039 1.00 92.69 375 ALA A C 1
ATOM 2895 O O . ALA A 1 375 ? -10.897 14.017 -1.149 1.00 92.69 375 ALA A O 1
ATOM 2896 N N . ARG A 1 376 ? -12.162 14.075 0.704 1.00 94.12 376 ARG A N 1
ATOM 2897 C CA . ARG A 1 376 ? -13.117 13.049 0.251 1.00 94.12 376 ARG A CA 1
ATOM 2898 C C . ARG A 1 376 ? -13.874 13.490 -1.006 1.00 94.12 376 ARG A C 1
ATOM 2900 O O . ARG A 1 376 ? -14.115 12.682 -1.900 1.00 94.12 376 ARG A O 1
ATOM 2907 N N . CYS A 1 377 ? -14.246 14.766 -1.088 1.00 92.44 377 CYS A N 1
ATOM 2908 C CA . CYS A 1 377 ? -14.878 15.342 -2.272 1.00 92.44 377 CYS A CA 1
ATOM 2909 C C . CYS A 1 377 ? -13.942 15.326 -3.486 1.00 92.44 377 CYS A C 1
ATOM 2911 O O . CYS A 1 377 ? -14.345 14.921 -4.576 1.00 92.44 377 CYS A O 1
ATOM 2913 N N . GLY A 1 378 ? -12.678 15.707 -3.282 1.00 93.88 378 GLY A N 1
ATOM 2914 C CA . GLY A 1 378 ? -11.631 15.620 -4.294 1.00 93.88 378 GLY A CA 1
ATOM 2915 C C . GLY A 1 378 ? -11.466 14.200 -4.812 1.00 93.88 378 GLY A C 1
ATOM 2916 O O . GLY A 1 378 ? -11.510 13.995 -6.020 1.00 93.88 378 GLY A O 1
ATOM 2917 N N . LEU A 1 379 ? -11.399 13.212 -3.916 1.00 95.62 379 LEU A N 1
ATOM 2918 C CA . LEU A 1 379 ? -11.355 11.798 -4.287 1.00 95.62 379 LEU A CA 1
ATOM 2919 C C . LEU A 1 379 ? -12.528 11.413 -5.201 1.00 95.62 379 LEU A C 1
ATOM 2921 O O . LEU A 1 379 ? -12.304 10.877 -6.283 1.00 95.62 379 LEU A O 1
ATOM 2925 N N . HIS A 1 380 ? -13.770 11.734 -4.820 1.00 94.88 380 HIS A N 1
ATOM 2926 C CA . HIS A 1 380 ? -14.942 11.443 -5.655 1.00 94.88 380 HIS A CA 1
ATOM 2927 C C . HIS A 1 380 ? -14.815 12.096 -7.036 1.00 94.88 380 HIS A C 1
ATOM 2929 O O . HIS A 1 380 ? -14.879 11.411 -8.056 1.00 94.88 380 HIS A O 1
ATOM 2935 N N . ASN A 1 381 ? -14.576 13.406 -7.086 1.00 94.50 381 ASN A N 1
ATOM 2936 C CA . ASN A 1 381 ? -14.500 14.138 -8.347 1.00 94.50 381 ASN A CA 1
ATOM 2937 C C . ASN A 1 381 ? -13.341 13.666 -9.233 1.00 94.50 381 ASN A C 1
ATOM 2939 O O . ASN A 1 381 ? -13.464 13.679 -10.457 1.00 94.50 381 ASN A O 1
ATOM 2943 N N . ALA A 1 382 ? -12.241 13.198 -8.646 1.00 94.19 382 ALA A N 1
ATOM 2944 C CA . ALA A 1 382 ? -11.138 12.608 -9.385 1.00 94.19 382 ALA A CA 1
ATOM 2945 C C . ALA A 1 382 ? -11.543 11.294 -10.067 1.00 94.19 382 ALA A C 1
ATOM 2947 O O . ALA A 1 382 ? -11.312 11.143 -11.266 1.00 94.19 382 ALA A O 1
ATOM 2948 N N . TRP A 1 383 ? -12.228 10.394 -9.364 1.00 95.62 383 TRP A N 1
ATOM 2949 C CA . TRP A 1 383 ? -12.780 9.169 -9.955 1.00 95.62 383 TRP A CA 1
ATOM 2950 C C . TRP A 1 383 ? -13.913 9.451 -10.956 1.00 95.62 383 TRP A C 1
ATOM 2952 O O . TRP A 1 383 ? -14.008 8.795 -11.993 1.00 95.62 383 TRP A O 1
ATOM 2962 N N . ALA A 1 384 ? -14.730 10.479 -10.723 1.00 94.00 384 ALA A N 1
ATOM 2963 C CA . ALA A 1 384 ? -15.739 10.915 -11.688 1.00 94.00 384 ALA A CA 1
ATOM 2964 C C . ALA A 1 384 ? -15.109 11.474 -12.973 1.00 94.00 384 ALA A C 1
ATOM 2966 O O . ALA A 1 384 ? -15.582 11.216 -14.078 1.00 94.00 384 ALA A O 1
ATOM 2967 N N . SER A 1 385 ? -13.987 12.188 -12.849 1.00 93.62 385 SER A N 1
ATOM 2968 C CA . SER A 1 385 ? -13.273 12.791 -13.982 1.00 93.62 385 SER A CA 1
ATOM 2969 C C . SER A 1 385 ? -12.626 11.786 -14.942 1.00 93.62 385 SER A C 1
ATOM 2971 O O . SER A 1 385 ? -12.167 12.184 -16.014 1.00 93.62 385 SER A O 1
ATOM 2973 N N . VAL A 1 386 ? -12.569 10.509 -14.559 1.00 92.94 386 VAL A N 1
ATOM 2974 C CA . VAL A 1 386 ? -12.123 9.391 -15.403 1.00 92.94 386 VAL A CA 1
ATOM 2975 C C . VAL A 1 386 ? -13.261 8.401 -15.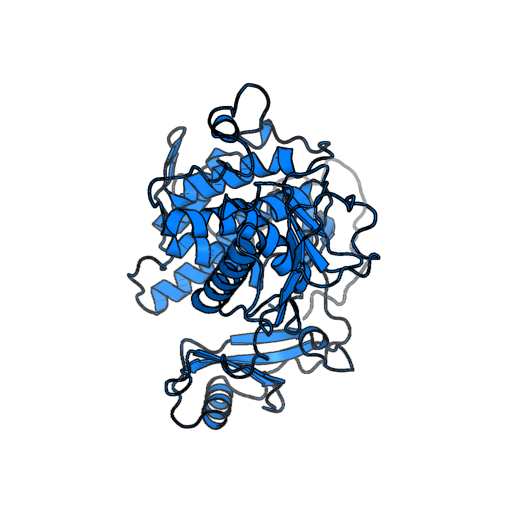697 1.00 92.94 386 VAL A C 1
ATOM 2977 O O . VAL A 1 386 ? -13.014 7.314 -16.199 1.00 92.94 386 VAL A O 1
ATOM 2980 N N . GLY A 1 387 ? -14.517 8.758 -15.404 1.00 93.75 387 GLY A N 1
ATOM 2981 C CA . GLY A 1 387 ? -15.704 7.997 -15.814 1.00 93.75 387 GLY A CA 1
ATOM 2982 C C . GLY A 1 387 ? -16.135 6.855 -14.889 1.00 93.75 387 GLY A C 1
ATOM 2983 O O . GLY A 1 387 ? -17.103 6.173 -15.209 1.00 93.75 387 GLY A O 1
ATOM 2984 N N . PHE A 1 388 ? -15.475 6.656 -13.745 1.00 92.88 388 PHE A N 1
ATOM 2985 C CA . PHE A 1 388 ? -15.839 5.602 -12.789 1.00 92.88 388 PHE A CA 1
ATOM 2986 C C . PHE A 1 388 ? -17.051 5.946 -11.923 1.00 92.88 388 PHE A C 1
ATOM 2988 O O . PHE A 1 388 ? -17.768 5.056 -11.474 1.00 92.88 388 PHE A O 1
ATOM 2995 N N . LEU A 1 389 ? -17.268 7.236 -11.669 1.00 92.62 389 LEU A N 1
ATOM 2996 C CA . LEU A 1 389 ? -18.343 7.739 -10.821 1.00 92.62 389 LEU A CA 1
ATOM 2997 C C . LEU A 1 389 ? -19.112 8.856 -11.535 1.00 92.62 389 LEU A C 1
ATOM 2999 O O . LEU A 1 389 ? -18.557 9.536 -12.404 1.00 92.62 389 LEU A O 1
ATOM 3003 N N . PRO A 1 390 ? -20.384 9.090 -11.183 1.00 90.69 390 PRO A N 1
ATOM 3004 C CA . PRO A 1 390 ? -21.068 10.295 -11.619 1.00 90.69 390 PRO A CA 1
ATOM 3005 C C . PRO A 1 390 ? -20.421 11.544 -10.984 1.00 90.69 390 PRO A C 1
ATOM 3007 O O . PRO A 1 390 ? -19.981 11.487 -9.839 1.00 90.69 390 PRO A O 1
ATOM 3010 N N . PRO A 1 391 ? -20.392 12.691 -11.683 1.00 87.75 391 PRO A N 1
ATOM 3011 C CA . PRO A 1 391 ? -20.083 13.990 -11.086 1.00 87.75 391 PRO A CA 1
ATOM 3012 C C . PRO A 1 391 ? -20.879 14.259 -9.802 1.00 87.75 391 PRO A C 1
ATOM 3014 O O . PRO A 1 391 ? -22.099 14.084 -9.790 1.00 87.75 391 PRO A O 1
ATOM 3017 N N . ALA A 1 392 ? -20.217 14.739 -8.746 1.00 81.44 392 ALA A N 1
ATOM 3018 C CA . ALA A 1 392 ? -20.892 15.236 -7.553 1.00 81.44 392 ALA A CA 1
ATOM 3019 C C . ALA A 1 392 ? -20.926 16.766 -7.547 1.00 81.44 392 ALA A C 1
ATOM 3021 O O . ALA A 1 392 ? -19.898 17.421 -7.382 1.00 81.44 392 ALA A O 1
ATOM 3022 N N . ASP A 1 393 ? -22.130 17.329 -7.668 1.00 76.12 393 ASP A N 1
ATOM 3023 C CA . ASP A 1 393 ? -22.346 18.775 -7.530 1.00 76.12 393 ASP A CA 1
ATOM 3024 C C . ASP A 1 393 ? -22.235 19.233 -6.061 1.00 76.12 393 ASP A C 1
ATOM 3026 O O . ASP A 1 393 ? -21.868 20.376 -5.790 1.00 76.12 393 ASP A O 1
ATOM 3030 N N . ASP A 1 394 ? -22.536 18.338 -5.109 1.00 77.94 394 ASP A N 1
ATOM 3031 C CA . ASP A 1 394 ? -22.449 18.590 -3.668 1.00 77.94 394 ASP A CA 1
ATOM 3032 C C . ASP A 1 394 ? -21.989 17.343 -2.892 1.00 77.94 394 ASP A C 1
ATOM 3034 O O . ASP A 1 394 ? -22.744 16.398 -2.638 1.00 77.94 394 ASP A O 1
ATOM 3038 N N . CYS A 1 395 ? -20.733 17.368 -2.453 1.00 71.19 395 CYS A N 1
ATOM 3039 C CA . CYS A 1 395 ? -20.106 16.294 -1.689 1.00 71.19 395 CYS A CA 1
ATOM 3040 C C . CYS A 1 395 ? -20.613 16.154 -0.243 1.00 71.19 395 CYS A C 1
ATOM 3042 O O . CYS A 1 395 ? -20.294 15.153 0.414 1.00 71.19 395 CYS A O 1
ATOM 3044 N N . ALA A 1 396 ? -21.399 17.113 0.261 1.00 68.31 396 ALA A N 1
ATOM 3045 C CA . ALA A 1 396 ? -22.040 17.010 1.571 1.00 68.31 396 ALA A CA 1
ATOM 3046 C C . ALA A 1 396 ? -23.167 15.964 1.586 1.00 68.31 396 ALA A C 1
ATOM 3048 O O . ALA A 1 396 ? -23.502 15.447 2.649 1.00 68.31 396 ALA A O 1
ATOM 3049 N N . THR A 1 397 ? -23.721 15.627 0.416 1.00 64.69 397 THR A N 1
ATOM 3050 C CA . THR A 1 397 ? -24.891 14.741 0.278 1.00 64.69 397 THR A CA 1
ATOM 3051 C C . THR A 1 397 ? -24.560 13.328 -0.189 1.00 64.69 397 THR A C 1
ATOM 3053 O O . THR A 1 397 ? -25.472 12.534 -0.405 1.00 64.69 397 THR A O 1
ATOM 3056 N N . PHE A 1 398 ? -23.274 12.990 -0.336 1.00 65.38 398 PHE A N 1
ATOM 3057 C CA . PHE A 1 398 ? -22.886 11.635 -0.712 1.00 65.38 398 PHE A CA 1
ATOM 3058 C C . PHE A 1 398 ? -23.182 10.675 0.443 1.00 65.38 398 PHE A C 1
ATOM 3060 O O . PHE A 1 398 ? -22.367 10.506 1.354 1.00 65.38 398 PHE A O 1
ATOM 3067 N N . GLU A 1 399 ? -24.367 10.068 0.418 1.00 63.06 399 GLU A N 1
ATOM 3068 C CA . GLU A 1 399 ? -24.640 8.914 1.252 1.00 63.06 399 GLU A CA 1
ATOM 3069 C C . GLU A 1 399 ? -23.942 7.698 0.618 1.00 63.06 399 GLU A C 1
ATOM 3071 O O . GLU A 1 399 ? -24.070 7.463 -0.587 1.00 63.06 399 GLU A O 1
ATOM 3076 N N . PRO A 1 400 ? -23.143 6.940 1.385 1.00 57.75 400 PRO A N 1
ATOM 3077 C CA . PRO A 1 400 ? -22.426 5.791 0.849 1.00 57.75 400 PRO A CA 1
ATOM 3078 C C . PRO A 1 400 ? -23.411 4.807 0.216 1.00 57.75 400 PRO A C 1
ATOM 3080 O O . PRO A 1 400 ? -24.456 4.533 0.793 1.00 57.75 400 PRO A O 1
ATOM 3083 N N . TRP A 1 401 ? -23.076 4.259 -0.950 1.00 51.31 401 TRP A N 1
ATOM 3084 C CA . TRP A 1 401 ? -23.931 3.407 -1.793 1.00 51.31 401 TRP A CA 1
ATOM 3085 C C . TRP A 1 401 ? -24.770 2.326 -1.081 1.00 51.31 401 TRP A C 1
ATOM 3087 O O . TRP A 1 401 ? -25.850 2.009 -1.556 1.00 51.31 401 TRP A O 1
ATOM 3097 N N . TRP A 1 402 ? -24.359 1.808 0.083 1.00 55.84 402 TRP A N 1
ATOM 3098 C CA . TRP A 1 402 ? -25.172 0.877 0.880 1.00 55.84 402 TRP A CA 1
ATOM 3099 C C . TRP A 1 402 ? -26.438 1.507 1.495 1.00 55.84 402 TRP A C 1
ATOM 3101 O O . TRP A 1 402 ? -27.328 0.788 1.940 1.00 55.84 402 TRP A O 1
ATOM 3111 N N . SER A 1 403 ? -26.525 2.836 1.544 1.00 41.62 403 SER A N 1
ATOM 3112 C CA . SER A 1 403 ? -27.723 3.604 1.927 1.00 41.62 403 SER A CA 1
ATOM 3113 C C . SER A 1 403 ? -28.631 3.920 0.735 1.00 41.62 403 SER A C 1
ATOM 3115 O O . SER A 1 403 ? -29.841 4.084 0.899 1.00 41.62 403 SER A O 1
ATOM 3117 N N . ILE A 1 404 ? -28.069 3.927 -0.478 1.00 42.88 404 ILE A N 1
ATOM 3118 C CA . ILE A 1 404 ? -28.824 4.034 -1.718 1.00 42.88 404 ILE A CA 1
ATOM 3119 C C . ILE A 1 404 ? -29.356 2.631 -1.995 1.00 42.88 404 ILE A C 1
ATOM 3121 O O . ILE A 1 404 ? -28.716 1.830 -2.674 1.00 42.88 404 ILE A O 1
ATOM 3125 N N . GLY A 1 405 ? -30.518 2.306 -1.419 1.00 37.94 405 GLY A N 1
ATOM 3126 C CA . GLY A 1 405 ? -31.261 1.110 -1.809 1.00 37.94 405 GLY A CA 1
ATOM 3127 C C . GLY A 1 405 ? -31.257 1.016 -3.334 1.00 37.94 405 GLY A C 1
ATOM 3128 O O . GLY A 1 405 ? -31.534 2.023 -3.992 1.00 37.94 405 GLY A O 1
ATOM 3129 N N . ALA A 1 406 ? -30.851 -0.145 -3.865 1.00 34.78 406 ALA A N 1
ATOM 3130 C CA . ALA A 1 406 ? -30.723 -0.389 -5.300 1.00 34.78 406 ALA A CA 1
ATOM 3131 C C . ALA A 1 406 ? -31.877 0.307 -6.040 1.00 34.78 406 ALA A C 1
ATOM 3133 O O . ALA A 1 406 ? -33.017 0.187 -5.578 1.00 34.78 406 ALA A O 1
ATOM 3134 N N . PRO A 1 407 ? -31.617 1.091 -7.103 1.00 35.53 407 PRO A N 1
ATOM 3135 C CA . PRO A 1 407 ? -32.647 1.907 -7.727 1.00 35.53 407 PRO A CA 1
ATOM 3136 C C . PRO A 1 407 ? -33.827 1.018 -8.132 1.00 35.53 407 PRO A C 1
ATOM 3138 O O . PRO A 1 407 ? -33.767 0.277 -9.110 1.00 35.53 407 PRO A O 1
ATOM 3141 N N . ASN A 1 408 ? -34.904 1.097 -7.346 1.00 37.03 408 ASN A N 1
ATOM 3142 C CA . ASN A 1 408 ? -36.172 0.396 -7.531 1.00 37.03 408 ASN A CA 1
ATOM 3143 C C . ASN A 1 408 ? -36.945 1.013 -8.706 1.00 37.03 408 ASN A C 1
ATOM 3145 O O . ASN A 1 408 ? -38.064 1.491 -8.537 1.00 37.03 408 ASN A O 1
ATOM 3149 N N . THR A 1 409 ? -36.347 1.053 -9.895 1.00 33.19 409 THR A N 1
ATOM 3150 C CA . THR A 1 409 ? -37.024 1.447 -11.136 1.00 33.19 409 THR A CA 1
ATOM 3151 C C . THR A 1 409 ? -36.401 0.743 -12.337 1.00 33.19 409 THR A C 1
ATOM 3153 O O . THR A 1 409 ? -35.879 1.385 -13.247 1.00 33.19 409 THR A O 1
ATOM 3156 N N . VAL A 1 410 ? -36.483 -0.584 -12.362 1.00 35.97 410 VAL A N 1
ATOM 3157 C CA . VAL A 1 410 ? -36.623 -1.307 -13.629 1.00 35.97 410 VAL A CA 1
ATOM 3158 C C . VAL A 1 410 ? -37.897 -2.127 -13.501 1.00 35.97 410 VAL A C 1
ATOM 3160 O O . VAL A 1 410 ? -38.056 -2.896 -12.560 1.00 35.97 410 VAL A O 1
ATOM 3163 N N . ASP A 1 411 ? -38.840 -1.846 -14.392 1.00 35.44 411 ASP A N 1
ATOM 3164 C CA . ASP A 1 411 ? -40.153 -2.474 -14.472 1.00 35.44 411 ASP A CA 1
ATOM 3165 C C . ASP A 1 411 ? -40.003 -4.001 -14.664 1.00 35.44 411 ASP A C 1
ATOM 3167 O O . ASP A 1 411 ? -39.472 -4.422 -15.697 1.00 35.44 411 ASP A O 1
ATOM 3171 N N . PRO A 1 412 ? -40.424 -4.839 -13.697 1.00 39.19 412 PRO A N 1
ATOM 3172 C CA . PRO A 1 412 ? -40.292 -6.292 -13.790 1.00 39.19 412 PRO A CA 1
ATOM 3173 C C . PRO A 1 412 ? -41.271 -6.939 -14.788 1.00 39.19 412 PRO A C 1
ATOM 3175 O O . PRO A 1 412 ? -41.179 -8.143 -15.023 1.00 39.19 412 PRO A O 1
ATOM 3178 N N . ASP A 1 413 ? -42.176 -6.182 -15.420 1.00 37.91 413 ASP A N 1
ATOM 3179 C CA . ASP A 1 413 ? -43.195 -6.742 -16.321 1.00 37.91 413 ASP A CA 1
ATOM 3180 C C . ASP A 1 413 ? -42.713 -7.007 -17.766 1.00 37.91 413 ASP A C 1
ATOM 3182 O O . ASP A 1 413 ? -43.517 -7.420 -18.608 1.00 37.91 413 ASP A O 1
ATOM 3186 N N . GLN A 1 414 ? -41.427 -6.815 -18.099 1.00 37.56 414 GLN A N 1
ATOM 3187 C CA . GLN A 1 414 ? -40.949 -6.999 -19.484 1.00 37.56 414 GLN A CA 1
ATOM 3188 C C . GLN A 1 414 ? -40.337 -8.360 -19.824 1.00 37.56 414 GLN A C 1
ATOM 3190 O O . GLN A 1 414 ? -40.346 -8.697 -21.002 1.00 37.56 414 GLN A O 1
ATOM 3195 N N . ASP A 1 415 ? -39.918 -9.192 -18.869 1.00 37.03 415 ASP A N 1
ATOM 3196 C CA . ASP A 1 415 ? -39.406 -10.528 -19.196 1.00 37.03 415 ASP A CA 1
ATOM 3197 C C . ASP A 1 415 ? -39.855 -11.559 -18.163 1.00 37.03 415 ASP A C 1
ATOM 3199 O O . ASP A 1 415 ? -39.355 -11.638 -17.043 1.00 37.03 415 ASP A O 1
ATOM 3203 N N . GLY A 1 416 ? -40.836 -12.372 -18.561 1.00 39.66 416 GLY A N 1
ATOM 3204 C CA . GLY A 1 416 ? -41.398 -13.432 -17.739 1.00 39.66 416 GLY A CA 1
ATOM 3205 C C . GLY A 1 416 ? -40.341 -14.435 -17.283 1.00 39.66 416 GLY A C 1
ATOM 3206 O O . GLY A 1 416 ? -39.993 -15.353 -18.024 1.00 39.66 416 GLY A O 1
ATOM 3207 N N . VAL A 1 417 ? -39.892 -14.310 -16.035 1.00 33.72 417 VAL A N 1
ATOM 3208 C CA . VAL A 1 417 ? -39.095 -15.331 -15.353 1.00 33.72 417 VAL A CA 1
ATOM 3209 C C . VAL A 1 417 ? -39.598 -15.497 -13.922 1.00 33.72 417 VAL A C 1
ATOM 3211 O O . VAL A 1 417 ? -39.689 -14.561 -13.135 1.00 33.72 417 VAL A O 1
ATOM 3214 N N . SER A 1 418 ? -39.967 -16.736 -13.616 1.00 32.03 418 SER A N 1
ATOM 3215 C CA . SER A 1 418 ? -40.440 -17.222 -12.326 1.00 32.03 418 SER A CA 1
ATOM 3216 C C . SER A 1 418 ? -39.418 -17.014 -11.204 1.00 32.03 418 SER A C 1
ATOM 3218 O O . SER A 1 418 ? -38.239 -17.327 -11.356 1.00 32.03 418 SER A O 1
ATOM 3220 N N . SER A 1 419 ? -39.935 -16.554 -10.068 1.00 33.22 419 SER A N 1
ATOM 3221 C CA . SER A 1 419 ? -39.295 -16.300 -8.776 1.00 33.22 419 SER A CA 1
ATOM 3222 C C . SER A 1 419 ? -38.272 -17.343 -8.301 1.00 33.22 419 SER A C 1
ATOM 3224 O O . SER A 1 419 ? -38.589 -18.524 -8.180 1.00 33.22 419 SER A O 1
ATOM 3226 N N . LEU A 1 420 ? -37.100 -16.856 -7.884 1.00 35.16 420 LEU A N 1
ATOM 3227 C CA . LEU A 1 420 ? -36.000 -17.570 -7.215 1.00 35.16 420 LEU A CA 1
ATOM 3228 C C . LEU A 1 420 ? -36.179 -17.685 -5.680 1.00 35.16 420 LEU A C 1
ATOM 3230 O O . LEU A 1 420 ? -35.214 -17.887 -4.951 1.00 35.16 420 LEU A O 1
ATOM 3234 N N . TYR A 1 421 ? -37.414 -17.586 -5.180 1.00 33.66 421 TYR A N 1
ATOM 3235 C CA . TYR A 1 421 ? -37.748 -17.577 -3.745 1.00 33.66 421 TYR A CA 1
ATOM 3236 C C . TYR A 1 421 ? -37.540 -18.924 -3.008 1.00 33.66 421 TYR A C 1
ATOM 3238 O O . TYR A 1 421 ? -37.818 -19.004 -1.815 1.00 33.66 421 TYR A O 1
ATOM 3246 N N . ASP A 1 422 ? -37.018 -19.963 -3.672 1.00 35.12 422 ASP A N 1
ATOM 3247 C CA . ASP A 1 422 ? -36.941 -21.333 -3.132 1.00 35.12 422 ASP A CA 1
ATOM 3248 C C . ASP A 1 422 ? -35.524 -21.825 -2.767 1.00 35.12 422 ASP A C 1
ATOM 3250 O O . ASP A 1 422 ? -35.351 -22.995 -2.421 1.00 35.12 422 ASP A O 1
ATOM 3254 N N . LEU A 1 423 ? -34.489 -20.975 -2.794 1.00 34.22 423 LEU A N 1
ATOM 3255 C CA . LEU A 1 423 ? -33.133 -21.375 -2.387 1.00 34.22 423 LEU A CA 1
ATOM 3256 C C . LEU A 1 423 ? -32.573 -20.430 -1.309 1.00 34.22 423 LEU A C 1
ATOM 3258 O O . LEU A 1 423 ? -32.141 -19.324 -1.611 1.00 34.22 423 LEU A O 1
ATOM 3262 N N . CYS A 1 424 ? -32.554 -20.935 -0.067 1.00 35.88 424 CYS A N 1
ATOM 3263 C CA . CYS A 1 424 ? -32.020 -20.371 1.192 1.00 35.88 424 CYS A CA 1
ATOM 3264 C C . CYS A 1 424 ? -32.947 -19.467 2.041 1.00 35.88 424 CYS A C 1
ATOM 3266 O O . CYS A 1 424 ? -32.777 -18.250 2.062 1.00 35.88 424 CYS A O 1
ATOM 3268 N N . PRO A 1 425 ? -33.834 -20.061 2.870 1.00 28.59 425 PRO A N 1
ATOM 3269 C CA . PRO A 1 425 ? -34.622 -19.327 3.868 1.00 28.59 425 PRO A CA 1
ATOM 3270 C C . PRO A 1 425 ? -33.845 -18.908 5.133 1.00 28.59 425 PRO A C 1
ATOM 3272 O O . PRO A 1 425 ? -34.337 -18.086 5.895 1.00 28.59 425 PRO A O 1
ATOM 3275 N N . GLU A 1 426 ? -32.660 -19.463 5.405 1.00 32.38 426 GLU A N 1
ATOM 3276 C CA . GLU A 1 426 ? -32.060 -19.394 6.755 1.00 32.38 426 GLU A CA 1
ATOM 3277 C C . GLU A 1 426 ? -31.075 -18.233 6.988 1.00 32.38 426 GLU A C 1
ATOM 3279 O O . GLU A 1 426 ? -30.571 -18.078 8.096 1.00 32.38 426 GLU A O 1
ATOM 3284 N N . VAL A 1 427 ? -30.809 -17.393 5.983 1.00 37.19 427 VAL A N 1
ATOM 3285 C CA . VAL A 1 427 ? -29.784 -16.329 6.087 1.00 37.19 427 VAL A CA 1
ATOM 3286 C C . VAL A 1 427 ? -30.370 -14.952 6.435 1.00 37.19 427 VAL A C 1
ATOM 3288 O O . VAL A 1 427 ? -29.628 -14.068 6.831 1.00 37.19 427 VAL A O 1
ATOM 3291 N N . TRP A 1 428 ? -31.690 -14.759 6.358 1.00 30.00 428 TRP A N 1
ATOM 3292 C CA . TRP A 1 428 ? -32.306 -13.432 6.539 1.00 30.00 428 TRP A CA 1
ATOM 3293 C C . TRP A 1 428 ? -32.931 -13.174 7.923 1.00 30.00 428 TRP A C 1
ATOM 3295 O O . TRP A 1 428 ? -33.470 -12.094 8.145 1.00 30.00 428 TRP A O 1
ATOM 3305 N N . GLU A 1 429 ? -32.856 -14.125 8.861 1.00 26.98 429 GLU A N 1
ATOM 3306 C CA . GLU A 1 429 ? -33.388 -13.966 10.233 1.00 26.98 429 GLU A CA 1
ATOM 3307 C C . GLU A 1 429 ? -32.309 -13.924 11.338 1.00 26.98 429 GLU A C 1
ATOM 3309 O O . GLU A 1 429 ? -32.620 -14.029 12.526 1.00 26.98 429 GLU A O 1
ATOM 3314 N N . LYS A 1 430 ? -31.043 -13.717 10.969 1.00 29.67 430 LYS A N 1
ATOM 3315 C CA . LYS A 1 430 ? -29.945 -13.354 11.878 1.00 29.67 430 LYS A CA 1
ATOM 3316 C C . LYS A 1 430 ? -29.224 -12.131 11.335 1.00 29.67 430 LYS A C 1
ATOM 3318 O O . LYS A 1 430 ? -28.656 -11.400 12.174 1.00 29.67 430 LYS A O 1
#

Radius of gyration: 23.22 Å; chains: 1; bounding box: 75×47×61 Å

Foldseek 3Di:
DAFQDDWDFDDDFPDGPDIAFDDQDAEPPPPDQPDDQVNLLVLLCVVAPQKDWDAGKDWHWYQCVLQPDVVRYIATWIWTWIQNNPQGIWTWTAGSHPRHTSDTDGPVPQDPEKEFEFECLQVAEPPCVQPDPTDGCDIPPDPPRDPDPRVLLVVLVVVLQCCCCVQPVDHALPSPYAYEYEQYNYPAQWAQDVPPHRYTYGHPPLSVQSLVSQLRSLLSNCCSRAQADCALFSVLVSSLLSLLRSQLVVCVVPVPDPCSPVRRHNVCPVVPCPPQQQCAPVSADNPPRHSVRRNNVVNQLLVCLACNDCAPNQGQHHLHSQQSVVLSSCLSRPPDHNHDGNLCVLLSSLVSLVVQQVSCVVVVNDDSNGRHLRSSSNSQSSNVSRPSHPDDPDSVPDDRCVVVDRPPDDDPPPDDDDDPVPPDPDPPPD

Sequence (430 aa):
PAPGAGLSVHLAGDRVVGTSGRYPTGWRHTDEARLTENEAVSLALAQSPGSARVGRPRLIWVDGRLHHHEDGEAFLAWEVQIDGAGRGARTVRLDAVTGDVLYDRSAESHAPLNFEIDDADAFIDDSSICFYPITPACSDEDPSCPAGSVTEAFDWMNDAHAYFETRHGFHAWDDEQVELIVDADLSSPAAYKKWPCDQIKFGPGKLEAPGVFFHEWTHGIDQATKALDTNPKTGAVKEHLANMFGMHRVRQDVPDTFDMFAGITSEEGISELGSGVPVDLSGWDDDAEDPHANRNVLDLAARRSWIGANTTGLPIPPMGDEAISRLYWEAFEHQFQPYMLHIDLPYYLLSMALILQQQDDAIGCTGPACMTSDARCGLHNAWASVGFLPPADDCATFEPWWSIGAPNTVDPDQDGVSSLYDLCPEVWEK

Secondary structure (DSSP, 8-state):
-BTTBEEEEEEETTEEEEEEEEPPS-B-S--S-SS-HHHHHHHHHHHSTT--B-S--EEEEEEGGGGT-TT--EEEEEEEEEE-TTS-EEEEEEETTT--EEEEE-TTSSPPP-EEEEE-TT--BTTTGGGS-PPPSEETT-TT--TTHHHHHHHHHHHHHHHHHHHH----SSSS-EEEEES-B-SSSEEEETTTT-EEEE-TT-TT-HHHHHHHHHHHHHHHHT----SHHHHHHHHHHHHHHHHHHHHHH-TT-----TTTS-THHHHT--TTS-SSGGG--TT-S-HHHHHHHHHHHHHHHHH-EEETTEEE----HHHHHHHHHHHHHHT--TT--TTTHHHHHHHHHHHHHHHHHHHT--STT---HHHHHHHHHHHHTTTSS---S-GGG---TTTS-----S-GGGS-----TTS-SSSS--